Protein AF-0000000087423430 (afdb_homodimer)

Nearest PDB structures (foldseek):
  4nbu-assembly1_D  TM=9.002E-01  e=1.095E-19  Bacillus sp. SG-1
  2ehd-assembly1_B  TM=9.216E-01  e=9.855E-19  Thermus thermophilus HB8
  4weo-assembly1_D  TM=9.291E-01  e=2.633E-18  Burkholderia cenocepacia J2315
  2ehd-assembly1_A  TM=9.355E-01  e=8.368E-18  Thermus thermophilus HB8
  3gk3-assembly1_D  TM=9.050E-01  e=9.580E-16  Burkholderia pseudomallei 1710b

Structure (mmCIF, N/CA/C/O backbone):
data_AF-0000000087423430-model_v1
#
loop_
_entity.id
_entity.type
_entity.pdbx_description
1 polymer 'SDR family oxidoreductase'
#
loop_
_atom_site.group_PDB
_atom_site.id
_atom_site.type_symbol
_atom_site.label_atom_id
_atom_site.label_alt_id
_atom_site.label_comp_id
_atom_site.label_asym_id
_atom_site.label_entity_id
_atom_site.label_seq_id
_atom_site.pdbx_PDB_ins_code
_atom_site.Cartn_x
_atom_site.Cartn_y
_atom_site.Cartn_z
_atom_site.occupancy
_atom_site.B_iso_or_equiv
_atom_site.auth_seq_id
_atom_site.auth_comp_id
_atom_site.auth_asym_id
_atom_site.auth_atom_id
_atom_site.pdbx_PDB_model_num
ATOM 1 N N . MET A 1 1 ? -9.766 -32.594 -20.719 1 38.41 1 MET A N 1
ATOM 2 C CA . MET A 1 1 ? -9.125 -31.922 -21.844 1 38.41 1 MET A CA 1
ATOM 3 C C . MET A 1 1 ? -7.75 -31.406 -21.453 1 38.41 1 MET A C 1
ATOM 5 O O . MET A 1 1 ? -7.531 -31 -20.312 1 38.41 1 MET A O 1
ATOM 9 N N . ALA A 1 2 ? -6.77 -31.828 -22.031 1 45.69 2 ALA A N 1
ATOM 10 C CA . ALA A 1 2 ? -5.367 -31.516 -21.766 1 45.69 2 ALA A CA 1
ATOM 11 C C . ALA A 1 2 ? -5.172 -30.016 -21.516 1 45.69 2 ALA A C 1
ATOM 13 O O . ALA A 1 2 ? -5.762 -29.188 -22.219 1 45.69 2 ALA A O 1
ATOM 14 N N . SER A 1 3 ? -4.754 -29.609 -20.312 1 62.22 3 SER A N 1
ATOM 15 C CA . SER A 1 3 ? -4.512 -28.188 -20.062 1 62.22 3 SER A CA 1
ATOM 16 C C . SER A 1 3 ? -3.648 -27.562 -21.156 1 62.22 3 SER A C 1
ATOM 18 O O . SER A 1 3 ? -2.748 -28.219 -21.688 1 62.22 3 SER A O 1
ATOM 20 N N . THR A 1 4 ? -4.16 -26.406 -21.734 1 78.62 4 THR A N 1
ATOM 21 C CA . THR A 1 4 ? -3.416 -25.625 -22.734 1 78.62 4 THR A CA 1
ATOM 22 C C . THR A 1 4 ? -2.078 -25.172 -22.156 1 78.62 4 THR A C 1
ATOM 24 O O . THR A 1 4 ? -1.212 -24.703 -22.906 1 78.62 4 THR A O 1
ATOM 27 N N . TYR A 1 5 ? -1.829 -25.578 -20.797 1 91.69 5 TYR A N 1
ATOM 28 C CA . TYR A 1 5 ? -0.602 -25.172 -20.125 1 91.69 5 TYR A CA 1
ATOM 29 C C . TYR A 1 5 ? 0.184 -26.375 -19.641 1 91.69 5 TYR A C 1
ATOM 31 O O . TYR A 1 5 ? -0.391 -27.438 -19.375 1 91.69 5 TYR A O 1
ATOM 39 N N . ASP A 1 6 ? 1.442 -26.328 -19.625 1 96.56 6 ASP A N 1
ATOM 40 C CA . ASP A 1 6 ? 2.279 -27.422 -19.125 1 96.56 6 ASP A CA 1
ATOM 41 C C . ASP A 1 6 ? 3.182 -26.938 -18 1 96.56 6 ASP A C 1
ATOM 43 O O . ASP A 1 6 ? 4.152 -26.219 -18.234 1 96.56 6 ASP A O 1
ATOM 47 N N . PHE A 1 7 ? 2.918 -27.359 -16.797 1 98 7 PHE A N 1
ATOM 48 C CA . PHE A 1 7 ? 3.703 -27.031 -15.609 1 98 7 PHE A CA 1
ATOM 49 C C . PHE A 1 7 ? 4.207 -28.297 -14.922 1 98 7 PHE A C 1
ATOM 51 O O . PHE A 1 7 ? 4.344 -28.328 -13.703 1 98 7 PHE A O 1
ATOM 58 N N . THR A 1 8 ? 4.398 -29.312 -15.727 1 97.5 8 THR A N 1
ATOM 59 C CA . THR A 1 8 ? 4.859 -30.578 -15.203 1 97.5 8 THR A CA 1
ATOM 60 C C . THR A 1 8 ? 6.152 -30.406 -14.414 1 97.5 8 THR A C 1
ATOM 62 O O . THR A 1 8 ? 7.121 -29.844 -14.914 1 97.5 8 THR A O 1
ATOM 65 N N . GLY A 1 9 ? 6.078 -30.812 -13.164 1 95.88 9 GLY A N 1
ATOM 66 C CA . GLY A 1 9 ? 7.266 -30.812 -12.32 1 95.88 9 GLY A CA 1
ATOM 67 C C . GLY A 1 9 ? 7.523 -29.469 -11.648 1 95.88 9 GLY A C 1
ATOM 68 O O . GLY A 1 9 ? 8.438 -29.344 -10.836 1 95.88 9 GLY A O 1
ATOM 69 N N . LYS A 1 10 ? 6.789 -28.5 -11.984 1 98 10 LYS A N 1
ATOM 70 C CA . LYS A 1 10 ? 6.941 -27.188 -11.367 1 98 10 LYS A CA 1
ATOM 71 C C . LYS A 1 10 ? 6.215 -27.125 -10.023 1 98 10 LYS A C 1
ATOM 73 O O . LYS A 1 10 ? 5.145 -27.719 -9.867 1 98 10 LYS A O 1
ATOM 78 N N . THR A 1 11 ? 6.762 -26.453 -9.055 1 98.81 11 THR A N 1
ATOM 79 C CA . THR A 1 11 ? 6.145 -26.25 -7.75 1 98.81 11 THR A CA 1
ATOM 80 C C . THR A 1 11 ? 5.625 -24.812 -7.605 1 98.81 11 THR A C 1
ATOM 82 O O . THR A 1 11 ? 6.391 -23.859 -7.723 1 98.81 11 THR A O 1
ATOM 85 N N . VAL A 1 12 ? 4.34 -24.688 -7.336 1 98.88 12 VAL A N 1
ATOM 86 C CA . VAL A 1 12 ? 3.693 -23.391 -7.289 1 98.88 12 VAL A CA 1
ATOM 87 C C . VAL A 1 12 ? 3.109 -23.141 -5.898 1 98.88 12 VAL A C 1
ATOM 89 O O . VAL A 1 12 ? 2.34 -23.969 -5.391 1 98.88 12 VAL A O 1
ATOM 92 N N . PHE A 1 13 ? 3.514 -22.047 -5.254 1 98.94 13 PHE A N 1
ATOM 93 C CA . PHE A 1 13 ? 3.055 -21.594 -3.945 1 98.94 13 PHE A CA 1
ATOM 94 C C . PHE A 1 13 ? 1.877 -20.641 -4.086 1 98.94 13 PHE A C 1
ATOM 96 O O . PHE A 1 13 ? 2.016 -19.547 -4.652 1 98.94 13 PHE A O 1
ATOM 103 N N . ILE A 1 14 ? 0.666 -21 -3.578 1 98.81 14 ILE A N 1
ATOM 104 C CA . ILE A 1 14 ? -0.556 -20.234 -3.814 1 98.81 14 ILE A CA 1
ATOM 105 C C . ILE A 1 14 ? -1.154 -19.797 -2.482 1 98.81 14 ILE A C 1
ATOM 107 O O . ILE A 1 14 ? -1.534 -20.625 -1.657 1 98.81 14 ILE A O 1
ATOM 111 N N . THR A 1 15 ? -1.251 -18.516 -2.285 1 98.44 15 THR A N 1
ATOM 112 C CA . THR A 1 15 ? -1.897 -17.984 -1.086 1 98.44 15 THR A CA 1
ATOM 113 C C . THR A 1 15 ? -3.393 -17.797 -1.319 1 98.44 15 THR A C 1
ATOM 115 O O . THR A 1 15 ? -3.822 -17.547 -2.449 1 98.44 15 THR A O 1
ATOM 118 N N . GLY A 1 16 ? -4.172 -17.844 -0.219 1 96.75 16 GLY A N 1
ATOM 119 C CA . GLY A 1 16 ? -5.617 -17.766 -0.365 1 96.75 16 GLY A CA 1
ATOM 120 C C . GLY A 1 16 ? -6.195 -18.906 -1.195 1 96.75 16 GLY A C 1
ATOM 121 O O . GLY A 1 16 ? -7.039 -18.672 -2.062 1 96.75 16 GLY A O 1
ATOM 122 N N . ALA A 1 17 ? -5.781 -20.094 -0.952 1 96.62 17 ALA A N 1
ATOM 123 C CA . ALA A 1 17 ? -6.012 -21.203 -1.872 1 96.62 17 ALA A CA 1
ATOM 124 C C . ALA A 1 17 ? -7.258 -21.984 -1.479 1 96.62 17 ALA A C 1
ATOM 126 O O . ALA A 1 17 ? -7.641 -22.938 -2.164 1 96.62 17 ALA A O 1
ATOM 127 N N . SER A 1 18 ? -7.98 -21.578 -0.457 1 92.62 18 SER A N 1
ATOM 128 C CA . SER A 1 18 ? -9.016 -22.438 0.105 1 92.62 18 SER A CA 1
ATOM 129 C C . SER A 1 18 ? -10.344 -22.25 -0.632 1 92.62 18 SER A C 1
ATOM 131 O O . SER A 1 18 ? -11.234 -23.094 -0.531 1 92.62 18 SER A O 1
ATOM 133 N N . LYS A 1 19 ? -10.578 -21.141 -1.302 1 88.94 19 LYS A N 1
ATOM 134 C CA . LYS A 1 19 ? -11.859 -20.875 -1.948 1 88.94 19 LYS A CA 1
ATOM 135 C C . LYS A 1 19 ? -11.688 -19.938 -3.143 1 88.94 19 LYS A C 1
ATOM 137 O O . LYS A 1 19 ? -10.609 -19.391 -3.363 1 88.94 19 LYS A O 1
ATOM 142 N N . GLY A 1 20 ? -12.688 -19.938 -3.938 1 89.81 20 GLY A N 1
ATOM 143 C CA . GLY A 1 20 ? -12.758 -18.953 -5 1 89.81 20 GLY A CA 1
ATOM 144 C C . GLY A 1 20 ? -11.641 -19.094 -6.023 1 89.81 20 GLY A C 1
ATOM 145 O O . GLY A 1 20 ? -11.406 -20.188 -6.531 1 89.81 20 GLY A O 1
ATOM 146 N N . VAL A 1 21 ? -11.086 -17.969 -6.344 1 91.06 21 VAL A N 1
ATOM 147 C CA . VAL A 1 21 ? -10.039 -17.906 -7.355 1 91.06 21 VAL A CA 1
ATOM 148 C C . VAL A 1 21 ? -8.852 -18.766 -6.93 1 91.06 21 VAL A C 1
ATOM 150 O O . VAL A 1 21 ? -8.258 -19.453 -7.754 1 91.06 21 VAL A O 1
ATOM 153 N N . GLY A 1 22 ? -8.562 -18.766 -5.645 1 95.31 22 GLY A N 1
ATOM 154 C CA . GLY A 1 22 ? -7.445 -19.547 -5.141 1 95.31 22 GLY A CA 1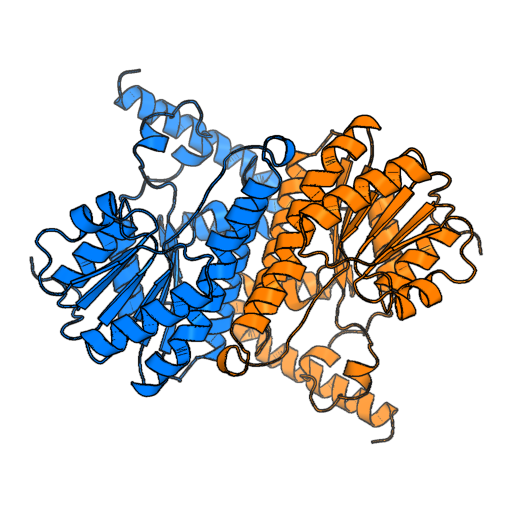
ATOM 155 C C . GLY A 1 22 ? -7.621 -21.031 -5.34 1 95.31 22 GLY A C 1
ATOM 156 O O . GLY A 1 22 ? -6.695 -21.719 -5.781 1 95.31 22 GLY A O 1
ATOM 157 N N . ARG A 1 23 ? -8.773 -21.469 -5.023 1 95.06 23 ARG A N 1
ATOM 158 C CA . ARG A 1 23 ? -9.055 -22.891 -5.203 1 95.06 23 ARG A CA 1
ATOM 159 C C . ARG A 1 23 ? -9.031 -23.266 -6.68 1 95.06 23 ARG A C 1
ATOM 161 O O . ARG A 1 23 ? -8.422 -24.281 -7.055 1 95.06 23 ARG A O 1
ATOM 168 N N . ALA A 1 24 ? -9.68 -22.469 -7.531 1 94.69 24 ALA A N 1
ATOM 169 C CA . ALA A 1 24 ? -9.688 -22.719 -8.969 1 94.69 24 ALA A CA 1
ATOM 170 C C . ALA A 1 24 ? -8.273 -22.703 -9.539 1 94.69 24 ALA A C 1
ATOM 172 O O . ALA A 1 24 ? -7.941 -23.516 -10.406 1 94.69 24 ALA A O 1
ATOM 173 N N . THR A 1 25 ? -7.465 -21.828 -9.047 1 96.88 25 THR A N 1
ATOM 174 C CA . THR A 1 25 ? -6.078 -21.719 -9.477 1 96.88 25 THR A CA 1
ATOM 175 C C . THR A 1 25 ? -5.285 -22.969 -9.086 1 96.88 25 THR A C 1
ATOM 177 O O . THR A 1 25 ? -4.535 -23.516 -9.898 1 96.88 25 THR A O 1
ATOM 180 N N . THR A 1 26 ? -5.488 -23.375 -7.887 1 98 26 THR A N 1
ATOM 181 C CA . THR A 1 26 ? -4.848 -24.594 -7.395 1 98 26 THR A CA 1
ATOM 182 C C . THR A 1 26 ? -5.188 -25.781 -8.281 1 98 26 THR A C 1
ATOM 184 O O . THR A 1 26 ? -4.297 -26.5 -8.734 1 98 26 THR A O 1
ATOM 187 N N . GLU A 1 27 ? -6.398 -25.953 -8.57 1 97.31 27 GLU A N 1
ATOM 188 C CA . GLU A 1 27 ? -6.871 -27.062 -9.398 1 97.31 27 GLU A CA 1
ATOM 189 C C . GLU A 1 27 ? -6.312 -26.969 -10.812 1 97.31 27 GLU A C 1
ATOM 191 O O . GLU A 1 27 ? -5.902 -27.984 -11.391 1 97.31 27 GLU A O 1
ATOM 196 N N . ALA A 1 28 ? -6.309 -25.797 -11.352 1 97.56 28 ALA A N 1
ATOM 197 C CA . ALA A 1 28 ? -5.832 -25.578 -12.711 1 97.56 28 ALA A CA 1
ATOM 198 C C . ALA A 1 28 ? -4.352 -25.922 -12.836 1 97.56 28 ALA A C 1
ATOM 200 O O . ALA A 1 28 ? -3.943 -26.625 -13.773 1 97.56 28 ALA A O 1
ATOM 201 N N . PHE A 1 29 ? -3.518 -25.484 -11.898 1 98.5 29 PHE A N 1
ATOM 202 C CA . PHE A 1 29 ? -2.094 -25.797 -11.914 1 98.5 29 PHE A CA 1
ATOM 203 C C . PHE A 1 29 ? -1.865 -27.297 -11.727 1 98.5 29 PHE A C 1
ATOM 205 O O . PHE A 1 29 ? -0.997 -27.875 -12.375 1 98.5 29 PHE A O 1
ATOM 212 N N . HIS A 1 30 ? -2.627 -27.891 -10.797 1 98.19 30 HIS A N 1
ATOM 213 C CA . HIS A 1 30 ? -2.514 -29.328 -10.57 1 98.19 30 HIS A CA 1
ATOM 214 C C . HIS A 1 30 ? -2.809 -30.109 -11.852 1 98.19 30 HIS A C 1
ATOM 216 O O . HIS A 1 30 ? -2.055 -31.016 -12.219 1 98.19 30 HIS A O 1
ATOM 222 N N . ARG A 1 31 ? -3.879 -29.703 -12.508 1 97 31 ARG A N 1
ATOM 223 C CA . ARG A 1 31 ? -4.262 -30.344 -13.758 1 97 31 ARG A CA 1
ATOM 224 C C . ARG A 1 31 ? -3.18 -30.172 -14.812 1 97 31 ARG A C 1
ATOM 226 O O . ARG A 1 31 ? -3 -31.031 -15.672 1 97 31 ARG A O 1
ATOM 233 N N . ALA A 1 32 ? -2.455 -29.109 -14.703 1 97.88 32 ALA A N 1
ATOM 234 C CA . ALA A 1 32 ? -1.399 -28.797 -15.664 1 97.88 32 ALA A CA 1
ATOM 235 C C . ALA A 1 32 ? -0.102 -29.516 -15.297 1 97.88 32 ALA A C 1
ATOM 237 O O . ALA A 1 32 ? 0.927 -29.328 -15.953 1 97.88 32 ALA A O 1
ATOM 238 N N . GLY A 1 33 ? -0.109 -30.297 -14.18 1 97.88 33 GLY A N 1
ATOM 239 C CA . GLY A 1 33 ? 1.021 -31.141 -13.852 1 97.88 33 GLY A CA 1
ATOM 240 C C . GLY A 1 33 ? 1.879 -30.594 -12.727 1 97.88 33 GLY A C 1
ATOM 241 O O . GLY A 1 33 ? 2.867 -31.219 -12.328 1 97.88 33 GLY A O 1
ATOM 242 N N . ALA A 1 34 ? 1.524 -29.531 -12.133 1 98.44 34 ALA A N 1
ATOM 243 C CA . ALA A 1 34 ? 2.344 -28.859 -11.125 1 98.44 34 ALA A CA 1
ATOM 244 C C . ALA A 1 34 ? 2.156 -29.5 -9.758 1 98.44 34 ALA A C 1
ATOM 246 O O . ALA A 1 34 ? 1.113 -30.094 -9.477 1 98.44 34 ALA A O 1
ATOM 247 N N . ASN A 1 35 ? 3.205 -29.391 -8.914 1 98.75 35 ASN A N 1
ATOM 248 C CA . ASN A 1 35 ? 3.035 -29.469 -7.465 1 98.75 35 ASN A CA 1
ATOM 249 C C . ASN A 1 35 ? 2.434 -28.172 -6.91 1 98.75 35 ASN A C 1
ATOM 251 O O . ASN A 1 35 ? 2.885 -27.078 -7.246 1 98.75 35 ASN A O 1
ATOM 255 N N . VAL A 1 36 ? 1.386 -28.359 -6.117 1 98.81 36 VAL A N 1
ATOM 256 C CA . VAL A 1 36 ? 0.7 -27.156 -5.645 1 98.81 36 VAL A CA 1
ATOM 257 C C . VAL A 1 36 ? 0.794 -27.078 -4.121 1 98.81 36 VAL A C 1
ATOM 259 O O . VAL A 1 36 ? 0.603 -28.078 -3.426 1 98.81 36 VAL A O 1
ATOM 262 N N . VAL A 1 37 ? 1.202 -25.953 -3.621 1 98.88 37 VAL A N 1
ATOM 263 C CA . VAL A 1 37 ? 1.235 -25.641 -2.195 1 98.88 37 VAL A CA 1
ATOM 264 C C . VAL A 1 37 ? 0.092 -24.688 -1.847 1 98.88 37 VAL A C 1
ATOM 266 O O . VAL A 1 37 ? 0.047 -23.562 -2.334 1 98.88 37 VAL A O 1
ATOM 269 N N . LEU A 1 38 ? -0.852 -25.172 -1.041 1 98.62 38 LEU A N 1
ATOM 270 C CA . LEU A 1 38 ? -2.035 -24.406 -0.655 1 98.62 38 LEU A CA 1
ATOM 271 C C . LEU A 1 38 ? -1.819 -23.703 0.684 1 98.62 38 LEU A C 1
ATOM 273 O O . LEU A 1 38 ? -1.571 -24.359 1.698 1 98.62 38 LEU A O 1
ATOM 277 N N . VAL A 1 39 ? -1.957 -22.391 0.65 1 98.38 39 VAL A N 1
ATOM 278 C CA . VAL A 1 39 ? -1.742 -21.594 1.851 1 98.38 39 VAL A CA 1
ATOM 279 C C . VAL A 1 39 ? -2.979 -20.734 2.133 1 98.38 39 VAL A C 1
ATOM 281 O O . VAL A 1 39 ? -3.471 -20.031 1.249 1 98.38 39 VAL A O 1
ATOM 284 N N . ALA A 1 40 ? -3.488 -20.812 3.271 1 96.88 40 ALA A N 1
ATOM 285 C CA . ALA A 1 40 ? -4.559 -19.984 3.812 1 96.88 40 ALA A CA 1
ATOM 286 C C . ALA A 1 40 ? -4.645 -20.109 5.332 1 96.88 40 ALA A C 1
ATOM 288 O O . ALA A 1 40 ? -3.914 -20.906 5.934 1 96.88 40 ALA A O 1
ATOM 289 N N . ARG A 1 41 ? -5.52 -19.422 5.902 1 93.38 41 ARG A N 1
ATOM 290 C CA . ARG A 1 41 ? -5.539 -19.328 7.359 1 93.38 41 ARG A CA 1
ATOM 291 C C . ARG A 1 41 ? -6.207 -20.547 7.984 1 93.38 41 ARG A C 1
ATOM 293 O O . ARG A 1 41 ? -5.738 -21.062 9 1 93.38 41 ARG A O 1
ATOM 300 N N . SER A 1 42 ? -7.262 -20.984 7.32 1 91.88 42 SER A N 1
ATOM 301 C CA . SER A 1 42 ? -8.102 -22 7.957 1 91.88 42 SER A CA 1
ATOM 302 C C . SER A 1 42 ? -7.742 -23.391 7.477 1 91.88 42 SER A C 1
ATOM 304 O O . SER A 1 42 ? -7.895 -23.703 6.297 1 91.88 42 SER A O 1
ATOM 306 N N . PRO A 1 43 ? -7.406 -24.234 8.414 1 94.31 43 PRO A N 1
ATOM 307 C CA . PRO A 1 43 ? -6.98 -25.578 8 1 94.31 43 PRO A CA 1
ATOM 308 C C . PRO A 1 43 ? -8.109 -26.391 7.363 1 94.31 43 PRO A C 1
ATOM 310 O O . PRO A 1 43 ? -7.902 -27.062 6.352 1 94.31 43 PRO A O 1
ATOM 313 N N . GLY A 1 44 ? -9.281 -26.359 7.914 1 93.56 44 GLY A N 1
ATOM 314 C CA . GLY A 1 44 ? -10.391 -27.141 7.406 1 93.56 44 GLY A CA 1
ATOM 315 C C . GLY A 1 44 ? -10.664 -26.922 5.93 1 93.56 44 GLY A C 1
ATOM 316 O O . GLY A 1 44 ? -10.492 -27.828 5.117 1 93.56 44 GLY A O 1
ATOM 317 N N . PRO A 1 45 ? -11.031 -25.719 5.609 1 92.81 45 PRO A N 1
ATOM 318 C CA . PRO A 1 45 ? -11.281 -25.391 4.203 1 92.81 45 PRO A CA 1
ATOM 319 C C . PRO A 1 45 ? -10.086 -25.703 3.301 1 92.81 45 PRO A C 1
ATOM 321 O O . PRO A 1 45 ? -10.266 -26.094 2.148 1 92.81 45 PRO A O 1
ATOM 324 N N . LEU A 1 46 ? -8.922 -25.578 3.75 1 95.81 46 LEU A N 1
ATOM 325 C CA . LEU A 1 46 ? -7.711 -25.844 2.979 1 95.81 46 LEU A CA 1
ATOM 326 C C . LEU A 1 46 ? -7.578 -27.328 2.67 1 95.81 46 LEU A C 1
ATOM 328 O O . LEU A 1 46 ? -7.246 -27.703 1.545 1 95.81 46 LEU A O 1
ATOM 332 N N . GLU A 1 47 ? -7.801 -28.125 3.648 1 96.12 47 GLU A N 1
ATOM 333 C CA . GLU A 1 47 ? -7.758 -29.562 3.459 1 96.12 47 GLU A CA 1
ATOM 334 C C . GLU A 1 47 ? -8.82 -30.031 2.465 1 96.12 47 GLU A C 1
ATOM 336 O O . GLU A 1 47 ? -8.562 -30.906 1.635 1 96.12 47 GLU A O 1
ATOM 341 N N . GLU A 1 48 ? -9.914 -29.438 2.59 1 95.62 48 GLU A N 1
ATOM 342 C CA . GLU A 1 48 ? -10.977 -29.75 1.639 1 95.62 48 GLU A CA 1
ATOM 343 C C . GLU A 1 48 ? -10.562 -29.391 0.213 1 95.62 48 GLU A C 1
ATOM 345 O O . GLU A 1 48 ? -10.828 -30.156 -0.723 1 95.62 48 GLU A O 1
ATOM 350 N N . ALA A 1 49 ? -9.953 -28.281 0.062 1 95.62 49 ALA A N 1
ATOM 351 C CA . ALA A 1 49 ? -9.508 -27.828 -1.252 1 95.62 49 ALA A CA 1
ATOM 352 C C . ALA A 1 49 ? -8.438 -28.75 -1.823 1 95.62 49 ALA A C 1
ATOM 354 O O . ALA A 1 49 ? -8.305 -28.875 -3.043 1 95.62 49 ALA A O 1
ATOM 355 N N . ALA A 1 50 ? -7.715 -29.391 -1.01 1 97.19 50 ALA A N 1
ATOM 356 C CA . ALA A 1 50 ? -6.605 -30.25 -1.435 1 97.19 50 ALA A CA 1
ATOM 357 C C . ALA A 1 50 ? -7.066 -31.688 -1.654 1 97.19 50 ALA A C 1
ATOM 359 O O . ALA A 1 50 ? -6.293 -32.531 -2.119 1 97.19 50 ALA A O 1
ATOM 360 N N . GLU A 1 51 ? -8.258 -31.938 -1.298 1 95.94 51 GLU A N 1
ATOM 361 C CA . GLU A 1 51 ? -8.75 -33.312 -1.404 1 95.94 51 GLU A CA 1
ATOM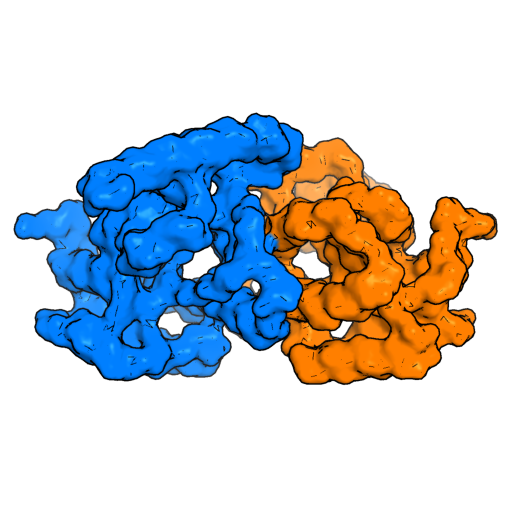 362 C C . GLU A 1 51 ? -8.641 -33.812 -2.836 1 95.94 51 GLU A C 1
ATOM 364 O O . GLU A 1 51 ? -9.07 -33.156 -3.777 1 95.94 51 GLU A O 1
ATOM 369 N N . GLY A 1 52 ? -8.016 -34.938 -3.002 1 94.38 52 GLY A N 1
ATOM 370 C CA . GLY A 1 52 ? -7.895 -35.562 -4.305 1 94.38 52 GLY A CA 1
ATOM 371 C C . GLY A 1 52 ? -6.703 -35.062 -5.102 1 94.38 52 GLY A C 1
ATOM 372 O O . GLY A 1 52 ? -6.449 -35.562 -6.211 1 94.38 52 GLY A O 1
ATOM 373 N N . LEU A 1 53 ? -6.016 -34.094 -4.566 1 97.12 53 LEU A N 1
ATOM 374 C CA . LEU A 1 53 ? -4.836 -33.562 -5.246 1 97.12 53 LEU A CA 1
ATOM 375 C C . LEU A 1 53 ? -3.574 -34.281 -4.754 1 97.12 53 LEU A C 1
ATOM 377 O O . LEU A 1 53 ? -3.062 -33.969 -3.678 1 97.12 53 LEU A O 1
ATOM 381 N N . GLU A 1 54 ? -2.998 -35.188 -5.445 1 94.44 54 GLU A N 1
ATOM 382 C CA . GLU A 1 54 ? -1.866 -36.031 -5.035 1 94.44 54 GLU A CA 1
ATOM 383 C C . GLU A 1 54 ? -0.594 -35.188 -4.902 1 94.44 54 GLU A C 1
ATOM 385 O O . GLU A 1 54 ? 0.205 -35.406 -3.99 1 94.44 54 GLU A O 1
ATOM 390 N N . ARG A 1 55 ? -0.285 -34.281 -5.707 1 97.62 55 ARG A N 1
ATOM 391 C CA . ARG A 1 55 ? 0.891 -33.406 -5.699 1 97.62 55 ARG A CA 1
ATOM 392 C C . ARG A 1 55 ? 0.591 -32.094 -5.004 1 97.62 55 ARG A C 1
ATOM 394 O O . ARG A 1 55 ? 0.754 -31.016 -5.598 1 97.62 55 ARG A O 1
ATOM 401 N N . SER A 1 56 ? 0.15 -32.25 -3.686 1 98.44 56 SER A N 1
ATOM 402 C CA . SER A 1 56 ? -0.253 -31.047 -2.959 1 98.44 56 SER A CA 1
ATOM 403 C C . SER A 1 56 ? 0.341 -31.031 -1.556 1 98.44 56 SER A C 1
ATOM 405 O O . SER A 1 56 ? 0.624 -32.062 -0.979 1 98.44 56 SER A O 1
ATOM 407 N N . LEU A 1 57 ? 0.66 -29.906 -1.037 1 98.5 57 LEU A N 1
ATOM 408 C CA . LEU A 1 57 ? 1.09 -29.625 0.328 1 98.5 57 LEU A CA 1
ATOM 409 C C . LEU A 1 57 ? 0.238 -28.531 0.946 1 98.5 57 LEU A C 1
ATOM 411 O O . LEU A 1 57 ? 0.076 -27.453 0.356 1 98.5 57 LEU A O 1
ATOM 415 N N . VAL A 1 58 ? -0.382 -28.828 2.111 1 98.44 58 VAL A N 1
ATOM 416 C CA . VAL A 1 58 ? -1.268 -27.875 2.791 1 98.44 58 VAL A CA 1
ATOM 417 C C . VAL A 1 58 ? -0.523 -27.219 3.945 1 98.44 58 VAL A C 1
ATOM 419 O O . VAL A 1 58 ? 0.028 -27.891 4.812 1 98.44 58 VAL A O 1
ATOM 422 N N . ILE A 1 59 ? -0.485 -25.859 3.975 1 98.5 59 ILE A N 1
ATOM 423 C CA . ILE A 1 59 ? 0.19 -25.109 5.027 1 98.5 59 ILE A CA 1
ATOM 424 C C . ILE A 1 59 ? -0.733 -24.016 5.555 1 98.5 59 ILE A C 1
ATOM 426 O O . ILE A 1 59 ? -0.806 -22.922 4.977 1 98.5 59 ILE A O 1
ATOM 430 N N . PRO A 1 60 ? -1.436 -24.281 6.66 1 97.94 60 PRO A N 1
ATOM 431 C CA . PRO A 1 60 ? -2.23 -23.219 7.281 1 97.94 60 PRO A CA 1
ATOM 432 C C . PRO A 1 60 ? -1.37 -22.109 7.875 1 97.94 60 PRO A C 1
ATOM 434 O O . PRO A 1 60 ? -0.481 -22.375 8.688 1 97.94 60 PRO A O 1
ATOM 437 N N . LEU A 1 61 ? -1.61 -20.844 7.402 1 96.38 61 LEU A N 1
ATOM 438 C CA . LEU A 1 61 ? -0.862 -19.734 7.977 1 96.38 61 LEU A CA 1
ATOM 439 C C . LEU A 1 61 ? -1.522 -18.406 7.637 1 96.38 61 LEU A C 1
ATOM 441 O O . LEU A 1 61 ? -2.283 -18.312 6.668 1 96.38 61 LEU A O 1
ATOM 445 N N . ASP A 1 62 ? -1.29 -17.469 8.523 1 97.25 62 ASP A N 1
ATOM 446 C CA . ASP A 1 62 ? -1.596 -16.078 8.25 1 97.25 62 ASP A CA 1
ATOM 447 C C . ASP A 1 62 ? -0.486 -15.414 7.43 1 97.25 62 ASP A C 1
ATOM 449 O O . ASP A 1 62 ? 0.657 -15.328 7.883 1 97.25 62 ASP A O 1
ATOM 453 N N . VAL A 1 63 ? -0.892 -14.945 6.262 1 97.25 63 VAL A N 1
ATOM 454 C CA . VAL A 1 63 ? 0.118 -14.445 5.336 1 97.25 63 VAL A CA 1
ATOM 455 C C . VAL A 1 63 ? 0.761 -13.18 5.906 1 97.25 63 VAL A C 1
ATOM 457 O O . VAL A 1 63 ? 1.803 -12.734 5.422 1 97.25 63 VAL A O 1
ATOM 460 N N . SER A 1 64 ? 0.15 -12.594 6.895 1 95.56 64 SER A N 1
ATOM 461 C CA . SER A 1 64 ? 0.727 -11.398 7.504 1 95.56 64 SER A CA 1
ATOM 462 C C . SER A 1 64 ? 1.841 -11.758 8.477 1 95.56 64 SER A C 1
ATOM 464 O O . SER A 1 64 ? 2.57 -10.883 8.945 1 95.56 64 SER A O 1
ATOM 466 N N . ASP A 1 65 ? 1.994 -13.039 8.766 1 96.88 65 ASP A N 1
ATOM 467 C CA . ASP A 1 65 ? 3.061 -13.516 9.641 1 96.88 65 ASP A CA 1
ATOM 468 C C . ASP A 1 65 ? 4.324 -13.828 8.836 1 96.88 65 ASP A C 1
ATOM 470 O O . ASP A 1 65 ? 4.43 -14.891 8.219 1 96.88 65 ASP A O 1
ATOM 474 N N . LEU A 1 66 ? 5.273 -12.969 8.945 1 95.12 66 LEU A N 1
ATOM 475 C CA . LEU A 1 66 ? 6.465 -13.055 8.109 1 95.12 66 LEU A CA 1
ATOM 476 C C . LEU A 1 66 ? 7.27 -14.305 8.438 1 95.12 66 LEU A C 1
ATOM 478 O O . LEU A 1 66 ? 7.762 -14.992 7.535 1 95.12 66 LEU A O 1
ATOM 482 N N . ASP A 1 67 ? 7.445 -14.562 9.672 1 96.62 67 ASP A N 1
ATOM 483 C CA . ASP A 1 67 ? 8.203 -15.742 10.086 1 96.62 67 ASP A CA 1
ATOM 484 C C . ASP A 1 67 ? 7.535 -17.031 9.594 1 96.62 67 ASP A C 1
ATOM 486 O O . ASP A 1 67 ? 8.203 -17.938 9.094 1 96.62 67 ASP A O 1
ATOM 490 N N . ALA A 1 68 ? 6.242 -17.094 9.734 1 97.94 68 ALA A N 1
ATOM 491 C CA . ALA A 1 68 ? 5.496 -18.25 9.266 1 97.94 68 ALA A CA 1
ATOM 492 C C . ALA A 1 68 ? 5.613 -18.406 7.75 1 97.94 68 ALA A C 1
ATOM 494 O O . ALA A 1 68 ? 5.699 -19.516 7.234 1 97.94 68 ALA A O 1
ATOM 495 N N . MET A 1 69 ? 5.648 -17.312 7.07 1 98.06 69 MET A N 1
ATOM 496 C CA . MET A 1 69 ? 5.766 -17.328 5.613 1 98.06 69 MET A CA 1
ATOM 497 C C . MET A 1 69 ? 7.117 -17.891 5.184 1 98.06 69 MET A C 1
ATOM 499 O O . MET A 1 69 ? 7.191 -18.719 4.273 1 98.06 69 MET A O 1
ATOM 503 N N . GLN A 1 70 ? 8.125 -17.438 5.852 1 97.94 70 GLN A N 1
ATOM 504 C CA . GLN A 1 70 ? 9.453 -17.938 5.551 1 97.94 70 GLN A CA 1
ATOM 505 C C . GLN A 1 70 ? 9.539 -19.438 5.797 1 97.94 70 GLN A C 1
ATOM 507 O O . GLN A 1 70 ? 10.086 -20.188 4.969 1 97.94 70 GLN A O 1
ATOM 512 N N . ALA A 1 71 ? 9.031 -19.875 6.883 1 98.44 71 ALA A N 1
ATOM 513 C CA . ALA A 1 71 ? 9.023 -21.297 7.215 1 98.44 71 ALA A CA 1
ATOM 514 C C . ALA A 1 71 ? 8.242 -22.094 6.18 1 98.44 71 ALA A C 1
ATOM 516 O O . ALA A 1 71 ? 8.609 -23.219 5.84 1 98.44 71 ALA A O 1
ATOM 517 N N . ALA A 1 72 ? 7.168 -21.5 5.695 1 98.69 72 ALA A N 1
ATOM 518 C CA . ALA A 1 72 ? 6.336 -22.172 4.695 1 98.69 72 ALA A CA 1
ATOM 519 C C . ALA A 1 72 ? 7.105 -22.375 3.396 1 98.69 72 ALA A C 1
ATOM 521 O O . ALA A 1 72 ? 6.98 -23.438 2.76 1 98.69 72 ALA A O 1
ATOM 522 N N . LEU A 1 73 ? 7.883 -21.438 2.967 1 98.69 73 LEU A N 1
ATOM 523 C CA . LEU A 1 73 ? 8.695 -21.562 1.764 1 98.69 73 LEU A CA 1
ATOM 524 C C . LEU A 1 73 ? 9.766 -22.641 1.943 1 98.69 73 LEU A C 1
ATOM 526 O O . LEU A 1 73 ? 10 -23.438 1.035 1 98.69 73 LEU A O 1
ATOM 530 N N . GLU A 1 74 ? 10.344 -22.641 3.105 1 98.44 74 GLU A N 1
ATOM 531 C CA . GLU A 1 74 ? 11.344 -23.656 3.398 1 98.44 74 GLU A CA 1
ATOM 532 C C . GLU A 1 74 ? 10.727 -25.047 3.369 1 98.44 74 GLU A C 1
ATOM 534 O O . GLU A 1 74 ? 11.305 -25.984 2.805 1 98.44 74 GLU A O 1
ATOM 539 N N . GLN A 1 75 ? 9.578 -25.156 3.955 1 98.69 75 GLN A N 1
ATOM 540 C CA . GLN A 1 75 ? 8.867 -26.438 3.945 1 98.69 75 GLN A CA 1
ATOM 541 C C . GLN A 1 75 ? 8.539 -26.875 2.52 1 98.69 75 GLN A C 1
ATOM 543 O O . GLN A 1 75 ? 8.609 -28.062 2.199 1 98.69 75 GLN A O 1
ATOM 548 N N . THR A 1 76 ? 8.148 -25.938 1.703 1 98.75 76 THR A N 1
ATOM 549 C CA . THR A 1 76 ? 7.836 -26.203 0.303 1 98.75 76 THR A CA 1
ATOM 550 C C . THR A 1 76 ? 9.039 -26.797 -0.421 1 98.75 76 THR A C 1
ATOM 552 O O . THR A 1 76 ? 8.922 -27.828 -1.087 1 98.75 76 THR A O 1
ATOM 555 N N . VAL A 1 77 ? 10.195 -26.203 -0.286 1 98.31 77 VAL A N 1
ATOM 556 C CA . VAL A 1 77 ? 11.414 -26.625 -0.964 1 98.31 77 VAL A CA 1
ATOM 557 C C . VAL A 1 77 ? 11.867 -27.969 -0.4 1 98.31 77 VAL A C 1
ATOM 559 O O . VAL A 1 77 ? 12.328 -28.844 -1.145 1 98.31 77 VAL A O 1
ATOM 562 N N . GLU A 1 78 ? 11.727 -28.109 0.875 1 98.25 78 GLU A N 1
ATOM 563 C CA . GLU A 1 78 ? 12.086 -29.375 1.498 1 98.25 78 GLU A CA 1
ATOM 564 C C . GLU A 1 78 ? 11.219 -30.516 0.965 1 98.25 78 GLU A C 1
ATOM 566 O O . GLU A 1 78 ? 11.711 -31.625 0.741 1 98.25 78 GLU A O 1
ATOM 571 N N . HIS A 1 79 ? 9.969 -30.266 0.722 1 98.44 79 HIS A N 1
ATOM 572 C CA . HIS A 1 79 ? 9.008 -31.297 0.338 1 98.44 79 HIS A CA 1
ATOM 573 C C . HIS A 1 79 ? 9.109 -31.609 -1.149 1 98.44 79 HIS A C 1
ATOM 575 O O . HIS A 1 79 ? 9.125 -32.781 -1.535 1 98.44 79 HIS A O 1
ATOM 581 N N . PHE A 1 80 ? 9.188 -30.609 -1.974 1 98.38 80 PHE A N 1
ATOM 582 C CA . PHE A 1 80 ? 9.055 -30.844 -3.408 1 98.38 80 PHE A CA 1
ATOM 583 C C . PHE A 1 80 ? 10.398 -30.656 -4.109 1 98.38 80 PHE A C 1
ATOM 585 O O . PHE A 1 80 ? 10.539 -30.984 -5.289 1 98.38 80 PHE A O 1
ATOM 592 N N . GLY A 1 81 ? 11.375 -30 -3.406 1 97.5 81 GLY A N 1
ATOM 593 C CA . GLY A 1 81 ? 12.719 -29.844 -3.949 1 97.5 81 GLY A CA 1
ATOM 594 C C . GLY A 1 81 ? 12.922 -28.531 -4.668 1 97.5 81 GLY A C 1
ATOM 595 O O . GLY A 1 81 ? 14.055 -28.156 -4.988 1 97.5 81 GLY A O 1
ATOM 596 N N . SER A 1 82 ? 11.82 -27.859 -4.91 1 97 82 SER A N 1
ATOM 597 C CA . SER A 1 82 ? 11.953 -26.609 -5.656 1 97 82 SER A CA 1
ATOM 598 C C . SER A 1 82 ? 10.781 -25.672 -5.379 1 97 82 SER A C 1
ATOM 600 O O . SER A 1 82 ? 9.789 -26.078 -4.777 1 97 82 SER A O 1
ATOM 602 N N . LEU A 1 83 ? 10.961 -24.422 -5.711 1 98.62 83 LEU A N 1
ATOM 603 C CA . LEU A 1 83 ? 9.93 -23.406 -5.879 1 98.62 83 LEU A CA 1
ATOM 604 C C . LEU A 1 83 ? 10.039 -22.734 -7.246 1 98.62 83 LEU A C 1
ATOM 606 O O . LEU A 1 83 ? 11.047 -22.094 -7.547 1 98.62 83 LEU A O 1
ATOM 610 N N . ASP A 1 84 ? 8.992 -22.875 -8.031 1 98.5 84 ASP A N 1
ATOM 611 C CA . ASP A 1 84 ? 9.062 -22.406 -9.406 1 98.5 84 ASP A CA 1
ATOM 612 C C . ASP A 1 84 ? 8.148 -21.203 -9.625 1 98.5 84 ASP A C 1
ATOM 614 O O . ASP A 1 84 ? 8.305 -20.453 -10.594 1 98.5 84 ASP A O 1
ATOM 618 N N . GLY A 1 85 ? 7.227 -21.016 -8.742 1 98.75 85 GLY A N 1
ATOM 619 C CA . GLY A 1 85 ? 6.312 -19.906 -8.914 1 98.75 85 GLY A CA 1
ATOM 620 C C . GLY A 1 85 ? 5.539 -19.562 -7.648 1 98.75 85 GLY A C 1
ATOM 621 O O . GLY A 1 85 ? 5.406 -20.406 -6.758 1 98.75 85 GLY A O 1
ATOM 622 N N . VAL A 1 86 ? 5.051 -18.375 -7.578 1 98.88 86 VAL A N 1
ATOM 623 C CA . VAL A 1 86 ? 4.227 -17.859 -6.488 1 98.88 86 VAL A CA 1
ATOM 624 C C . VAL A 1 86 ? 2.99 -17.172 -7.059 1 98.88 86 VAL A C 1
ATOM 626 O O . VAL A 1 86 ? 3.09 -16.391 -8.016 1 98.88 86 VAL A O 1
ATOM 629 N N . VAL A 1 87 ? 1.859 -17.531 -6.527 1 98.69 87 VAL A N 1
ATOM 630 C CA . VAL A 1 87 ? 0.623 -16.812 -6.828 1 98.69 87 VAL A CA 1
ATOM 631 C C . VAL A 1 87 ? 0.121 -16.094 -5.574 1 98.69 87 VAL A C 1
ATOM 633 O O . VAL A 1 87 ? -0.36 -16.75 -4.637 1 98.69 87 VAL A O 1
ATOM 636 N N . ASN A 1 88 ? 0.283 -14.828 -5.582 1 98.25 88 ASN A N 1
ATOM 637 C CA . ASN A 1 88 ? -0.287 -13.984 -4.531 1 98.25 88 ASN A CA 1
ATOM 638 C C . ASN A 1 88 ? -1.771 -13.719 -4.77 1 98.25 88 ASN A C 1
ATOM 640 O O . ASN A 1 88 ? -2.133 -12.758 -5.449 1 98.25 88 ASN A O 1
ATOM 644 N N . ASN A 1 89 ? -2.588 -14.508 -4.098 1 95.62 89 ASN A N 1
ATOM 645 C CA . ASN A 1 89 ? -4.027 -14.438 -4.324 1 95.62 89 ASN A CA 1
ATOM 646 C C . ASN A 1 89 ? -4.777 -14.031 -3.059 1 95.62 89 ASN A C 1
ATOM 648 O O . ASN A 1 89 ? -5.887 -13.5 -3.133 1 95.62 89 ASN A O 1
ATOM 652 N N . ALA A 1 90 ? -4.152 -14.305 -1.891 1 94.69 90 ALA A N 1
ATOM 653 C CA . ALA A 1 90 ? -4.812 -13.922 -0.643 1 94.69 90 ALA A CA 1
ATOM 654 C C . ALA A 1 90 ? -5.215 -12.453 -0.664 1 94.69 90 ALA A C 1
ATOM 656 O O . ALA A 1 90 ? -4.461 -11.602 -1.141 1 94.69 90 ALA A O 1
ATOM 657 N N . GLY A 1 91 ? -6.391 -12.18 -0.213 1 91.44 91 GLY A N 1
ATOM 658 C CA . GLY A 1 91 ? -6.898 -10.82 -0.162 1 91.44 91 GLY A CA 1
ATOM 659 C C . GLY A 1 91 ? -7.953 -10.617 0.909 1 91.44 91 GLY A C 1
ATOM 660 O O . GLY A 1 91 ? -8.617 -11.57 1.325 1 91.44 91 GLY A O 1
ATOM 661 N N . ALA A 1 92 ? -8.023 -9.43 1.392 1 89.06 92 ALA A N 1
ATOM 662 C CA . ALA A 1 92 ? -9.047 -8.984 2.328 1 89.06 92 ALA A CA 1
ATOM 663 C C . ALA A 1 92 ? -9.75 -7.727 1.824 1 89.06 92 ALA A C 1
ATOM 665 O O . ALA A 1 92 ? -9.102 -6.836 1.264 1 89.06 92 ALA A O 1
ATOM 666 N N . HIS A 1 93 ? -11.023 -7.738 1.925 1 86.06 93 HIS A N 1
ATOM 667 C CA . HIS A 1 93 ? -11.805 -6.555 1.584 1 86.06 93 HIS A CA 1
ATOM 668 C C . HIS A 1 93 ? -12.883 -6.289 2.627 1 86.06 93 HIS A C 1
ATOM 670 O O . HIS A 1 93 ? -13.82 -7.074 2.771 1 86.06 93 HIS A O 1
ATOM 676 N N . PHE A 1 94 ? -12.688 -5.277 3.352 1 85.69 94 PHE A N 1
ATOM 677 C CA . PHE A 1 94 ? -13.711 -4.742 4.238 1 85.69 94 PHE A CA 1
ATOM 678 C C . PHE A 1 94 ? -14.438 -3.57 3.586 1 85.69 94 PHE A C 1
ATOM 680 O O . PHE A 1 94 ? -13.914 -2.455 3.541 1 85.69 94 PHE A O 1
ATOM 687 N N . ARG A 1 95 ? -15.656 -3.766 3.189 1 82.44 95 ARG A N 1
ATOM 688 C CA . ARG A 1 95 ? -16.375 -2.799 2.373 1 82.44 95 ARG A CA 1
ATOM 689 C C . ARG A 1 95 ? -16.969 -1.687 3.232 1 82.44 95 ARG A C 1
ATOM 691 O O . ARG A 1 95 ? -17.359 -1.922 4.379 1 82.44 95 ARG A O 1
ATOM 698 N N . GLY A 1 96 ? -17 -0.475 2.518 1 84.12 96 GLY A N 1
ATOM 699 C CA . GLY A 1 96 ? -17.625 0.663 3.174 1 84.12 96 GLY A CA 1
ATOM 700 C C . GLY A 1 96 ? -16.688 1.853 3.32 1 84.12 96 GLY A C 1
ATOM 701 O O . GLY A 1 96 ? -15.484 1.734 3.098 1 84.12 96 GLY A O 1
ATOM 702 N N . ASP A 1 97 ? -17.375 2.961 3.727 1 89.38 97 ASP A N 1
ATOM 703 C CA . ASP A 1 97 ? -16.594 4.172 3.971 1 89.38 97 ASP A CA 1
ATOM 704 C C . ASP A 1 97 ? -15.539 3.943 5.051 1 89.38 97 ASP A C 1
ATOM 706 O O . ASP A 1 97 ? -15.742 3.141 5.965 1 89.38 97 ASP A O 1
ATOM 710 N N . LEU A 1 98 ? -14.422 4.66 4.902 1 92.81 98 LEU A N 1
ATOM 711 C CA . LEU A 1 98 ? -13.312 4.5 5.836 1 92.81 98 LEU A CA 1
ATOM 712 C C . LEU A 1 98 ? -13.781 4.645 7.277 1 92.81 98 LEU A C 1
ATOM 714 O O . LEU A 1 98 ? -13.359 3.889 8.156 1 92.81 98 LEU A O 1
ATOM 718 N N . GLU A 1 99 ? -14.68 5.59 7.48 1 91.62 99 GLU A N 1
ATOM 719 C CA . GLU A 1 99 ? -15.109 5.918 8.836 1 91.62 99 GLU A CA 1
ATOM 720 C C . GLU A 1 99 ? -15.93 4.781 9.445 1 91.62 99 GLU A C 1
ATOM 722 O O . GLU A 1 99 ? -16.109 4.727 10.664 1 91.62 99 GLU A O 1
ATOM 727 N N . THR A 1 100 ? -16.438 3.922 8.664 1 92.06 100 THR A N 1
ATOM 728 C CA . THR A 1 100 ? -17.25 2.816 9.156 1 92.06 100 THR A CA 1
ATOM 729 C C . THR A 1 100 ? -16.375 1.586 9.422 1 92.06 100 THR A C 1
ATOM 731 O O . THR A 1 100 ? -16.875 0.578 9.938 1 92.06 100 THR A O 1
ATOM 734 N N . ARG A 1 101 ? -15.141 1.67 9.125 1 93.38 101 ARG A N 1
ATOM 735 C CA . ARG A 1 101 ? -14.203 0.578 9.359 1 93.38 101 ARG A CA 1
ATOM 736 C C . ARG A 1 101 ? -13.406 0.811 10.641 1 93.38 101 ARG A C 1
ATOM 738 O O . ARG A 1 101 ? -13.188 1.955 11.039 1 93.38 101 ARG A O 1
ATOM 745 N N . THR A 1 102 ? -13.031 -0.315 11.273 1 96 102 THR A N 1
ATOM 746 C CA . THR A 1 102 ? -12.133 -0.173 12.422 1 96 102 THR A CA 1
ATOM 747 C C . THR A 1 102 ? -10.695 0.027 11.961 1 96 102 THR A C 1
ATOM 749 O O . THR A 1 102 ? -10.328 -0.389 10.859 1 96 102 THR A O 1
ATOM 752 N N . PRO A 1 103 ? -9.852 0.665 12.773 1 96.75 103 PRO A N 1
ATOM 753 C CA . PRO A 1 103 ? -8.422 0.765 12.445 1 96.75 103 PRO A CA 1
ATOM 754 C C . PRO A 1 103 ? -7.793 -0.593 12.148 1 96.75 103 PRO A C 1
ATOM 756 O O . PRO A 1 103 ? -6.941 -0.699 11.258 1 96.75 103 PRO A O 1
ATOM 759 N N . GLU A 1 104 ? -8.227 -1.566 12.828 1 96.94 104 GLU A N 1
ATOM 760 C CA . GLU A 1 104 ? -7.695 -2.91 12.641 1 96.94 104 GLU A CA 1
ATOM 761 C C . GLU A 1 104 ? -8.07 -3.461 11.266 1 96.94 104 GLU A C 1
ATOM 763 O O . GLU A 1 104 ? -7.27 -4.145 10.625 1 96.94 104 GLU A O 1
ATOM 768 N N . GLU A 1 105 ? -9.312 -3.213 10.883 1 96.19 105 GLU A N 1
ATOM 769 C CA . GLU A 1 105 ? -9.742 -3.648 9.562 1 96.19 105 GLU A CA 1
ATOM 770 C C . GLU A 1 105 ? -8.938 -2.961 8.461 1 96.19 105 GLU A C 1
ATOM 772 O O . GLU A 1 105 ? -8.547 -3.596 7.48 1 96.19 105 GLU A O 1
ATOM 777 N N . VAL A 1 106 ? -8.695 -1.689 8.625 1 97.38 106 VAL A N 1
ATOM 778 C CA . VAL A 1 106 ? -7.898 -0.919 7.676 1 97.38 106 VAL A CA 1
ATOM 779 C C . VAL A 1 106 ? -6.488 -1.499 7.602 1 97.38 106 VAL A C 1
ATOM 781 O O . VAL A 1 106 ? -5.977 -1.766 6.508 1 97.38 106 VAL A O 1
ATOM 784 N N . ALA A 1 107 ? -5.887 -1.756 8.75 1 98.06 107 ALA A N 1
ATOM 785 C CA . ALA A 1 107 ? -4.543 -2.322 8.828 1 98.06 107 ALA A CA 1
ATOM 786 C C . ALA A 1 107 ? -4.484 -3.697 8.172 1 98.06 107 ALA A C 1
ATOM 788 O O . ALA A 1 107 ? -3.547 -3.996 7.426 1 98.06 107 ALA A O 1
ATOM 789 N N . THR A 1 108 ? -5.469 -4.469 8.445 1 96.81 108 THR A N 1
ATOM 790 C CA . THR A 1 108 ? -5.512 -5.832 7.93 1 96.81 108 THR A CA 1
ATOM 791 C C . THR A 1 108 ? -5.535 -5.832 6.402 1 96.81 108 THR A C 1
ATOM 793 O O . THR A 1 108 ? -4.871 -6.652 5.766 1 96.81 108 THR A O 1
ATOM 796 N N . MET A 1 109 ? -6.273 -4.953 5.805 1 95.88 109 MET A N 1
ATOM 797 C CA . MET A 1 109 ? -6.336 -4.891 4.348 1 95.88 109 MET A CA 1
ATOM 798 C C . MET A 1 109 ? -4.965 -4.574 3.758 1 95.88 109 MET A C 1
ATOM 800 O O . MET A 1 109 ? -4.559 -5.168 2.758 1 95.88 109 MET A O 1
ATOM 804 N N . VAL A 1 110 ? -4.219 -3.684 4.391 1 97.88 110 VAL A N 1
ATOM 805 C CA . VAL A 1 110 ? -2.887 -3.34 3.898 1 97.88 110 VAL A CA 1
ATOM 806 C C . VAL A 1 110 ? -1.94 -4.52 4.098 1 97.88 110 VAL A C 1
ATOM 808 O O . VAL A 1 110 ? -1.14 -4.84 3.217 1 97.88 110 VAL A O 1
ATOM 811 N N . ASP A 1 111 ? -2.072 -5.172 5.266 1 98.06 111 ASP A N 1
ATOM 812 C CA . ASP A 1 111 ? -1.205 -6.293 5.609 1 98.06 111 ASP A CA 1
ATOM 813 C C . ASP A 1 111 ? -1.361 -7.438 4.609 1 98.06 111 ASP A C 1
ATOM 815 O O . ASP A 1 111 ? -0.369 -7.98 4.117 1 98.06 111 ASP A O 1
ATOM 819 N N . VAL A 1 112 ? -2.568 -7.719 4.262 1 96.75 112 VAL A N 1
ATOM 820 C CA . VAL A 1 112 ? -2.861 -8.914 3.477 1 96.75 112 VAL A CA 1
ATOM 821 C C . VAL A 1 112 ? -2.717 -8.602 1.989 1 96.75 112 VAL A C 1
ATOM 823 O O . VAL A 1 112 ? -2.162 -9.398 1.231 1 96.75 112 VAL A O 1
ATOM 826 N N . ASN A 1 113 ? -3.148 -7.426 1.591 1 95.56 113 ASN A N 1
ATOM 827 C CA . ASN A 1 113 ? -3.277 -7.129 0.168 1 95.56 113 ASN A CA 1
ATOM 828 C C . ASN A 1 113 ? -1.976 -6.586 -0.412 1 95.56 113 ASN A C 1
ATOM 830 O O . ASN A 1 113 ? -1.771 -6.613 -1.627 1 95.56 113 ASN A O 1
ATOM 834 N N . LEU A 1 114 ? -1.146 -6.047 0.409 1 97.62 114 LEU A N 1
ATOM 835 C CA . LEU A 1 114 ? 0.04 -5.398 -0.145 1 97.62 114 LEU A CA 1
ATOM 836 C C . LEU A 1 114 ? 1.301 -5.871 0.569 1 97.62 114 LEU A C 1
ATOM 838 O O . LEU A 1 114 ? 2.211 -6.414 -0.062 1 97.62 114 LEU A O 1
ATOM 842 N N . ARG A 1 115 ? 1.334 -5.734 1.875 1 98.38 115 ARG A N 1
ATOM 843 C CA . ARG A 1 115 ? 2.529 -6.094 2.631 1 98.38 115 ARG A CA 1
ATOM 844 C C . ARG A 1 115 ? 2.92 -7.547 2.377 1 98.38 115 ARG A C 1
ATOM 846 O O . ARG A 1 115 ? 4.074 -7.84 2.055 1 98.38 115 ARG A O 1
ATOM 853 N N . ALA A 1 116 ? 1.995 -8.406 2.508 1 98.38 116 ALA A N 1
ATOM 854 C CA . ALA A 1 116 ? 2.252 -9.844 2.396 1 98.38 116 ALA A CA 1
ATOM 855 C C . ALA A 1 116 ? 2.758 -10.203 1.002 1 98.38 116 ALA A C 1
ATOM 857 O O . ALA A 1 116 ? 3.799 -10.852 0.86 1 98.38 116 ALA A O 1
ATOM 858 N N . PRO A 1 117 ? 2.096 -9.797 -0.072 1 98.12 117 PRO A N 1
ATOM 859 C CA . PRO A 1 117 ? 2.588 -10.18 -1.396 1 98.12 117 PRO A CA 1
ATOM 860 C C . PRO A 1 117 ? 3.965 -9.602 -1.708 1 98.12 117 PRO A C 1
ATOM 862 O O . PRO A 1 117 ? 4.77 -10.242 -2.387 1 98.12 117 PRO A O 1
ATOM 865 N N . LEU A 1 118 ? 4.281 -8.391 -1.284 1 98.44 118 LEU A N 1
ATOM 866 C CA . LEU A 1 118 ? 5.602 -7.809 -1.521 1 98.44 118 LEU A CA 1
ATOM 867 C C . LEU A 1 118 ? 6.68 -8.602 -0.789 1 98.44 118 LEU A C 1
ATOM 869 O O . LEU A 1 118 ? 7.719 -8.93 -1.369 1 98.44 118 LEU A O 1
ATOM 873 N N . VAL A 1 119 ? 6.445 -8.914 0.45 1 98.62 119 VAL A N 1
ATOM 874 C CA . VAL A 1 119 ? 7.418 -9.625 1.273 1 98.62 119 VAL A CA 1
ATOM 875 C C . VAL A 1 119 ? 7.602 -11.047 0.754 1 98.62 119 VAL A C 1
ATOM 877 O O . VAL A 1 119 ? 8.727 -11.547 0.674 1 98.62 119 VAL A O 1
ATOM 880 N N . LEU A 1 120 ? 6.48 -11.656 0.435 1 98.62 120 LEU A N 1
ATOM 881 C CA . LEU A 1 120 ? 6.559 -13.008 -0.093 1 98.62 120 LEU A CA 1
ATOM 882 C C . LEU A 1 120 ? 7.352 -13.039 -1.396 1 98.62 120 LEU A C 1
ATOM 884 O O . LEU A 1 120 ? 8.133 -13.969 -1.63 1 98.62 120 LEU A O 1
ATOM 888 N N . THR A 1 121 ? 7.094 -12.078 -2.266 1 98.44 121 THR A N 1
ATOM 889 C CA . THR A 1 121 ? 7.867 -11.969 -3.498 1 98.44 121 THR A CA 1
ATOM 890 C C . THR A 1 121 ? 9.359 -11.867 -3.193 1 98.44 121 THR A C 1
ATOM 892 O O . THR A 1 121 ? 10.172 -12.586 -3.787 1 98.44 121 THR A O 1
ATOM 895 N N . ARG A 1 122 ? 9.68 -11.023 -2.256 1 98.19 122 ARG A N 1
ATOM 896 C CA . ARG A 1 122 ? 11.078 -10.883 -1.861 1 98.19 122 ARG A CA 1
ATOM 897 C C . ARG A 1 122 ? 11.633 -12.211 -1.352 1 98.19 122 ARG A C 1
ATOM 899 O O . ARG A 1 122 ? 12.766 -12.578 -1.672 1 98.19 122 ARG A O 1
ATOM 906 N N . MET A 1 123 ? 10.953 -12.891 -0.501 1 98.5 123 MET A N 1
ATOM 907 C CA . MET A 1 123 ? 11.398 -14.133 0.116 1 98.5 123 MET A CA 1
ATOM 908 C C . MET A 1 123 ? 11.562 -15.234 -0.93 1 98.5 123 MET A C 1
ATOM 910 O O . MET A 1 123 ? 12.422 -16.109 -0.792 1 98.5 123 MET A O 1
ATOM 914 N N . ALA A 1 124 ? 10.75 -15.203 -2 1 98.44 124 ALA A N 1
ATOM 915 C CA . ALA A 1 124 ? 10.727 -16.25 -3.012 1 98.44 124 ALA A CA 1
ATOM 916 C C . ALA A 1 124 ? 11.859 -16.078 -4.02 1 98.44 124 ALA A C 1
ATOM 918 O O . ALA A 1 124 ? 12.289 -17.047 -4.656 1 98.44 124 ALA A O 1
ATOM 919 N N . LEU A 1 125 ? 12.344 -14.867 -4.219 1 97.81 125 LEU A N 1
ATOM 920 C CA . LEU A 1 125 ? 13.242 -14.508 -5.309 1 97.81 125 LEU A CA 1
ATOM 921 C C . LEU A 1 125 ? 14.508 -15.359 -5.27 1 97.81 125 LEU A C 1
ATOM 923 O O . LEU A 1 125 ? 14.953 -15.867 -6.305 1 97.81 125 LEU A O 1
ATOM 927 N N . PRO A 1 126 ? 15.078 -15.602 -4.09 1 96.88 126 PRO A N 1
ATOM 928 C CA . PRO A 1 126 ? 16.297 -16.422 -4.086 1 96.88 126 PRO A CA 1
ATOM 929 C C . PRO A 1 126 ? 16.031 -17.844 -4.594 1 96.88 126 PRO A C 1
ATOM 931 O O . PRO A 1 126 ? 16.891 -18.438 -5.258 1 96.88 126 PRO A O 1
ATOM 934 N N . TYR A 1 127 ? 14.938 -18.375 -4.316 1 97.5 127 TYR A N 1
ATOM 935 C CA . TYR A 1 127 ? 14.602 -19.719 -4.781 1 97.5 127 TYR A CA 1
ATOM 936 C C . TYR A 1 127 ? 14.383 -19.734 -6.289 1 97.5 127 TYR A C 1
ATOM 938 O O . TYR A 1 127 ? 14.852 -20.641 -6.984 1 97.5 127 TYR A O 1
ATOM 946 N N . LEU A 1 128 ? 13.68 -18.703 -6.777 1 97.94 128 LEU A N 1
ATOM 947 C CA . LEU A 1 128 ? 13.398 -18.594 -8.203 1 97.94 128 LEU A CA 1
ATOM 948 C C . LEU A 1 128 ? 14.68 -18.375 -9 1 97.94 128 LEU A C 1
ATOM 950 O O . LEU A 1 128 ? 14.867 -18.969 -10.055 1 97.94 128 LEU A O 1
ATOM 954 N N . ARG A 1 129 ? 15.484 -17.562 -8.461 1 94.75 129 ARG A N 1
ATOM 955 C CA . ARG A 1 129 ? 16.75 -17.25 -9.117 1 94.75 129 ARG A CA 1
ATOM 956 C C . ARG A 1 129 ? 17.641 -18.484 -9.18 1 94.75 129 ARG A C 1
ATOM 958 O O . ARG A 1 129 ? 18.359 -18.703 -10.164 1 94.75 129 ARG A O 1
ATOM 965 N N . GLY A 1 130 ? 17.672 -19.219 -8.148 1 92.56 130 GLY A N 1
ATOM 966 C CA . GLY A 1 130 ? 18.453 -20.438 -8.102 1 92.56 130 GLY A CA 1
ATOM 967 C C . GLY A 1 130 ? 18.125 -21.406 -9.219 1 92.56 130 GLY A C 1
ATOM 968 O O . GLY A 1 130 ? 18.984 -22.156 -9.68 1 92.56 130 GLY A O 1
ATOM 969 N N . GLN A 1 131 ? 16.906 -21.328 -9.68 1 92.38 131 GLN A N 1
ATOM 970 C CA . GLN A 1 131 ? 16.438 -22.203 -10.75 1 92.38 131 GLN A CA 1
ATOM 971 C C . GLN A 1 131 ? 16.688 -21.578 -12.125 1 92.38 131 GLN A C 1
ATOM 973 O O . GLN A 1 131 ? 16.562 -22.25 -13.148 1 92.38 131 GLN A O 1
ATOM 978 N N . GLY A 1 132 ? 16.969 -20.281 -12.164 1 91.69 132 GLY A N 1
ATOM 979 C CA . GLY A 1 132 ? 17.203 -19.547 -13.398 1 91.69 132 GLY A CA 1
ATOM 980 C C . GLY A 1 132 ? 15.922 -19.141 -14.102 1 91.69 132 GLY A C 1
ATOM 981 O O . GLY A 1 132 ? 15.961 -18.609 -15.211 1 91.69 132 GLY A O 1
ATOM 982 N N . SER A 1 133 ? 14.828 -19.531 -13.5 1 95.06 133 SER A N 1
ATOM 983 C CA . SER A 1 133 ? 13.516 -19.188 -14.031 1 95.06 133 SER A CA 1
ATOM 984 C C . SER A 1 133 ? 12.461 -19.188 -12.93 1 95.06 133 SER A C 1
ATOM 986 O O . SER A 1 133 ? 12.672 -19.766 -11.859 1 95.06 133 SER A O 1
ATOM 988 N N . GLY A 1 134 ? 11.414 -18.547 -13.172 1 98.06 134 GLY A N 1
ATOM 989 C CA . GLY A 1 134 ? 10.305 -18.531 -12.234 1 98.06 134 GLY A CA 1
ATOM 990 C C . GLY A 1 134 ? 9.281 -17.453 -12.531 1 98.06 134 GLY A C 1
ATOM 991 O O . GLY A 1 134 ? 9.438 -16.688 -13.477 1 98.06 134 GLY A O 1
ATOM 992 N N . PHE A 1 135 ? 8.164 -17.516 -11.789 1 98.69 135 PHE A N 1
ATOM 993 C CA . PHE A 1 135 ? 7.137 -16.516 -12 1 98.69 135 PHE A CA 1
ATOM 994 C C . PHE A 1 135 ? 6.48 -16.125 -10.68 1 98.69 135 PHE A C 1
ATOM 996 O O . PHE A 1 135 ? 6.461 -16.906 -9.734 1 98.69 135 PHE A O 1
ATOM 1003 N N . VAL A 1 136 ? 6.078 -14.922 -10.641 1 98.75 136 VAL A N 1
ATOM 1004 C CA . VAL A 1 136 ? 5.184 -14.406 -9.609 1 98.75 136 VAL A CA 1
ATOM 1005 C C . VAL A 1 136 ? 3.939 -13.805 -10.258 1 98.75 136 VAL A C 1
ATOM 1007 O O . VAL A 1 136 ? 4.039 -13.008 -11.195 1 98.75 136 VAL A O 1
ATOM 1010 N N . VAL A 1 137 ? 2.789 -14.242 -9.859 1 98.44 137 VAL A N 1
ATOM 1011 C CA . VAL A 1 137 ? 1.545 -13.648 -10.336 1 98.44 137 VAL A CA 1
ATOM 1012 C C . VAL A 1 137 ? 0.787 -13.023 -9.172 1 98.44 137 VAL A C 1
ATOM 1014 O O . VAL A 1 137 ? 0.506 -13.695 -8.172 1 98.44 137 VAL A O 1
ATOM 1017 N N . ASN A 1 138 ? 0.545 -11.75 -9.273 1 97.06 138 ASN A N 1
ATOM 1018 C CA . ASN A 1 138 ? -0.256 -11.008 -8.312 1 97.06 138 ASN A CA 1
ATOM 1019 C C . ASN A 1 138 ? -1.706 -10.875 -8.773 1 97.06 138 ASN A C 1
ATOM 1021 O O . ASN A 1 138 ? -1.97 -10.414 -9.883 1 97.06 138 ASN A O 1
ATOM 1025 N N . VAL A 1 139 ? -2.604 -11.32 -7.922 1 91.62 139 VAL A N 1
ATOM 1026 C CA . VAL A 1 139 ? -4.016 -11.148 -8.25 1 91.62 139 VAL A CA 1
ATOM 1027 C C . VAL A 1 139 ? -4.508 -9.805 -7.723 1 91.62 139 VAL A C 1
ATOM 1029 O O . VAL A 1 139 ? -4.656 -9.617 -6.512 1 91.62 139 VAL A O 1
ATOM 1032 N N . ALA A 1 140 ? -4.68 -8.953 -8.625 1 79.38 140 ALA A N 1
ATOM 1033 C CA . ALA A 1 140 ? -5.16 -7.609 -8.32 1 79.38 140 ALA A CA 1
ATOM 1034 C C . ALA A 1 140 ? -6.672 -7.512 -8.5 1 79.38 140 ALA A C 1
ATOM 1036 O O . ALA A 1 140 ? -7.391 -8.492 -8.305 1 79.38 140 ALA A O 1
ATOM 1037 N N . SER A 1 141 ? -7.371 -6.527 -8.398 1 62.94 141 SER A N 1
ATOM 1038 C CA . SER A 1 141 ? -8.789 -6.316 -8.648 1 62.94 141 SER A CA 1
ATOM 1039 C C . SER A 1 141 ? -9.016 -5.117 -9.562 1 62.94 141 SER A C 1
ATOM 1041 O O . SER A 1 141 ? -8.117 -4.301 -9.758 1 62.94 141 SER A O 1
ATOM 1043 N N . LEU A 1 142 ? -10.148 -5.227 -10.289 1 50.66 142 LEU A N 1
ATOM 1044 C CA . LEU A 1 142 ? -10.5 -4.07 -11.102 1 50.66 142 LEU A CA 1
ATOM 1045 C C . LEU A 1 142 ? -10.555 -2.803 -10.258 1 50.66 142 LEU A C 1
ATOM 1047 O O . LEU A 1 142 ? -10.383 -1.698 -10.781 1 50.66 142 LEU A O 1
ATOM 1051 N N . ALA A 1 143 ? -10.922 -2.965 -8.945 1 47 143 ALA A N 1
ATOM 1052 C CA . ALA A 1 143 ? -10.945 -1.782 -8.094 1 47 143 ALA A CA 1
ATOM 1053 C C . ALA A 1 143 ? -9.578 -1.11 -8.055 1 47 143 ALA A C 1
ATOM 1055 O O . ALA A 1 143 ? -9.461 0.062 -7.688 1 47 143 ALA A O 1
ATOM 1056 N N . GLY A 1 144 ? -8.539 -1.86 -8.398 1 43.88 144 GLY A N 1
ATOM 1057 C CA . GLY A 1 144 ? -7.195 -1.303 -8.445 1 43.88 144 GLY A CA 1
ATOM 1058 C C . GLY A 1 144 ? -7.016 -0.271 -9.539 1 43.88 144 GLY A C 1
ATOM 1059 O O . GLY A 1 144 ? -5.988 0.413 -9.594 1 43.88 144 GLY A O 1
ATOM 1060 N N . LYS A 1 145 ? -8.211 -0.198 -10.312 1 44.75 145 LYS A N 1
ATOM 1061 C CA . LYS A 1 145 ? -8.055 0.707 -11.445 1 44.75 145 LYS A CA 1
ATOM 1062 C C . LYS A 1 145 ? -8.883 1.974 -11.258 1 44.75 145 LYS A C 1
ATOM 1064 O O . LYS A 1 145 ? -8.586 3.012 -11.852 1 44.75 145 LYS A O 1
ATOM 1069 N N . VAL A 1 146 ? -10.031 1.944 -10.305 1 44.5 146 VAL A N 1
ATOM 1070 C CA . VAL A 1 146 ? -10.812 3.129 -9.961 1 44.5 146 VAL A CA 1
ATOM 1071 C C . VAL A 1 146 ? -11.094 3.148 -8.461 1 44.5 146 VAL A C 1
ATOM 1073 O O . VAL A 1 146 ? -11.469 2.127 -7.883 1 44.5 146 VAL A O 1
ATOM 1076 N N . PRO A 1 147 ? -10.555 4.363 -7.91 1 49.28 147 PRO A N 1
ATOM 1077 C CA . PRO A 1 147 ? -11.039 4.449 -6.531 1 49.28 147 PRO A CA 1
ATOM 1078 C C . PRO A 1 147 ? -12.562 4.336 -6.43 1 49.28 147 PRO A C 1
ATOM 1080 O O . PRO A 1 147 ? -13.281 5.023 -7.152 1 49.28 147 PRO A O 1
ATOM 1083 N N . LEU A 1 148 ? -13.07 3.275 -5.906 1 56.75 148 LEU A N 1
ATOM 1084 C CA . LEU A 1 148 ? -14.5 3.037 -5.707 1 56.75 148 LEU A CA 1
ATOM 1085 C C . LEU A 1 148 ? -14.977 3.678 -4.41 1 56.75 148 LEU A C 1
ATOM 1087 O O . LEU A 1 148 ? -14.25 3.701 -3.416 1 56.75 148 LEU A O 1
ATOM 1091 N N . ASP A 1 149 ? -16.094 4.324 -4.59 1 60 149 ASP A N 1
ATOM 1092 C CA . ASP A 1 149 ? -16.719 4.828 -3.369 1 60 149 ASP A CA 1
ATOM 1093 C C . ASP A 1 149 ? -16.828 3.727 -2.316 1 60 149 ASP A C 1
ATOM 1095 O O . ASP A 1 149 ? -17.25 2.609 -2.619 1 60 149 ASP A O 1
ATOM 1099 N N . GLY A 1 150 ? -16.297 4.02 -1.186 1 71.06 150 GLY A N 1
ATOM 1100 C CA . GLY A 1 150 ? -16.375 3.074 -0.082 1 71.06 150 GLY A CA 1
ATOM 1101 C C . GLY A 1 150 ? -15.328 1.983 -0.152 1 71.06 150 GLY A C 1
ATOM 1102 O O . GLY A 1 150 ? -15.5 0.909 0.428 1 71.06 150 GLY A O 1
ATOM 1103 N N . ALA A 1 151 ? -14.297 2.262 -0.944 1 81.44 151 ALA A N 1
ATOM 1104 C CA . ALA A 1 151 ? -13.25 1.249 -1.062 1 81.44 151 ALA A CA 1
ATOM 1105 C C . ALA A 1 151 ? -11.867 1.89 -1.075 1 81.44 151 ALA A C 1
ATOM 1107 O O . ALA A 1 151 ? -10.969 1.428 -1.783 1 81.44 151 ALA A O 1
ATOM 1108 N N . ALA A 1 152 ? -11.719 2.898 -0.286 1 88.75 152 ALA A N 1
ATOM 1109 C CA . ALA A 1 152 ? -10.484 3.684 -0.328 1 88.75 152 ALA A CA 1
ATOM 1110 C C . ALA A 1 152 ? -9.281 2.828 0.038 1 88.75 152 ALA A C 1
ATOM 1112 O O . ALA A 1 152 ? -8.273 2.832 -0.67 1 88.75 152 ALA A O 1
ATOM 1113 N N . THR A 1 153 ? -9.406 2.094 1.143 1 92.75 153 THR A N 1
ATOM 1114 C CA . THR A 1 153 ? -8.289 1.267 1.591 1 92.75 153 THR A CA 1
ATOM 1115 C C . THR A 1 153 ? -8 0.158 0.583 1 92.75 153 THR A C 1
ATOM 1117 O O . THR A 1 153 ? -6.844 -0.065 0.214 1 92.75 153 THR A O 1
ATOM 1120 N N . TYR A 1 154 ? -9.008 -0.485 0.145 1 87.88 154 TYR A N 1
ATOM 1121 C CA . TYR A 1 154 ? -8.852 -1.559 -0.831 1 87.88 154 TYR A CA 1
ATOM 1122 C C . TYR A 1 154 ? -8.203 -1.045 -2.107 1 87.88 154 TYR A C 1
ATOM 1124 O O . TYR A 1 154 ? -7.234 -1.634 -2.598 1 87.88 154 TYR A O 1
ATOM 1132 N N . SER A 1 155 ? -8.695 0.048 -2.635 1 84.06 155 SER A N 1
ATOM 1133 C CA . SER A 1 155 ? -8.141 0.659 -3.84 1 84.06 155 SER A CA 1
ATOM 1134 C C . SER A 1 155 ? -6.664 0.989 -3.664 1 84.06 155 SER A C 1
ATOM 1136 O O . SER A 1 155 ? -5.855 0.748 -4.566 1 84.06 155 SER A O 1
ATOM 1138 N N . ALA A 1 156 ? -6.312 1.528 -2.559 1 91.31 156 ALA A N 1
ATOM 1139 C CA . ALA A 1 156 ? -4.922 1.87 -2.266 1 91.31 156 ALA A CA 1
ATOM 1140 C C . ALA A 1 156 ? -4.02 0.646 -2.383 1 91.31 156 ALA A C 1
ATOM 1142 O O . ALA A 1 156 ? -2.961 0.706 -3.012 1 91.31 156 ALA A O 1
ATOM 1143 N N . THR A 1 157 ? -4.43 -0.459 -1.819 1 93.12 157 THR A N 1
ATOM 1144 C CA . THR A 1 157 ? -3.609 -1.665 -1.804 1 93.12 157 THR A CA 1
ATOM 1145 C C . THR A 1 157 ? -3.465 -2.24 -3.209 1 93.12 157 THR A C 1
ATOM 1147 O O . THR A 1 157 ? -2.385 -2.689 -3.596 1 93.12 157 THR A O 1
ATOM 1150 N N . LYS A 1 158 ? -4.508 -2.225 -3.928 1 87 158 LYS A N 1
ATOM 1151 C CA . LYS A 1 158 ? -4.469 -2.828 -5.258 1 87 158 LYS A CA 1
ATOM 1152 C C . LYS A 1 158 ? -3.676 -1.963 -6.23 1 87 158 LYS A C 1
ATOM 1154 O O . LYS A 1 158 ? -2.967 -2.482 -7.098 1 87 158 LYS A O 1
ATOM 1159 N N . PHE A 1 159 ? -3.809 -0.677 -6.098 1 85.12 159 PHE A N 1
ATOM 1160 C CA . PHE A 1 159 ? -2.969 0.208 -6.895 1 85.12 159 PHE A CA 1
ATOM 1161 C C . PHE A 1 159 ? -1.497 0.022 -6.543 1 85.12 159 PHE A C 1
ATOM 1163 O O . PHE A 1 159 ? -0.64 0 -7.43 1 85.12 159 PHE A O 1
ATOM 1170 N N . GLY A 1 160 ? -1.254 -0.033 -5.297 1 90.69 160 GLY A N 1
ATOM 1171 C CA . GLY A 1 160 ? 0.106 -0.305 -4.859 1 90.69 160 GLY A CA 1
ATOM 1172 C C . GLY A 1 160 ? 0.659 -1.608 -5.406 1 90.69 160 GLY A C 1
ATOM 1173 O O . GLY A 1 160 ? 1.798 -1.659 -5.871 1 90.69 160 GLY A O 1
ATOM 1174 N N . LEU A 1 161 ? -0.172 -2.592 -5.383 1 93.38 161 LEU A N 1
ATOM 1175 C CA . LEU A 1 161 ? 0.25 -3.904 -5.859 1 93.38 161 LEU A CA 1
ATOM 1176 C C . LEU A 1 161 ? 0.527 -3.871 -7.359 1 93.38 161 LEU A C 1
ATOM 1178 O O . LEU A 1 161 ? 1.49 -4.48 -7.828 1 93.38 161 LEU A O 1
ATOM 1182 N N . ARG A 1 162 ? -0.295 -3.232 -8.062 1 86.56 162 ARG A N 1
ATOM 1183 C CA . ARG A 1 162 ? -0.089 -3.086 -9.5 1 86.56 162 ARG A CA 1
ATOM 1184 C C . ARG A 1 162 ? 1.216 -2.352 -9.797 1 86.56 162 ARG A C 1
ATOM 1186 O O . ARG A 1 162 ? 1.995 -2.779 -10.648 1 86.56 162 ARG A O 1
ATOM 1193 N N . ALA A 1 163 ? 1.45 -1.259 -9.117 1 85.69 163 ALA A N 1
ATOM 1194 C CA . ALA A 1 163 ? 2.688 -0.504 -9.297 1 85.69 163 ALA A CA 1
ATOM 1195 C C . ALA A 1 163 ? 3.906 -1.368 -8.984 1 85.69 163 ALA A C 1
ATOM 1197 O O . ALA A 1 163 ? 4.906 -1.326 -9.711 1 85.69 163 ALA A O 1
ATOM 1198 N N . PHE A 1 164 ? 3.791 -2.113 -7.941 1 92.38 164 PHE A N 1
ATOM 1199 C CA . PHE A 1 164 ? 4.855 -3.039 -7.57 1 92.38 164 PHE A CA 1
ATOM 1200 C C . PHE A 1 164 ? 5.129 -4.027 -8.703 1 92.38 164 PHE A C 1
ATOM 1202 O O . PHE A 1 164 ? 6.285 -4.285 -9.039 1 92.38 164 PHE A O 1
ATOM 1209 N N . THR A 1 165 ? 4.082 -4.527 -9.258 1 93.31 165 THR A N 1
ATOM 1210 C CA . THR A 1 165 ? 4.184 -5.523 -10.312 1 93.31 165 THR A CA 1
ATOM 1211 C C . THR A 1 165 ? 4.957 -4.969 -11.508 1 93.31 165 THR A C 1
ATOM 1213 O O . THR A 1 165 ? 5.898 -5.602 -11.992 1 93.31 165 THR A O 1
ATOM 1216 N N . TYR A 1 166 ? 4.609 -3.887 -11.898 1 86.38 166 TYR A N 1
ATOM 1217 C CA . TYR A 1 166 ? 5.262 -3.281 -13.055 1 86.38 166 TYR A CA 1
ATOM 1218 C C . TYR A 1 166 ? 6.723 -2.971 -12.75 1 86.38 166 TYR A C 1
ATOM 1220 O O . TYR A 1 166 ? 7.598 -3.205 -13.586 1 86.38 166 TYR A O 1
ATOM 1228 N N . ALA A 1 167 ? 6.973 -2.432 -11.594 1 87.25 167 ALA A N 1
ATOM 1229 C CA . ALA A 1 167 ? 8.344 -2.129 -11.203 1 87.25 167 ALA A CA 1
ATOM 1230 C C . ALA A 1 167 ? 9.195 -3.395 -11.156 1 87.25 167 ALA A C 1
ATOM 1232 O O . ALA A 1 167 ? 10.336 -3.402 -11.633 1 87.25 167 ALA A O 1
ATOM 1233 N N . MET A 1 168 ? 8.656 -4.41 -10.672 1 93.5 168 MET A N 1
ATOM 1234 C CA . MET A 1 168 ? 9.391 -5.664 -10.555 1 93.5 168 MET A CA 1
ATOM 1235 C C . MET A 1 168 ? 9.617 -6.293 -11.922 1 93.5 168 MET A C 1
ATOM 1237 O O . MET A 1 168 ? 10.672 -6.887 -12.172 1 93.5 168 MET A O 1
ATOM 1241 N N . ALA A 1 169 ? 8.555 -6.246 -12.758 1 92.25 169 ALA A N 1
ATOM 1242 C CA . ALA A 1 169 ? 8.719 -6.754 -14.117 1 92.25 169 ALA A CA 1
ATOM 1243 C C . ALA A 1 169 ? 9.906 -6.09 -14.812 1 92.25 169 ALA A C 1
ATOM 1245 O O . ALA A 1 169 ? 10.672 -6.754 -15.508 1 92.25 169 ALA A O 1
ATOM 1246 N N . GLN A 1 170 ? 10.039 -4.855 -14.539 1 86 170 GLN A N 1
ATOM 1247 C CA . GLN A 1 170 ? 11.156 -4.117 -15.125 1 86 170 GLN A CA 1
ATOM 1248 C C . GLN A 1 170 ? 12.469 -4.508 -14.469 1 86 170 GLN A C 1
ATOM 1250 O O . GLN A 1 170 ? 13.469 -4.75 -15.148 1 86 170 GLN A O 1
ATOM 1255 N N . GLU A 1 171 ? 12.523 -4.559 -13.211 1 88.25 171 GLU A N 1
ATOM 1256 C CA . GLU A 1 171 ? 13.727 -4.875 -12.453 1 88.25 171 GLU A CA 1
ATOM 1257 C C . GLU A 1 171 ? 14.266 -6.254 -12.82 1 88.25 171 GLU A C 1
ATOM 1259 O O . GLU A 1 171 ? 15.477 -6.465 -12.852 1 88.25 171 GLU A O 1
ATOM 1264 N N . LEU A 1 172 ? 13.383 -7.102 -13.18 1 93.62 172 LEU A N 1
ATOM 1265 C CA . LEU A 1 172 ? 13.789 -8.492 -13.391 1 93.62 172 LEU A CA 1
ATOM 1266 C C . LEU A 1 172 ? 13.836 -8.82 -14.883 1 93.62 172 LEU A C 1
ATOM 1268 O O . LEU A 1 172 ? 13.984 -9.984 -15.258 1 93.62 172 LEU A O 1
ATOM 1272 N N . ASP A 1 173 ? 13.672 -7.816 -15.625 1 90.12 173 ASP A N 1
ATOM 1273 C CA . ASP A 1 173 ? 13.727 -8.031 -17.078 1 90.12 173 ASP A CA 1
ATOM 1274 C C . ASP A 1 173 ? 15.023 -8.727 -17.469 1 90.12 173 ASP A C 1
ATOM 1276 O O . ASP A 1 173 ? 16.109 -8.32 -17.062 1 90.12 173 ASP A O 1
ATOM 1280 N N . GLY A 1 174 ? 14.906 -9.859 -18.156 1 92.25 174 GLY A N 1
ATOM 1281 C CA . GLY A 1 174 ? 16.062 -10.594 -18.641 1 92.25 174 GLY A CA 1
ATOM 1282 C C . GLY A 1 174 ? 16.594 -11.602 -17.641 1 92.25 174 GLY A C 1
ATOM 1283 O O . GLY A 1 174 ? 17.547 -12.32 -17.922 1 92.25 174 GLY A O 1
ATOM 1284 N N . SER A 1 175 ? 16.016 -11.711 -16.5 1 94.06 175 SER A N 1
ATOM 1285 C CA . SER A 1 175 ? 16.516 -12.594 -15.445 1 94.06 175 SER A CA 1
ATOM 1286 C C . SER A 1 175 ? 15.93 -13.992 -15.586 1 94.06 175 SER A C 1
ATOM 1288 O O . SER A 1 175 ? 16.391 -14.93 -14.93 1 94.06 175 SER A O 1
ATOM 1290 N N . GLY A 1 176 ? 14.898 -14.141 -16.422 1 96.81 176 GLY A N 1
ATOM 1291 C CA . GLY A 1 176 ? 14.18 -15.398 -16.5 1 96.81 176 GLY A CA 1
ATOM 1292 C C . GLY A 1 176 ? 13.039 -15.5 -15.508 1 96.81 176 GLY A C 1
ATOM 1293 O O . GLY A 1 176 ? 12.273 -16.469 -15.531 1 96.81 176 GLY A O 1
ATOM 1294 N N . ILE A 1 177 ? 12.984 -14.547 -14.656 1 97.81 177 ILE A N 1
ATOM 1295 C CA . ILE A 1 177 ? 11.891 -14.477 -13.695 1 97.81 177 ILE A CA 1
ATOM 1296 C C . ILE A 1 177 ? 10.875 -13.422 -14.148 1 97.81 177 ILE A C 1
ATOM 1298 O O . ILE A 1 177 ? 11.242 -12.297 -14.477 1 97.81 177 ILE A O 1
ATOM 1302 N N . THR A 1 178 ? 9.586 -13.828 -14.25 1 97.88 178 THR A N 1
ATOM 1303 C CA . THR A 1 178 ? 8.547 -12.898 -14.68 1 97.88 178 THR A CA 1
ATOM 1304 C C . THR A 1 178 ? 7.629 -12.539 -13.523 1 97.88 178 THR A C 1
ATOM 1306 O O . THR A 1 178 ? 7.418 -13.344 -12.609 1 97.88 178 THR A O 1
ATOM 1309 N N . VAL A 1 179 ? 7.164 -11.289 -13.492 1 97 179 VAL A N 1
ATOM 1310 C CA . VAL A 1 179 ? 6.195 -10.789 -12.516 1 97 179 VAL A CA 1
ATOM 1311 C C . VAL A 1 179 ? 4.992 -10.195 -13.242 1 97 179 VAL A C 1
ATOM 1313 O O . VAL A 1 179 ? 5.145 -9.312 -14.094 1 97 179 VAL A O 1
ATOM 1316 N N . SER A 1 180 ? 3.76 -10.734 -12.875 1 96.06 180 SER A N 1
ATOM 1317 C CA . SER A 1 180 ? 2.547 -10.359 -13.594 1 96.06 180 SER A CA 1
ATOM 1318 C C . SER A 1 180 ? 1.422 -9.992 -12.633 1 96.06 180 SER A C 1
ATOM 1320 O O . SER A 1 180 ? 1.446 -10.383 -11.461 1 96.06 180 SER A O 1
ATOM 1322 N N . ALA A 1 181 ? 0.513 -9.195 -13.211 1 93.5 181 ALA A N 1
ATOM 1323 C CA . ALA A 1 181 ? -0.725 -8.883 -12.492 1 93.5 181 ALA A CA 1
ATOM 1324 C C . ALA A 1 181 ? -1.942 -9.375 -13.273 1 93.5 181 ALA A C 1
ATOM 1326 O O . ALA A 1 181 ? -1.998 -9.25 -14.5 1 93.5 181 ALA A O 1
ATOM 1327 N N . VAL A 1 182 ? -2.844 -10.008 -12.539 1 91.5 182 VAL A N 1
ATOM 1328 C CA . VAL A 1 182 ? -4.152 -10.344 -13.086 1 91.5 182 VAL A CA 1
ATOM 1329 C C . VAL A 1 182 ? -5.227 -9.484 -12.422 1 91.5 182 VAL A C 1
ATOM 1331 O O . VAL A 1 182 ? -5.344 -9.461 -11.195 1 91.5 182 VAL A O 1
ATOM 1334 N N . SER A 1 183 ? -5.953 -8.758 -13.172 1 78.44 183 SER A N 1
ATOM 1335 C CA . SER A 1 183 ? -6.973 -7.844 -12.672 1 78.44 183 SER A CA 1
ATOM 1336 C C . SER A 1 183 ? -8.367 -8.273 -13.117 1 78.44 183 SER A C 1
ATOM 1338 O O . SER A 1 183 ? -8.812 -7.922 -14.211 1 78.44 183 SER A O 1
ATOM 1340 N N . PRO A 1 184 ? -8.992 -8.945 -12.18 1 70.56 184 PRO A N 1
ATOM 1341 C CA . PRO A 1 184 ? -10.344 -9.375 -12.547 1 70.56 184 PRO A CA 1
ATOM 1342 C C . PRO A 1 184 ? -11.383 -8.281 -12.359 1 70.56 184 PRO A C 1
ATOM 1344 O O . PRO A 1 184 ? -11.219 -7.398 -11.516 1 70.56 184 PRO A O 1
ATOM 1347 N N . GLY A 1 185 ? -12.242 -8.203 -13.234 1 60.75 185 GLY A N 1
ATOM 1348 C CA . GLY A 1 185 ? -13.461 -7.469 -12.945 1 60.75 185 GLY A CA 1
ATOM 1349 C C . GLY A 1 185 ? -14.289 -8.094 -11.844 1 60.75 185 GLY A C 1
ATOM 1350 O O . GLY A 1 185 ? -13.789 -8.938 -11.086 1 60.75 185 GLY A O 1
ATOM 1351 N N . PRO A 1 186 ? -15.5 -7.492 -11.609 1 56.03 186 PRO A N 1
ATOM 1352 C CA . PRO A 1 186 ? -16.359 -8.094 -10.594 1 56.03 186 PRO A CA 1
ATOM 1353 C C . PRO A 1 186 ? -16.531 -9.602 -10.773 1 56.03 186 PRO A C 1
ATOM 1355 O O . PRO A 1 186 ? -16.781 -10.062 -11.883 1 56.03 186 PRO A O 1
ATOM 1358 N N . ILE A 1 187 ? -15.961 -10.234 -9.805 1 53.91 187 ILE A N 1
ATOM 1359 C CA . ILE A 1 187 ? -16.031 -11.695 -9.836 1 53.91 187 ILE A CA 1
ATOM 1360 C C . ILE A 1 187 ? -17.391 -12.156 -9.328 1 53.91 187 ILE A C 1
ATOM 1362 O O . ILE A 1 187 ? -17.906 -11.633 -8.336 1 53.91 187 ILE A O 1
ATOM 1366 N N . ASP A 1 188 ? -18.031 -12.805 -10.125 1 49.38 188 ASP A N 1
ATOM 1367 C CA . ASP A 1 188 ? -19.297 -13.414 -9.719 1 49.38 188 ASP A CA 1
ATOM 1368 C C . ASP A 1 188 ? -19.094 -14.305 -8.492 1 49.38 188 ASP A C 1
ATOM 1370 O O . ASP A 1 188 ? -18.625 -15.438 -8.609 1 49.38 188 ASP A O 1
ATOM 1374 N N . THR A 1 189 ? -18.969 -13.555 -7.352 1 48.94 189 THR A N 1
ATOM 1375 C CA . THR A 1 189 ? -19 -14.375 -6.145 1 48.94 189 THR A CA 1
ATOM 1376 C C . THR A 1 189 ? -20.406 -14.477 -5.59 1 48.94 189 THR A C 1
ATOM 1378 O O . THR A 1 189 ? -21.297 -13.703 -5.965 1 48.94 189 THR A O 1
ATOM 1381 N N . SER A 1 190 ? -20.625 -15.523 -4.934 1 45.78 190 SER A N 1
ATOM 1382 C CA . SER A 1 190 ? -21.891 -15.688 -4.238 1 45.78 190 SER A CA 1
ATOM 1383 C C . SER A 1 190 ? -22.281 -14.43 -3.473 1 45.78 190 SER A C 1
ATOM 1385 O O . SER A 1 190 ? -23.453 -14.094 -3.357 1 45.78 190 SER A O 1
ATOM 1387 N N . PHE A 1 191 ? -21.234 -13.789 -3.182 1 44.91 191 PHE A N 1
ATOM 1388 C CA . PHE A 1 191 ? -21.516 -12.602 -2.391 1 44.91 191 PHE A CA 1
ATOM 1389 C C . PHE A 1 191 ? -22.172 -11.523 -3.244 1 44.91 191 PHE A C 1
ATOM 1391 O O . PHE A 1 191 ? -23.188 -10.938 -2.84 1 44.91 191 PHE A O 1
ATOM 1398 N N . ILE A 1 192 ? -21.656 -11.234 -4.379 1 49.59 192 ILE A N 1
ATOM 1399 C CA . ILE A 1 192 ? -22.25 -10.227 -5.246 1 49.59 192 ILE A CA 1
ATOM 1400 C C . ILE A 1 192 ? -23.641 -10.672 -5.68 1 49.59 192 ILE A C 1
ATOM 1402 O O . ILE A 1 192 ? -24.578 -9.875 -5.684 1 49.59 192 ILE A O 1
ATOM 1406 N N . MET A 1 193 ? -23.719 -11.961 -5.887 1 47.88 193 MET A N 1
ATOM 1407 C CA . MET A 1 193 ? -25 -12.469 -6.395 1 47.88 193 MET A CA 1
ATOM 1408 C C . MET A 1 193 ? -26.062 -12.453 -5.301 1 47.88 193 MET A C 1
ATOM 1410 O O . MET A 1 193 ? -27.25 -12.281 -5.586 1 47.88 193 MET A O 1
ATOM 1414 N N . GLU A 1 194 ? -25.484 -12.562 -4.109 1 46.06 194 GLU A N 1
ATOM 1415 C CA . GLU A 1 194 ? -26.438 -12.594 -3.006 1 46.06 194 GLU A CA 1
ATOM 1416 C C . GLU A 1 194 ? -26.766 -11.188 -2.514 1 46.06 194 GLU A C 1
ATOM 1418 O O . GLU A 1 194 ? -27.781 -10.977 -1.849 1 46.06 194 GLU A O 1
ATOM 1423 N N . ASN A 1 195 ? -25.938 -10.25 -2.859 1 47.53 195 ASN A N 1
ATOM 1424 C CA . ASN A 1 195 ? -26.156 -8.906 -2.338 1 47.53 195 ASN A CA 1
ATOM 1425 C C . ASN A 1 195 ? -26.25 -7.875 -3.463 1 47.53 195 ASN A C 1
ATOM 1427 O O . ASN A 1 195 ? -25.672 -6.789 -3.361 1 47.53 195 ASN A O 1
ATOM 1431 N N . LEU A 1 196 ? -26.984 -8.258 -4.387 1 51.06 196 LEU A N 1
ATOM 1432 C CA . LEU A 1 196 ? -27.109 -7.469 -5.609 1 51.06 196 LEU A CA 1
ATOM 1433 C C . LEU A 1 196 ? -27.484 -6.023 -5.285 1 51.06 196 LEU A C 1
ATOM 1435 O O . LEU A 1 196 ? -27 -5.094 -5.926 1 51.06 196 LEU A O 1
ATOM 1439 N N . ASP A 1 197 ? -28.266 -5.953 -4.289 1 49.62 197 ASP A N 1
ATOM 1440 C CA . ASP A 1 197 ? -28.812 -4.633 -3.984 1 49.62 197 ASP A CA 1
ATOM 1441 C C . ASP A 1 197 ? -27.766 -3.76 -3.285 1 49.62 197 ASP A C 1
ATOM 1443 O O . ASP A 1 197 ? -27.844 -2.531 -3.34 1 49.62 197 ASP A O 1
ATOM 1447 N N . GLU A 1 198 ? -26.859 -4.41 -2.711 1 48.59 198 GLU A N 1
ATOM 1448 C CA . GLU A 1 198 ? -25.891 -3.666 -1.917 1 48.59 198 GLU A CA 1
ATOM 1449 C C . GLU A 1 198 ? -24.641 -3.348 -2.734 1 48.59 198 GLU A C 1
ATOM 1451 O O . GLU A 1 198 ? -23.812 -2.527 -2.324 1 48.59 198 GLU A O 1
ATOM 1456 N N . VAL A 1 199 ? -24.734 -4.047 -3.836 1 52.12 199 VAL A N 1
ATOM 1457 C CA . VAL A 1 199 ? -23.562 -3.881 -4.672 1 52.12 199 VAL A CA 1
ATOM 1458 C C . VAL A 1 199 ? -23.781 -2.754 -5.676 1 52.12 199 VAL A C 1
ATOM 1460 O O . VAL A 1 199 ? -24.875 -2.645 -6.258 1 52.12 199 VAL A O 1
ATOM 1463 N N . GLU A 1 200 ? -22.875 -1.866 -5.68 1 51.44 200 GLU A N 1
ATOM 1464 C CA . GLU A 1 200 ? -23 -0.708 -6.559 1 51.44 200 GLU A CA 1
ATOM 1465 C C . GLU A 1 200 ? -23.234 -1.136 -8.008 1 51.44 200 GLU A C 1
ATOM 1467 O O . GLU A 1 200 ? -22.641 -2.117 -8.469 1 51.44 200 GLU A O 1
ATOM 1472 N N . ASP A 1 201 ? -24.141 -0.418 -8.617 1 48.66 201 ASP A N 1
ATOM 1473 C CA . ASP A 1 201 ? -24.578 -0.671 -9.984 1 48.66 201 ASP A CA 1
ATOM 1474 C C . ASP A 1 201 ? -23.391 -0.802 -10.93 1 48.66 201 ASP A C 1
ATOM 1476 O O . ASP A 1 201 ? -23.438 -1.574 -11.891 1 48.66 201 ASP A O 1
ATOM 1480 N N . ILE A 1 202 ? -22.375 -0.09 -10.586 1 47 202 ILE A N 1
ATOM 1481 C CA . ILE A 1 202 ? -21.25 -0.013 -11.5 1 47 202 ILE A CA 1
ATOM 1482 C C . ILE A 1 202 ? -20.562 -1.378 -11.602 1 47 202 ILE A C 1
ATOM 1484 O O . ILE A 1 202 ? -20.016 -1.729 -12.641 1 47 202 ILE A O 1
ATOM 1488 N N . VAL A 1 203 ? -20.828 -2.1 -10.602 1 53.88 203 VAL A N 1
ATOM 1489 C CA . VAL A 1 203 ? -20.234 -3.428 -10.547 1 53.88 203 VAL A CA 1
ATOM 1490 C C . VAL A 1 203 ? -20.828 -4.309 -11.641 1 53.88 203 VAL A C 1
ATOM 1492 O O . VAL A 1 203 ? -20.141 -5.176 -12.188 1 53.88 203 VAL A O 1
ATOM 1495 N N . PHE A 1 204 ? -22.062 -3.982 -11.938 1 50 204 PHE A N 1
ATOM 1496 C CA . PHE A 1 204 ? -22.797 -4.848 -12.852 1 50 204 PHE A CA 1
ATOM 1497 C C . PHE A 1 204 ? -22.625 -4.387 -14.289 1 50 204 PHE A C 1
ATOM 1499 O O . PHE A 1 204 ? -23.234 -4.941 -15.203 1 50 204 PHE A O 1
ATOM 1506 N N . SER A 1 205 ? -21.875 -3.393 -14.422 1 47.06 205 SER A N 1
ATOM 1507 C CA . SER A 1 205 ? -21.688 -2.877 -15.773 1 47.06 205 SER A CA 1
ATOM 1508 C C . SER A 1 205 ? -20.672 -3.711 -16.547 1 47.06 205 SER A C 1
ATOM 1510 O O . SER A 1 205 ? -20.547 -3.586 -17.766 1 47.06 205 SER A O 1
ATOM 1512 N N . GLN A 1 206 ? -20 -4.508 -15.773 1 50.62 206 GLN A N 1
ATOM 1513 C CA . GLN A 1 206 ? -18.969 -5.305 -16.422 1 50.62 206 GLN A CA 1
ATOM 1514 C C . GLN A 1 206 ? -19.266 -6.797 -16.312 1 50.62 206 GLN A C 1
ATOM 1516 O O . GLN A 1 206 ? -19.969 -7.223 -15.391 1 50.62 206 GLN A O 1
ATOM 1521 N N . LYS A 1 207 ? -19.047 -7.492 -17.5 1 53.78 207 LYS A N 1
ATOM 1522 C CA . LYS A 1 207 ? -19.188 -8.945 -17.469 1 53.78 207 LYS A CA 1
ATOM 1523 C C . LYS A 1 207 ? -18.469 -9.547 -16.266 1 53.78 207 LYS A C 1
ATOM 1525 O O . LYS A 1 207 ? -17.344 -9.164 -15.953 1 53.78 207 LYS A O 1
ATOM 1530 N N . MET A 1 208 ? -19.281 -10.312 -15.531 1 62.59 208 MET A N 1
ATOM 1531 C CA . MET A 1 208 ? -18.75 -11 -14.359 1 62.59 208 MET A CA 1
ATOM 1532 C C . MET A 1 208 ? -17.828 -12.141 -14.773 1 62.59 208 MET A C 1
ATOM 1534 O O . MET A 1 208 ? -18.078 -12.812 -15.773 1 62.59 208 MET A O 1
ATOM 1538 N N . CYS A 1 209 ? -16.641 -12.18 -14.234 1 72.5 209 CYS A N 1
ATOM 1539 C CA . CYS A 1 209 ? -15.695 -13.266 -14.484 1 72.5 209 CYS A CA 1
ATOM 1540 C C . CYS A 1 209 ? -15.82 -14.344 -13.414 1 72.5 209 CYS A C 1
ATOM 1542 O O . CYS A 1 209 ? -16.125 -14.047 -12.25 1 72.5 209 CYS A O 1
ATOM 1544 N N . SER A 1 210 ? -15.781 -15.672 -13.914 1 80.81 210 SER A N 1
ATOM 1545 C CA . SER A 1 210 ? -15.781 -16.781 -12.961 1 80.81 210 SER A CA 1
ATOM 1546 C C . SER A 1 210 ? -14.406 -16.984 -12.344 1 80.81 210 SER A C 1
ATOM 1548 O O . SER A 1 210 ? -13.414 -16.422 -12.828 1 80.81 210 SER A O 1
ATOM 1550 N N . ALA A 1 211 ? -14.359 -17.75 -11.305 1 88.62 211 ALA A N 1
ATOM 1551 C CA . ALA A 1 211 ? -13.086 -18.109 -10.68 1 88.62 211 ALA A CA 1
ATOM 1552 C C . ALA A 1 211 ? -12.188 -18.844 -11.672 1 88.62 211 ALA A C 1
ATOM 1554 O O . ALA A 1 211 ? -10.977 -18.656 -11.68 1 88.62 211 ALA A O 1
ATOM 1555 N N . GLU A 1 212 ? -12.766 -19.641 -12.531 1 90 212 GLU A N 1
ATOM 1556 C CA . GLU A 1 212 ? -12.031 -20.422 -13.523 1 90 212 GLU A CA 1
ATOM 1557 C C . GLU A 1 212 ? -11.43 -19.516 -14.594 1 90 212 GLU A C 1
ATOM 1559 O O . GLU A 1 212 ? -10.336 -19.781 -15.094 1 90 212 GLU A O 1
ATOM 1564 N N . ASP A 1 213 ? -12.164 -18.469 -14.883 1 87.25 213 ASP A N 1
ATOM 1565 C CA . ASP A 1 213 ? -11.641 -17.5 -15.844 1 87.25 213 ASP A CA 1
ATOM 1566 C C . ASP A 1 213 ? -10.383 -16.828 -15.312 1 87.25 213 ASP A C 1
ATOM 1568 O O . ASP A 1 213 ? -9.391 -16.672 -16.031 1 87.25 213 ASP A O 1
ATOM 1572 N N . VAL A 1 214 ? -10.445 -16.484 -14.094 1 90.69 214 VAL A N 1
ATOM 1573 C CA . VAL A 1 214 ? -9.312 -15.812 -13.469 1 90.69 214 VAL A CA 1
ATOM 1574 C C . VAL A 1 214 ? -8.141 -16.781 -13.352 1 90.69 214 VAL A C 1
ATOM 1576 O O . VAL A 1 214 ? -6.992 -16.422 -13.633 1 90.69 214 VAL A O 1
ATOM 1579 N N . ALA A 1 215 ? -8.414 -18 -13.031 1 94.38 215 ALA A N 1
ATOM 1580 C CA . ALA A 1 215 ? -7.379 -19.016 -12.938 1 94.38 215 ALA A CA 1
ATOM 1581 C C . ALA A 1 215 ? -6.668 -19.203 -14.273 1 94.38 215 ALA A C 1
ATOM 1583 O O . ALA A 1 215 ? -5.441 -19.312 -14.32 1 94.38 215 ALA A O 1
ATOM 1584 N N . ASP A 1 216 ? -7.449 -19.203 -15.289 1 93.62 216 ASP A N 1
ATOM 1585 C CA . ASP A 1 216 ? -6.875 -19.344 -16.625 1 93.62 216 ASP A CA 1
ATOM 1586 C C . ASP A 1 216 ? -5.918 -18.203 -16.938 1 93.62 216 ASP A C 1
ATOM 1588 O O . ASP A 1 216 ? -4.84 -18.422 -17.5 1 93.62 216 ASP A O 1
ATOM 1592 N N . MET A 1 217 ? -6.305 -17.031 -16.578 1 93.38 217 MET A N 1
ATOM 1593 C CA . MET A 1 217 ? -5.441 -15.867 -16.797 1 93.38 217 MET A CA 1
ATOM 1594 C C . MET A 1 217 ? -4.16 -15.977 -15.977 1 93.38 217 MET A C 1
ATOM 1596 O O . MET A 1 217 ? -3.086 -15.594 -16.438 1 93.38 217 MET A O 1
ATOM 1600 N N . ILE A 1 218 ? -4.273 -16.484 -14.781 1 96.56 218 ILE A N 1
ATOM 1601 C CA . ILE A 1 218 ? -3.115 -16.656 -13.914 1 96.56 218 ILE A CA 1
ATOM 1602 C C . ILE A 1 218 ? -2.133 -17.625 -14.562 1 96.56 218 ILE A C 1
ATOM 1604 O O . ILE A 1 218 ? -0.934 -17.344 -14.641 1 96.56 218 ILE A O 1
ATOM 1608 N N . LEU A 1 219 ? -2.621 -18.766 -15.094 1 97.94 219 LEU A N 1
ATOM 1609 C CA . LEU A 1 219 ? -1.751 -19.734 -15.742 1 97.94 219 LEU A CA 1
ATOM 1610 C C . LEU A 1 219 ? -1.135 -19.156 -17.016 1 97.94 219 LEU A C 1
ATOM 1612 O O . LEU A 1 219 ? 0.036 -19.406 -17.312 1 97.94 219 LEU A O 1
ATOM 1616 N N . ALA A 1 220 ? -1.93 -18.406 -17.734 1 96.38 220 ALA A N 1
ATOM 1617 C CA . ALA A 1 220 ? -1.42 -17.766 -18.938 1 96.38 220 ALA A CA 1
ATOM 1618 C C . ALA A 1 220 ? -0.255 -16.828 -18.625 1 96.38 220 ALA A C 1
ATOM 1620 O O . ALA A 1 220 ? 0.778 -16.875 -19.297 1 96.38 220 ALA A O 1
ATOM 1621 N N . CYS A 1 221 ? -0.413 -16.047 -17.609 1 96.56 221 CYS A N 1
ATOM 1622 C CA . CYS A 1 221 ? 0.659 -15.156 -17.188 1 96.56 221 CYS A CA 1
ATOM 1623 C C . CYS A 1 221 ? 1.879 -15.945 -16.719 1 96.56 221 CYS A C 1
ATOM 1625 O O . CYS A 1 221 ? 3.012 -15.602 -17.062 1 96.56 221 CYS A O 1
ATOM 1627 N N . ALA A 1 222 ? 1.638 -16.969 -15.977 1 98 222 ALA A N 1
ATOM 1628 C CA . ALA A 1 222 ? 2.725 -17.812 -15.477 1 98 222 ALA A CA 1
ATOM 1629 C C . ALA A 1 222 ? 3.518 -18.422 -16.625 1 98 222 ALA A C 1
ATOM 1631 O O . ALA A 1 222 ? 4.73 -18.625 -16.516 1 98 222 ALA A O 1
ATOM 1632 N N . GLN A 1 223 ? 2.871 -18.703 -17.688 1 96.94 223 GLN A N 1
ATOM 1633 C CA . GLN A 1 223 ? 3.496 -19.391 -18.812 1 96.94 223 GLN A CA 1
ATOM 1634 C C . GLN A 1 223 ? 4.23 -18.406 -19.719 1 96.94 223 GLN A C 1
ATOM 1636 O O . GLN A 1 223 ? 5.371 -18.656 -20.109 1 96.94 223 GLN A O 1
ATOM 1641 N N . ASP A 1 224 ? 3.574 -17.25 -20.016 1 95.44 224 ASP A N 1
ATOM 1642 C CA . ASP A 1 224 ? 4.156 -16.438 -21.062 1 95.44 224 ASP A CA 1
ATOM 1643 C C . ASP A 1 224 ? 4.797 -15.172 -20.5 1 95.44 224 ASP A C 1
ATOM 1645 O O . ASP A 1 224 ? 5.496 -14.445 -21.203 1 95.44 224 ASP A O 1
ATOM 1649 N N . GLY A 1 225 ? 4.469 -14.836 -19.297 1 95.5 225 GLY A N 1
ATOM 1650 C CA . GLY A 1 225 ? 5.148 -13.742 -18.625 1 95.5 225 GLY A CA 1
ATOM 1651 C C . GLY A 1 225 ? 4.562 -12.383 -18.953 1 95.5 225 GLY A C 1
ATOM 1652 O O . GLY A 1 225 ? 5.152 -11.352 -18.641 1 95.5 225 GLY A O 1
ATOM 1653 N N . LYS A 1 226 ? 3.389 -12.414 -19.609 1 94.31 226 LYS A N 1
ATOM 1654 C CA . LYS A 1 226 ? 2.768 -11.117 -19.844 1 94.31 226 LYS A CA 1
ATOM 1655 C C . LYS A 1 226 ? 2.547 -10.359 -18.531 1 94.31 226 LYS A C 1
ATOM 1657 O O . LYS A 1 226 ? 2.051 -10.93 -17.562 1 94.31 226 LYS A O 1
ATOM 1662 N N . VAL A 1 227 ? 2.877 -9.117 -18.531 1 91.94 227 VAL A N 1
ATOM 1663 C CA . VAL A 1 227 ? 2.963 -8.352 -17.297 1 91.94 227 VAL A CA 1
ATOM 1664 C C . VAL A 1 227 ? 1.566 -8.172 -16.703 1 91.94 227 VAL A C 1
ATOM 1666 O O . VAL A 1 227 ? 1.402 -8.141 -15.484 1 91.94 227 VAL A O 1
ATOM 1669 N N . GLU A 1 228 ? 0.572 -7.984 -17.547 1 89.62 228 GLU A N 1
ATOM 1670 C CA . GLU A 1 228 ? -0.769 -7.793 -17 1 89.62 228 GLU A CA 1
ATOM 1671 C C . GLU A 1 228 ? -1.829 -8.398 -17.922 1 89.62 228 GLU A C 1
ATOM 1673 O O . GLU A 1 228 ? -1.741 -8.273 -19.141 1 89.62 228 GLU A O 1
ATOM 1678 N N . ARG A 1 229 ? -2.754 -9.039 -17.328 1 88.44 229 ARG A N 1
ATOM 1679 C CA . ARG A 1 229 ? -3.98 -9.492 -17.969 1 88.44 229 ARG A CA 1
ATOM 1680 C C . ARG A 1 229 ? -5.211 -9.008 -17.219 1 88.44 229 ARG A C 1
ATOM 1682 O O . ARG A 1 229 ? -5.234 -9.023 -15.984 1 88.44 229 ARG A O 1
ATOM 1689 N N . GLU A 1 230 ? -6.129 -8.461 -17.969 1 79.56 230 GLU A N 1
ATOM 1690 C CA . GLU A 1 230 ? -7.344 -7.93 -17.359 1 79.56 230 GLU A CA 1
ATOM 1691 C C . GLU A 1 230 ? -8.594 -8.594 -17.938 1 79.56 230 GLU A C 1
ATOM 1693 O O . GLU A 1 230 ? -8.57 -9.078 -19.062 1 79.56 230 GLU A O 1
ATOM 1698 N N . PHE A 1 231 ? -9.539 -8.672 -17.141 1 69.56 231 PHE A N 1
ATOM 1699 C CA . PHE A 1 231 ? -10.859 -9.086 -17.594 1 69.56 231 PHE A CA 1
ATOM 1700 C C . PHE A 1 231 ? -11.922 -8.094 -17.125 1 69.56 231 PHE A C 1
ATOM 1702 O O . PHE A 1 231 ? -11.969 -7.723 -15.953 1 69.56 231 PHE A O 1
ATOM 1709 N N . PRO A 1 232 ? -12.961 -7.633 -18.031 1 60.16 232 PRO A N 1
ATOM 1710 C CA . PRO A 1 232 ? -12.891 -7.777 -19.484 1 60.16 232 PRO A CA 1
ATOM 1711 C C . PRO A 1 232 ? -11.773 -6.945 -20.109 1 60.16 232 PRO A C 1
ATOM 1713 O O . PRO A 1 232 ? -11.305 -5.98 -19.5 1 60.16 232 PRO A O 1
ATOM 1716 N N . PRO A 1 233 ? -11.039 -7.469 -21.109 1 52.12 233 PRO A N 1
ATOM 1717 C CA . PRO A 1 233 ? -9.898 -6.766 -21.688 1 52.12 233 PRO A CA 1
ATOM 1718 C C . PRO A 1 233 ? -10.109 -5.258 -21.781 1 52.12 233 PRO A C 1
ATOM 1720 O O . PRO A 1 233 ? -9.164 -4.484 -21.609 1 52.12 233 PRO A O 1
ATOM 1723 N N . LEU A 1 234 ? -11.055 -4.672 -22.375 1 45.56 234 LEU A N 1
ATOM 1724 C CA . LEU A 1 234 ? -11.188 -3.264 -22.719 1 45.56 234 LEU A CA 1
ATOM 1725 C C . LEU A 1 234 ? -11.398 -2.408 -21.484 1 45.56 234 LEU A C 1
ATOM 1727 O O . LEU A 1 234 ? -10.953 -1.261 -21.422 1 45.56 234 LEU A O 1
ATOM 1731 N N . GLY A 1 235 ? -12.141 -2.834 -20.625 1 44.81 235 GLY A N 1
ATOM 1732 C CA . GLY A 1 235 ? -12.695 -1.961 -19.609 1 44.81 235 GLY A CA 1
ATOM 1733 C C . GLY A 1 235 ? -11.672 -1.496 -18.594 1 44.81 235 GLY A C 1
ATOM 1734 O O . GLY A 1 235 ? -11.867 -0.481 -17.922 1 44.81 235 GLY A O 1
ATOM 1735 N N . GLY A 1 236 ? -10.648 -2.154 -18.438 1 46.38 236 GLY A N 1
ATOM 1736 C CA . GLY A 1 236 ? -9.664 -1.891 -17.391 1 46.38 236 GLY A CA 1
ATOM 1737 C C . GLY A 1 236 ? -8.82 -0.664 -17.672 1 46.38 236 GLY A C 1
ATOM 1738 O O . GLY A 1 236 ? -8.453 0.064 -16.75 1 46.38 236 GLY A O 1
ATOM 1739 N N . LYS A 1 237 ? -8.508 -0.54 -19.031 1 43.56 237 LYS A N 1
ATOM 1740 C CA . LYS A 1 237 ? -7.664 0.578 -19.453 1 43.56 237 LYS A CA 1
ATOM 1741 C C . LYS A 1 237 ? -8.359 1.913 -19.203 1 43.56 237 LYS A C 1
ATOM 1743 O O . LYS A 1 237 ? -7.73 2.883 -18.781 1 43.56 237 LYS A O 1
ATOM 1748 N N . LEU A 1 238 ? -9.516 1.9 -19.562 1 41.94 238 LEU A N 1
ATOM 1749 C CA . LEU A 1 238 ? -10.234 3.154 -19.391 1 41.94 238 LEU A CA 1
ATOM 1750 C C . LEU A 1 238 ? -10.336 3.533 -17.922 1 41.94 238 LEU A C 1
ATOM 1752 O O . LEU A 1 238 ? -10.242 4.711 -17.562 1 41.94 238 LEU A O 1
ATOM 1756 N N . ALA A 1 239 ? -10.461 2.531 -17.203 1 43.41 239 ALA A N 1
ATOM 1757 C CA . ALA A 1 239 ? -10.594 2.781 -15.773 1 43.41 239 ALA A CA 1
ATOM 1758 C C . ALA A 1 239 ? -9.289 3.316 -15.188 1 43.41 239 ALA A C 1
ATOM 1760 O O . ALA A 1 239 ? -9.297 4.203 -14.336 1 43.41 239 ALA A O 1
ATOM 1761 N N . THR A 1 240 ? -8.25 2.895 -15.836 1 44.28 240 THR A N 1
ATOM 1762 C CA . THR A 1 240 ? -6.941 3.355 -15.383 1 44.28 240 THR A CA 1
ATOM 1763 C C . THR A 1 240 ? -6.746 4.832 -15.719 1 44.28 240 THR A C 1
ATOM 1765 O O . THR A 1 240 ? -6.215 5.59 -14.906 1 44.28 240 THR A O 1
ATOM 1768 N N . LEU A 1 241 ? -7.203 5.09 -16.891 1 42.41 241 LEU A N 1
ATOM 1769 C CA . LEU A 1 241 ? -7.039 6.465 -17.359 1 42.41 241 LEU A CA 1
ATOM 1770 C C . LEU A 1 241 ? -7.875 7.422 -16.516 1 42.41 241 LEU A C 1
ATOM 1772 O O . LEU A 1 241 ? -7.457 8.555 -16.25 1 42.41 241 LEU A O 1
ATOM 1776 N N . GLY A 1 242 ? -9.023 7.031 -16.109 1 42.03 242 GLY A N 1
ATOM 1777 C CA . GLY A 1 242 ? -9.867 7.898 -15.297 1 42.03 242 GLY A CA 1
ATOM 1778 C C . GLY A 1 242 ? -9.258 8.25 -13.953 1 42.03 242 GLY A C 1
ATOM 1779 O O . GLY A 1 242 ? -9.508 9.328 -13.414 1 42.03 242 GLY A O 1
ATOM 1780 N N . TYR A 1 243 ? -8.461 7.375 -13.492 1 42.34 243 TYR A N 1
ATOM 1781 C CA . TYR A 1 243 ? -7.867 7.473 -12.164 1 42.34 243 TYR A CA 1
ATOM 1782 C C . TYR A 1 243 ? -6.781 8.547 -12.125 1 42.34 243 TYR A C 1
ATOM 1784 O O . TYR A 1 243 ? -6.602 9.219 -11.109 1 42.34 243 TYR A O 1
ATOM 1792 N N . LEU A 1 244 ? -6.074 8.516 -13.258 1 42.78 244 LEU A N 1
ATOM 1793 C CA . LEU A 1 244 ? -4.895 9.375 -13.281 1 42.78 244 LEU A CA 1
ATOM 1794 C C . LEU A 1 244 ? -5.273 10.82 -13.586 1 42.78 244 LEU A C 1
ATOM 1796 O O . LEU A 1 244 ? -4.535 11.742 -13.242 1 42.78 244 LEU A O 1
ATOM 1800 N N . VAL A 1 245 ? -6.57 10.836 -14.188 1 41.19 245 VAL A N 1
ATOM 1801 C CA . VAL A 1 245 ? -7.004 12.188 -14.539 1 41.19 245 VAL A CA 1
ATOM 1802 C C . VAL A 1 245 ? -8.375 12.469 -13.914 1 41.19 245 VAL A C 1
ATOM 1804 O O . VAL A 1 245 ? -9.391 11.938 -14.375 1 41.19 245 VAL A O 1
ATOM 1807 N N . PRO A 1 246 ? -8.297 13.016 -12.641 1 45.31 246 PRO A N 1
ATOM 1808 C CA . PRO A 1 246 ? -9.555 13.312 -11.945 1 45.31 246 PRO A CA 1
ATOM 1809 C C . PRO A 1 246 ? -10.641 13.812 -12.891 1 45.31 246 PRO A C 1
ATOM 1811 O O . PRO A 1 246 ? -11.82 13.477 -12.727 1 45.31 246 PRO A O 1
ATOM 1814 N N . GLU A 1 247 ? -10.242 14.547 -13.766 1 44.94 247 GLU A N 1
ATOM 1815 C CA . GLU A 1 247 ? -11.234 15.156 -14.648 1 44.94 247 GLU A CA 1
ATOM 1816 C C . GLU A 1 247 ? -11.961 14.094 -15.469 1 44.94 247 GLU A C 1
ATOM 1818 O O . GLU A 1 247 ? -13.156 14.219 -15.742 1 44.94 247 GLU A O 1
ATOM 1823 N N . VAL A 1 248 ? -11.195 13.188 -15.758 1 45.44 248 VAL A N 1
ATOM 1824 C CA . VAL A 1 248 ? -11.781 12.156 -16.609 1 45.44 248 VAL A CA 1
ATOM 1825 C C . VAL A 1 248 ? -12.766 11.32 -15.797 1 45.44 248 VAL A C 1
ATOM 1827 O O . VAL A 1 248 ? -13.844 10.969 -16.281 1 45.44 248 VAL A O 1
ATOM 1830 N N . ARG A 1 249 ? -12.477 11.133 -14.609 1 47.97 249 ARG A N 1
ATOM 1831 C CA . ARG A 1 249 ? -13.359 10.359 -13.742 1 47.97 249 ARG A CA 1
ATOM 1832 C C . ARG A 1 249 ? -14.688 11.07 -13.547 1 47.97 249 ARG A C 1
ATOM 1834 O O . ARG A 1 249 ? -15.75 10.445 -13.617 1 47.97 249 ARG A O 1
ATOM 1841 N N . GLN A 1 250 ? -14.547 12.211 -13.195 1 49.53 250 GLN A N 1
ATOM 1842 C CA . GLN A 1 250 ? -15.758 12.984 -12.953 1 49.53 250 GLN A CA 1
ATOM 1843 C C . GLN A 1 250 ? -16.688 12.938 -14.172 1 49.53 250 GLN A C 1
ATOM 1845 O O . GLN A 1 250 ? -17.906 12.953 -14.023 1 49.53 250 GLN A O 1
ATOM 1850 N N . ARG A 1 251 ? -16.016 12.789 -15.289 1 48.97 251 ARG A N 1
ATOM 1851 C CA . ARG A 1 251 ? -16.812 12.812 -16.516 1 48.97 251 ARG A CA 1
ATOM 1852 C C . ARG A 1 251 ? -17.375 11.438 -16.812 1 48.97 251 ARG A C 1
ATOM 1854 O O . ARG A 1 251 ? -18.484 11.32 -17.375 1 48.97 251 ARG A O 1
ATOM 1861 N N . LEU A 1 252 ? -16.547 10.492 -16.359 1 50.75 252 LEU A N 1
ATOM 1862 C CA . LEU A 1 252 ? -16.922 9.156 -16.812 1 50.75 252 LEU A CA 1
ATOM 1863 C C . LEU A 1 252 ? -17.859 8.492 -15.805 1 50.75 252 LEU A C 1
ATOM 1865 O O . LEU A 1 252 ? -18.656 7.625 -16.172 1 50.75 252 LEU A O 1
ATOM 1869 N N . LYS A 1 253 ? -17.906 8.93 -14.586 1 55.34 253 LYS A N 1
ATOM 1870 C CA . LYS A 1 253 ? -18.656 8.273 -13.516 1 55.34 253 LYS A CA 1
ATOM 1871 C C . LYS A 1 253 ? -20.141 8.234 -13.836 1 55.34 253 LYS A C 1
ATOM 1873 O O . LYS A 1 253 ? -20.781 7.184 -13.711 1 55.34 253 LYS A O 1
ATOM 1878 N N . PRO A 1 254 ? -20.609 9.336 -14.203 1 53.38 254 PRO A N 1
ATOM 1879 C CA . PRO A 1 254 ? -22.047 9.273 -14.477 1 53.38 254 PRO A CA 1
ATOM 1880 C C . PRO A 1 254 ? -22.391 8.266 -15.57 1 53.38 254 PRO A C 1
ATOM 1882 O O . PRO A 1 254 ? -23.422 7.578 -15.477 1 53.38 254 PRO A O 1
ATOM 1885 N N . LEU A 1 255 ? -21.531 8.125 -16.484 1 49.78 255 LEU A N 1
ATOM 1886 C CA . LEU A 1 255 ? -21.797 7.219 -17.594 1 49.78 255 LEU A CA 1
ATOM 1887 C C . LEU A 1 255 ? -21.656 5.762 -17.156 1 49.78 255 LEU A C 1
ATOM 1889 O O . LEU A 1 255 ? -22.469 4.918 -17.531 1 49.78 255 LEU A O 1
ATOM 1893 N N . LEU A 1 256 ? -20.719 5.598 -16.391 1 53.09 256 LEU A N 1
ATOM 1894 C CA . LEU A 1 256 ? -20.453 4.227 -15.961 1 53.09 256 LEU A CA 1
ATOM 1895 C C . LEU A 1 256 ? -21.484 3.762 -14.945 1 53.09 256 LEU A C 1
ATOM 1897 O O . LEU A 1 256 ? -21.891 2.598 -14.953 1 53.09 256 LEU A O 1
ATOM 1901 N N . SER A 1 257 ? -21.953 4.652 -14.133 1 56.03 257 SER A N 1
ATOM 1902 C CA . SER A 1 257 ? -23 4.348 -13.172 1 56.03 257 SER A CA 1
ATOM 1903 C C . SER A 1 257 ? -24.312 3.996 -13.875 1 56.03 257 SER A C 1
ATOM 1905 O O . SER A 1 257 ? -25.031 3.1 -13.438 1 56.03 257 SER A O 1
ATOM 1907 N N . GLU A 1 258 ? -24.562 4.746 -14.859 1 54.47 258 GLU A N 1
ATOM 1908 C CA . GLU A 1 258 ? -25.781 4.484 -15.625 1 54.47 258 GLU A CA 1
ATOM 1909 C C . GLU A 1 258 ? -25.719 3.113 -16.297 1 54.47 258 GLU A C 1
ATOM 1911 O O . GLU A 1 258 ? -26.703 2.373 -16.281 1 54.47 258 GLU A O 1
ATOM 1916 N N . LYS A 1 259 ? -24.594 2.824 -16.781 1 50.12 259 LYS A N 1
ATOM 1917 C CA . LYS A 1 259 ? -24.438 1.52 -17.422 1 50.12 259 LYS A CA 1
ATOM 1918 C C . LYS A 1 259 ? -24.578 0.393 -16.391 1 50.12 259 LYS A C 1
ATOM 1920 O O . LYS A 1 259 ? -25.188 -0.637 -16.672 1 50.12 259 LYS A O 1
ATOM 1925 N N . GLY A 1 260 ? -24.047 0.565 -15.258 1 56.03 260 GLY A N 1
ATOM 1926 C CA . GLY A 1 260 ? -24.156 -0.412 -14.188 1 56.03 260 GLY A CA 1
ATOM 1927 C C . GLY A 1 260 ? -25.578 -0.633 -13.727 1 56.03 260 GLY A C 1
ATOM 1928 O O . GLY A 1 260 ? -25.984 -1.766 -13.445 1 56.03 260 GLY A O 1
ATOM 1929 N N . ARG A 1 261 ? -26.25 0.477 -13.625 1 57.59 261 ARG A N 1
ATOM 1930 C CA . ARG A 1 261 ? -27.656 0.397 -13.227 1 57.59 261 ARG A CA 1
ATOM 1931 C C . ARG A 1 261 ? -28.453 -0.443 -14.219 1 57.59 261 ARG A C 1
ATOM 1933 O O . ARG A 1 261 ? -29.266 -1.285 -13.82 1 57.59 261 ARG A O 1
ATOM 1940 N N . LYS A 1 262 ? -28.188 -0.3 -15.414 1 55.81 262 LYS A N 1
ATOM 1941 C CA . LYS A 1 262 ? -28.906 -1.027 -16.453 1 55.81 262 LYS A CA 1
ATOM 1942 C C . LYS A 1 262 ? -28.594 -2.52 -16.406 1 55.81 262 LYS A C 1
ATOM 1944 O O . LYS A 1 262 ? -29.484 -3.355 -16.578 1 55.81 262 LYS A O 1
ATOM 1949 N N . THR A 1 263 ? -27.312 -2.764 -16.172 1 53.25 263 THR A N 1
ATOM 1950 C CA . THR A 1 263 ? -26.906 -4.16 -16.078 1 53.25 263 THR A CA 1
ATOM 1951 C C . THR A 1 263 ? -27.516 -4.824 -14.859 1 53.25 263 THR A C 1
ATOM 1953 O O . THR A 1 263 ? -27.953 -5.977 -14.922 1 53.25 263 THR A O 1
ATOM 1956 N N . LYS A 1 264 ? -27.594 -4.156 -13.805 1 60.56 264 LYS A N 1
ATOM 1957 C CA . LYS A 1 264 ? -28.219 -4.629 -12.578 1 60.56 264 LYS A CA 1
ATOM 1958 C C . LYS A 1 264 ? -29.688 -4.969 -12.797 1 60.56 264 LYS A C 1
ATOM 1960 O O . LYS A 1 264 ? -30.172 -5.992 -12.312 1 60.56 264 LYS A O 1
ATOM 1965 N N . GLU A 1 265 ? -30.297 -4.082 -13.445 1 59.84 265 GLU A N 1
ATOM 1966 C CA . GLU A 1 265 ? -31.703 -4.293 -13.742 1 59.84 265 GLU A CA 1
ATOM 1967 C C . GLU A 1 265 ? -31.906 -5.523 -14.625 1 59.84 265 GLU A C 1
ATOM 1969 O O . GLU A 1 265 ? -32.844 -6.297 -14.414 1 59.84 265 GLU A O 1
ATOM 1974 N N . ARG A 1 266 ? -31 -5.656 -15.516 1 55.06 266 ARG A N 1
ATOM 1975 C CA . ARG A 1 266 ? -31.078 -6.816 -16.391 1 55.06 266 ARG A CA 1
ATOM 1976 C C . ARG A 1 266 ? -30.875 -8.109 -15.617 1 55.06 266 ARG A C 1
ATOM 1978 O O . ARG A 1 266 ? -31.594 -9.094 -15.828 1 55.06 266 ARG A O 1
ATOM 1985 N N . LEU A 1 267 ? -29.906 -7.98 -14.758 1 56.16 267 LEU A N 1
ATOM 1986 C CA . LEU A 1 267 ? -29.609 -9.164 -13.961 1 56.16 267 LEU A CA 1
ATOM 1987 C C . LEU A 1 267 ? -30.75 -9.5 -13.023 1 56.16 267 LEU A C 1
ATOM 1989 O O . LEU A 1 267 ? -31.062 -10.672 -12.797 1 56.16 267 LEU A O 1
ATOM 1993 N N . ARG A 1 268 ? -31.406 -8.477 -12.547 1 57.03 268 ARG A N 1
ATOM 1994 C CA . ARG A 1 268 ? -32.594 -8.664 -11.727 1 57.03 268 ARG A CA 1
ATOM 1995 C C . ARG A 1 268 ? -33.719 -9.312 -12.539 1 57.03 268 ARG A C 1
ATOM 1997 O O . ARG A 1 268 ? -34.406 -10.188 -12.039 1 57.03 268 ARG A O 1
ATOM 2004 N N . GLU A 1 269 ? -33.812 -8.781 -13.656 1 57.41 269 GLU A N 1
ATOM 2005 C CA . GLU A 1 269 ? -34.844 -9.32 -14.516 1 57.41 269 GLU A CA 1
ATOM 2006 C C . GLU A 1 269 ? -34.594 -10.781 -14.859 1 57.41 269 GLU A C 1
ATOM 2008 O O . GLU A 1 269 ? -35.5 -11.602 -14.891 1 57.41 269 GLU A O 1
ATOM 2013 N N . GLU A 1 270 ? -33.344 -10.953 -15.125 1 53.28 270 GLU A N 1
ATOM 2014 C CA . GLU A 1 270 ? -32.969 -12.328 -15.469 1 53.28 270 GLU A CA 1
ATOM 2015 C C . GLU A 1 270 ? -33.188 -13.266 -14.289 1 53.28 270 GLU A C 1
ATOM 2017 O O . GLU A 1 270 ? -33.469 -14.453 -14.477 1 53.28 270 GLU A O 1
ATOM 2022 N N . ARG A 1 271 ? -33.062 -12.641 -13.18 1 55.25 271 ARG A N 1
ATOM 2023 C CA . ARG A 1 271 ? -33.25 -13.445 -11.977 1 55.25 271 ARG A CA 1
ATOM 2024 C C . ARG A 1 271 ? -34.719 -13.469 -11.57 1 55.25 271 ARG A C 1
ATOM 2026 O O . ARG A 1 271 ? -35.125 -14.188 -10.648 1 55.25 271 ARG A O 1
ATOM 2033 N N . GLY A 1 272 ? -35.469 -12.789 -12.289 1 54.69 272 GLY A N 1
ATOM 2034 C CA . GLY A 1 272 ? -36.906 -12.859 -12.016 1 54.69 272 GLY A CA 1
ATOM 2035 C C . GLY A 1 272 ? -37.344 -11.914 -10.922 1 54.69 272 GLY A C 1
ATOM 2036 O O . GLY A 1 272 ? -38.375 -12.148 -10.266 1 54.69 272 GLY A O 1
ATOM 2037 N N . GLU A 1 273 ? -36.5 -10.914 -10.492 1 45.38 273 GLU A N 1
ATOM 2038 C CA . GLU A 1 273 ? -36.969 -10 -9.453 1 45.38 273 GLU A CA 1
ATOM 2039 C C . GLU A 1 273 ? -37.531 -8.711 -10.055 1 45.38 273 GLU A C 1
ATOM 2041 O O . GLU A 1 273 ? -37.094 -8.289 -11.133 1 45.38 273 GLU A O 1
ATOM 2046 N N . MET B 1 1 ? 7.848 37.75 8.5 1 38.28 1 MET B N 1
ATOM 2047 C CA . MET B 1 1 ? 6.832 38.031 7.504 1 38.28 1 MET B CA 1
ATOM 2048 C C . MET B 1 1 ? 5.57 37.219 7.742 1 38.28 1 MET B C 1
ATOM 2050 O O . MET B 1 1 ? 5.645 36.094 8.219 1 38.28 1 MET B O 1
ATOM 2054 N N . ALA B 1 2 ? 4.531 37.812 7.973 1 45.56 2 ALA B N 1
ATOM 2055 C CA . ALA B 1 2 ? 3.242 37.188 8.312 1 45.56 2 ALA B CA 1
ATOM 2056 C C . ALA B 1 2 ? 2.943 36 7.418 1 45.56 2 ALA B C 1
ATOM 2058 O O . ALA B 1 2 ? 3.189 36.031 6.211 1 45.56 2 ALA B O 1
ATOM 2059 N N . SER B 1 3 ? 2.842 34.781 7.977 1 61.75 3 SER B N 1
ATOM 2060 C CA . SER B 1 3 ? 2.51 33.625 7.164 1 61.75 3 SER B CA 1
ATOM 2061 C C . SER B 1 3 ? 1.286 33.875 6.293 1 61.75 3 SER B C 1
ATOM 2063 O O . SER B 1 3 ? 0.368 34.594 6.699 1 61.75 3 SER B O 1
ATOM 2065 N N . THR B 1 4 ? 1.449 33.594 4.93 1 78.31 4 THR B N 1
ATOM 2066 C CA . THR B 1 4 ? 0.354 33.719 3.973 1 78.31 4 THR B CA 1
ATOM 2067 C C . THR B 1 4 ? -0.807 32.812 4.375 1 78.31 4 THR B C 1
ATOM 2069 O O . THR B 1 4 ? -1.91 32.938 3.838 1 78.31 4 THR B O 1
ATOM 2072 N N . TYR B 1 5 ? -0.593 32.031 5.57 1 91.56 5 TYR B N 1
ATOM 2073 C CA . TYR B 1 5 ? -1.611 31.109 6.035 1 91.56 5 TYR B CA 1
ATOM 2074 C C . TYR B 1 5 ? -2.035 31.422 7.465 1 91.56 5 TYR B C 1
ATOM 2076 O O . TYR B 1 5 ? -1.263 32 8.234 1 91.56 5 TYR B O 1
ATOM 2084 N N . ASP B 1 6 ? -3.238 31.234 7.809 1 96.5 6 ASP B N 1
ATOM 2085 C CA . ASP B 1 6 ? -3.725 31.453 9.164 1 96.5 6 ASP B CA 1
ATOM 2086 C C . ASP B 1 6 ? -4.301 30.172 9.766 1 96.5 6 ASP B C 1
ATOM 2088 O O . ASP B 1 6 ? -5.395 29.75 9.383 1 96.5 6 ASP B O 1
ATOM 2092 N N . PHE B 1 7 ? -3.633 29.609 10.727 1 98 7 PHE B N 1
ATOM 2093 C CA . PHE B 1 7 ? -4.062 28.406 11.43 1 98 7 PHE B CA 1
ATOM 2094 C C . PHE B 1 7 ? -4.156 28.656 12.93 1 98 7 PHE B C 1
ATOM 2096 O O . PHE B 1 7 ? -3.914 27.75 13.734 1 98 7 PHE B O 1
ATOM 2103 N N . THR B 1 8 ? -4.438 29.891 13.25 1 97.5 8 THR B N 1
ATOM 2104 C CA . THR B 1 8 ? -4.535 30.281 14.648 1 97.5 8 THR B CA 1
ATOM 2105 C C . THR B 1 8 ? -5.543 29.406 15.383 1 97.5 8 THR B C 1
ATOM 2107 O O . THR B 1 8 ? -6.688 29.266 14.945 1 97.5 8 THR B O 1
ATOM 2110 N N . GLY B 1 9 ? -5.039 28.766 16.406 1 95.94 9 GLY B N 1
ATOM 2111 C CA . GLY B 1 9 ? -5.902 27.969 17.281 1 95.94 9 GLY B CA 1
ATOM 2112 C C . GLY B 1 9 ? -6.129 26.562 16.766 1 95.94 9 GLY B C 1
ATOM 2113 O O . GLY B 1 9 ? -6.77 25.75 17.453 1 95.94 9 GLY B O 1
ATOM 2114 N N . LYS B 1 10 ? -5.684 26.266 15.625 1 98 10 LYS B N 1
ATOM 2115 C CA . LYS B 1 10 ? -5.824 24.906 15.078 1 98 10 LYS B CA 1
ATOM 2116 C C . LYS B 1 10 ? -4.742 23.984 15.625 1 98 10 LYS B C 1
ATOM 2118 O O . LYS B 1 10 ? -3.604 24.406 15.836 1 98 10 LYS B O 1
ATOM 2123 N N . THR B 1 11 ? -5.062 22.75 15.867 1 98.81 11 THR B N 1
ATOM 2124 C CA . THR B 1 11 ? -4.113 21.734 16.328 1 98.81 11 THR B CA 1
ATOM 2125 C C . THR B 1 11 ? -3.781 20.766 15.195 1 98.81 11 THR B C 1
ATOM 2127 O O . THR B 1 11 ? -4.676 20.109 14.648 1 98.81 11 THR B O 1
ATOM 2130 N N . VAL B 1 12 ? -2.508 20.656 14.875 1 98.88 12 VAL B N 1
ATOM 2131 C CA . VAL B 1 12 ? -2.066 19.844 13.742 1 98.88 12 VAL B CA 1
ATOM 2132 C C . VAL B 1 12 ? -1.13 18.75 14.234 1 98.88 12 VAL B C 1
ATOM 2134 O O . VAL B 1 12 ? -0.138 19.016 14.914 1 98.88 12 VAL B O 1
ATOM 2137 N N . PHE B 1 13 ? -1.468 17.5 13.922 1 98.94 13 PHE B N 1
ATOM 2138 C CA . PHE B 1 13 ? -0.703 16.297 14.242 1 98.94 13 PHE B CA 1
ATOM 2139 C C . PHE B 1 13 ? 0.232 15.93 13.094 1 98.94 13 PHE B C 1
ATOM 2141 O O . PHE B 1 13 ? -0.222 15.617 11.992 1 98.94 13 PHE B O 1
ATOM 2148 N N . ILE B 1 14 ? 1.577 15.953 13.305 1 98.81 14 ILE B N 1
ATOM 2149 C CA . ILE B 1 14 ? 2.553 15.797 12.234 1 98.81 14 ILE B CA 1
ATOM 2150 C C . ILE B 1 14 ? 3.453 14.602 12.531 1 98.81 14 ILE B C 1
ATOM 2152 O O . ILE B 1 14 ? 4.172 14.586 13.531 1 98.81 14 ILE B O 1
ATOM 2156 N N . THR B 1 15 ? 3.432 13.617 11.672 1 98.44 15 THR B N 1
ATOM 2157 C CA . THR B 1 15 ? 4.328 12.477 11.82 1 98.44 15 THR B CA 1
ATOM 2158 C C . THR B 1 15 ? 5.641 12.727 11.078 1 98.44 15 THR B C 1
ATOM 2160 O O . THR B 1 15 ? 5.676 13.461 10.094 1 98.44 15 THR B O 1
ATOM 2163 N N . GLY B 1 16 ? 6.707 12.062 11.547 1 96.75 16 GLY B N 1
ATOM 2164 C CA . GLY B 1 16 ? 8.016 12.312 10.969 1 96.75 16 GLY B CA 1
ATOM 2165 C C . GLY B 1 16 ? 8.469 13.75 11.125 1 96.75 16 GLY B C 1
ATOM 2166 O O . GLY B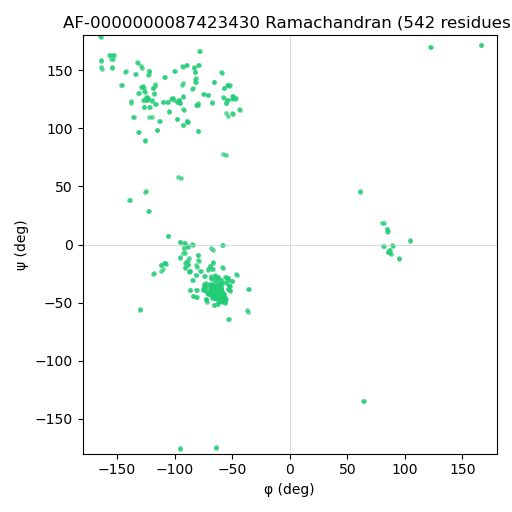 1 16 ? 8.969 14.359 10.172 1 96.75 16 GLY B O 1
ATOM 2167 N N . ALA B 1 17 ? 8.32 14.297 12.281 1 96.69 17 ALA B N 1
ATOM 2168 C CA . ALA B 1 17 ? 8.414 15.742 12.477 1 96.69 17 ALA B CA 1
ATOM 2169 C C . ALA B 1 17 ? 9.82 16.141 12.914 1 96.69 17 ALA B C 1
ATOM 2171 O O . ALA B 1 17 ? 10.109 17.328 13.086 1 96.69 17 ALA B O 1
ATOM 2172 N N . SER B 1 18 ? 10.758 15.227 13.016 1 92.62 18 SER B N 1
ATOM 2173 C CA . SER B 1 18 ? 12.023 15.523 13.672 1 92.62 18 SER B CA 1
ATOM 2174 C C . SER B 1 18 ? 13.023 16.125 12.695 1 92.62 18 SER B C 1
ATOM 2176 O O . SER B 1 18 ? 14.023 16.734 13.109 1 92.62 18 SER B O 1
ATOM 2178 N N . LYS B 1 19 ? 12.891 15.922 11.391 1 88.94 19 LYS B N 1
ATOM 2179 C CA . LYS B 1 19 ? 13.867 16.406 10.422 1 88.94 19 LYS B CA 1
ATOM 2180 C C . LYS B 1 19 ? 13.219 16.641 9.062 1 88.94 19 LYS B C 1
ATOM 2182 O O . LYS B 1 19 ? 12.055 16.297 8.852 1 88.94 19 LYS B O 1
ATOM 2187 N N . GLY B 1 20 ? 13.922 17.375 8.273 1 89.81 20 GLY B N 1
ATOM 2188 C CA . GLY B 1 20 ? 13.531 17.516 6.883 1 89.81 20 GLY B CA 1
ATOM 2189 C C . GLY B 1 20 ? 12.195 18.219 6.711 1 89.81 20 GLY B C 1
ATOM 2190 O O . GLY B 1 20 ? 11.969 19.281 7.289 1 89.81 20 GLY B O 1
ATOM 2191 N N . VAL B 1 21 ? 11.414 17.625 5.855 1 91.19 21 VAL B N 1
ATOM 2192 C CA . VAL B 1 21 ? 10.109 18.188 5.512 1 91.19 21 VAL B CA 1
ATOM 2193 C C . VAL B 1 21 ? 9.234 18.281 6.762 1 91.19 21 VAL B C 1
ATOM 2195 O O . VAL B 1 21 ? 8.531 19.266 6.965 1 91.19 21 VAL B O 1
ATOM 2198 N N . GLY B 1 22 ? 9.352 17.281 7.625 1 95.38 22 GLY B N 1
ATOM 2199 C CA . GLY B 1 22 ? 8.555 17.266 8.844 1 95.38 22 GLY B CA 1
ATOM 2200 C C . GLY B 1 22 ? 8.867 18.422 9.773 1 95.38 22 GLY B C 1
ATOM 2201 O O . GLY B 1 22 ? 7.957 19.078 10.289 1 95.38 22 GLY B O 1
ATOM 2202 N N . ARG B 1 23 ? 10.109 18.641 9.93 1 95.06 23 ARG B N 1
ATOM 2203 C CA . ARG B 1 23 ? 10.523 19.75 10.789 1 95.06 23 ARG B CA 1
ATOM 2204 C C . ARG B 1 23 ? 10.109 21.078 10.188 1 95.06 23 ARG B C 1
ATOM 2206 O O . ARG B 1 23 ? 9.562 21.938 10.891 1 95.06 23 ARG B O 1
ATOM 2213 N N . ALA B 1 24 ? 10.352 21.266 8.883 1 94.69 24 ALA B N 1
ATOM 2214 C CA . ALA B 1 24 ? 9.961 22.5 8.195 1 94.69 24 ALA B CA 1
ATOM 2215 C C . ALA B 1 24 ? 8.461 22.719 8.281 1 94.69 24 ALA B C 1
ATOM 2217 O O . ALA B 1 24 ? 8 23.859 8.445 1 94.69 24 ALA B O 1
ATOM 2218 N N . THR B 1 25 ? 7.727 21.656 8.172 1 96.88 25 THR B N 1
ATOM 2219 C CA . THR B 1 25 ? 6.27 21.719 8.25 1 96.88 25 THR B CA 1
ATOM 2220 C C . THR B 1 25 ? 5.816 22.141 9.641 1 96.88 25 THR B C 1
ATOM 2222 O O . THR B 1 25 ? 4.941 23 9.781 1 96.88 25 THR B O 1
ATOM 2225 N N . THR B 1 26 ? 6.422 21.562 10.609 1 98 26 THR B N 1
ATOM 2226 C CA . THR B 1 26 ? 6.133 21.906 12 1 98 26 THR B CA 1
ATOM 2227 C C . THR B 1 26 ? 6.355 23.391 12.242 1 98 26 THR B C 1
ATOM 2229 O O . THR B 1 26 ? 5.48 24.078 12.773 1 98 26 THR B O 1
ATOM 2232 N N . GLU B 1 27 ? 7.438 23.891 11.828 1 97.31 27 GLU B N 1
ATOM 2233 C CA . GLU B 1 27 ? 7.789 25.297 12.008 1 97.31 27 GLU B CA 1
ATOM 2234 C C . GLU B 1 27 ? 6.828 26.203 11.258 1 97.31 27 GLU B C 1
ATOM 2236 O O . GLU B 1 27 ? 6.41 27.25 11.781 1 97.31 27 GLU B O 1
ATOM 2241 N N . ALA B 1 28 ? 6.492 25.828 10.062 1 97.56 28 ALA B N 1
ATOM 2242 C CA . ALA B 1 28 ? 5.602 26.641 9.234 1 97.56 28 ALA B CA 1
ATOM 2243 C C . ALA B 1 28 ? 4.215 26.75 9.859 1 97.56 28 ALA B C 1
ATOM 2245 O O . ALA B 1 28 ? 3.645 27.844 9.93 1 97.56 28 ALA B O 1
ATOM 2246 N N . PHE B 1 29 ? 3.656 25.641 10.352 1 98.5 29 PHE B N 1
ATOM 2247 C CA . PHE B 1 29 ? 2.352 25.656 11 1 98.5 29 PHE B CA 1
ATOM 2248 C C . PHE B 1 29 ? 2.402 26.469 12.289 1 98.5 29 PHE B C 1
ATOM 2250 O O . PHE B 1 29 ? 1.472 27.219 12.594 1 98.5 29 PHE B O 1
ATOM 2257 N N . HIS B 1 30 ? 3.484 26.297 13.055 1 98.19 30 HIS B N 1
ATOM 2258 C CA . HIS B 1 30 ? 3.645 27.047 14.289 1 98.19 30 HIS B CA 1
ATOM 2259 C C . HIS B 1 30 ? 3.65 28.547 14.008 1 98.19 30 HIS B C 1
ATOM 2261 O O . HIS B 1 30 ? 2.955 29.312 14.68 1 98.19 30 HIS B O 1
ATOM 2267 N N . ARG B 1 31 ? 4.402 28.922 12.992 1 97.06 31 ARG B N 1
ATOM 2268 C CA . ARG B 1 31 ? 4.48 30.328 12.602 1 97.06 31 ARG B CA 1
ATOM 2269 C C . ARG B 1 31 ? 3.117 30.844 12.164 1 97.06 31 ARG B C 1
ATOM 2271 O O . ARG B 1 31 ? 2.811 32.031 12.344 1 97.06 31 ARG B O 1
ATOM 2278 N N . ALA B 1 32 ? 2.318 29.953 11.664 1 97.94 32 ALA B N 1
ATOM 2279 C CA . ALA B 1 32 ? 0.99 30.328 11.18 1 97.94 32 ALA B CA 1
ATOM 2280 C C . ALA B 1 32 ? -0.023 30.344 12.32 1 97.94 32 ALA B C 1
ATOM 2282 O O . ALA B 1 32 ? -1.217 30.562 12.102 1 97.94 32 ALA B O 1
ATOM 2283 N N . GLY B 1 33 ? 0.424 30.031 13.562 1 97.88 33 GLY B N 1
ATOM 2284 C CA . GLY B 1 33 ? -0.427 30.203 14.734 1 97.88 33 GLY B CA 1
ATOM 2285 C C . GLY B 1 33 ? -0.973 28.891 15.266 1 97.88 33 GLY B C 1
ATOM 2286 O O . GLY B 1 33 ? -1.694 28.859 16.266 1 97.88 33 GLY B O 1
ATOM 2287 N N . ALA B 1 34 ? -0.61 27.781 14.719 1 98.44 34 ALA B N 1
ATOM 2288 C CA . ALA B 1 34 ? -1.174 26.484 15.078 1 98.44 34 ALA B CA 1
ATOM 2289 C C . ALA B 1 34 ? -0.496 25.922 16.312 1 98.44 34 ALA B C 1
ATOM 2291 O O . ALA B 1 34 ? 0.655 26.25 16.609 1 98.44 34 ALA B O 1
ATOM 2292 N N . ASN B 1 35 ? -1.245 25.094 17.062 1 98.75 35 ASN B N 1
ATOM 2293 C CA . ASN B 1 35 ? -0.641 24.078 17.938 1 98.75 35 ASN B CA 1
ATOM 2294 C C . ASN B 1 35 ? -0.086 22.906 17.141 1 98.75 35 ASN B C 1
ATOM 2296 O O . ASN B 1 35 ? -0.764 22.375 16.266 1 98.75 35 ASN B O 1
ATOM 2300 N N . VAL B 1 36 ? 1.164 22.578 17.438 1 98.81 36 VAL B N 1
ATOM 2301 C CA . VAL B 1 36 ? 1.786 21.531 16.625 1 98.81 36 VAL B CA 1
ATOM 2302 C C . VAL B 1 36 ? 2.143 20.344 17.516 1 98.81 36 VAL B C 1
ATOM 2304 O O . VAL B 1 36 ? 2.67 20.516 18.609 1 98.81 36 VAL B O 1
ATOM 2307 N N . VAL B 1 37 ? 1.753 19.172 17.109 1 98.88 37 VAL B N 1
ATOM 2308 C CA . VAL B 1 37 ? 2.105 17.906 17.75 1 98.88 37 VAL B CA 1
ATOM 2309 C C . VAL B 1 37 ? 3.156 17.188 16.906 1 98.88 37 VAL B C 1
ATOM 2311 O O . VAL B 1 37 ? 2.893 16.797 15.766 1 98.88 37 VAL B O 1
ATOM 2314 N N . LEU B 1 38 ? 4.355 17.031 17.453 1 98.62 38 LEU B N 1
ATOM 2315 C CA . LEU B 1 38 ? 5.48 16.406 16.766 1 98.62 38 LEU B CA 1
ATOM 2316 C C . LEU B 1 38 ? 5.582 14.93 17.125 1 98.62 38 LEU B C 1
ATOM 2318 O O . LEU B 1 38 ? 5.75 14.578 18.297 1 98.62 38 LEU B O 1
ATOM 2322 N N . VAL B 1 39 ? 5.516 14.109 16.094 1 98.38 39 VAL B N 1
ATOM 2323 C CA . VAL B 1 39 ? 5.562 12.664 16.281 1 98.38 39 VAL B CA 1
ATOM 2324 C C . VAL B 1 39 ? 6.695 12.07 15.453 1 98.38 39 VAL B C 1
ATOM 2326 O O . VAL B 1 39 ? 6.797 12.328 14.258 1 98.38 39 VAL B O 1
ATOM 2329 N N . ALA B 1 40 ? 7.527 11.336 16.031 1 96.81 40 ALA B N 1
ATOM 2330 C CA . ALA B 1 40 ? 8.586 10.539 15.422 1 96.81 40 ALA B CA 1
ATOM 2331 C C . ALA B 1 40 ? 9.141 9.516 16.406 1 96.81 40 ALA B C 1
ATOM 2333 O O . ALA B 1 40 ? 8.75 9.492 17.578 1 96.81 40 ALA B O 1
ATOM 2334 N N . ARG B 1 41 ? 10.055 8.758 15.977 1 93.31 41 ARG B N 1
ATOM 2335 C CA . ARG B 1 41 ? 10.5 7.617 16.766 1 93.31 41 ARG B CA 1
ATOM 2336 C C . ARG B 1 41 ? 11.484 8.055 17.844 1 93.31 41 ARG B C 1
ATOM 2338 O O . ARG B 1 41 ? 11.422 7.578 18.984 1 93.31 41 ARG B O 1
ATOM 2345 N N . SER B 1 42 ? 12.336 8.992 17.469 1 91.94 42 SER B N 1
ATOM 2346 C CA . SER B 1 42 ? 13.461 9.297 18.344 1 91.94 42 SER B CA 1
ATOM 2347 C C . SER B 1 42 ? 13.18 10.523 19.203 1 91.94 42 SER B C 1
ATOM 2349 O O . SER B 1 42 ? 13.016 11.625 18.672 1 91.94 42 SER B O 1
ATOM 2351 N N . PRO B 1 43 ? 13.266 10.336 20.484 1 94.31 43 PRO B N 1
ATOM 2352 C CA . PRO B 1 43 ? 12.93 11.469 21.359 1 94.31 43 PRO B CA 1
ATOM 2353 C C . PRO B 1 43 ? 13.914 12.625 21.234 1 94.31 43 PRO B C 1
ATOM 2355 O O . PRO B 1 43 ? 13.508 13.789 21.188 1 94.31 43 PRO B O 1
ATOM 2358 N N . GLY B 1 44 ? 15.188 12.367 21.188 1 93.62 44 GLY B N 1
ATOM 2359 C CA . GLY B 1 44 ? 16.203 13.414 21.125 1 93.62 44 GLY B CA 1
ATOM 2360 C C . GLY B 1 44 ? 15.969 14.391 20 1 93.62 44 GLY B C 1
ATOM 2361 O O . GLY B 1 44 ? 15.695 15.57 20.234 1 93.62 44 GLY B O 1
ATOM 2362 N N . PRO B 1 45 ? 16.047 13.891 18.797 1 92.81 45 PRO B N 1
ATOM 2363 C CA . PRO B 1 45 ? 15.82 14.75 17.641 1 92.81 45 PRO B CA 1
ATOM 2364 C C . PRO B 1 45 ? 14.469 15.445 17.672 1 92.81 45 PRO B C 1
ATOM 2366 O O . PRO B 1 45 ? 14.336 16.594 17.219 1 92.81 45 PRO B O 1
ATOM 2369 N N . LEU B 1 46 ? 13.477 14.867 18.203 1 95.81 46 LEU B N 1
ATOM 2370 C CA . LEU B 1 46 ? 12.141 15.445 18.312 1 95.81 46 LEU B CA 1
ATOM 2371 C C . LEU B 1 46 ? 12.133 16.641 19.266 1 95.81 46 LEU B C 1
ATOM 2373 O O . LEU B 1 46 ? 11.523 17.672 18.969 1 95.81 46 LEU B O 1
ATOM 2377 N N . GLU B 1 47 ? 12.742 16.469 20.375 1 96.12 47 GLU B N 1
ATOM 2378 C CA . GLU B 1 47 ? 12.844 17.562 21.344 1 96.12 47 GLU B CA 1
ATOM 2379 C C . GLU B 1 47 ? 13.609 18.75 20.766 1 96.12 47 GLU B C 1
ATOM 2381 O O . GLU B 1 47 ? 13.234 19.906 20.984 1 96.1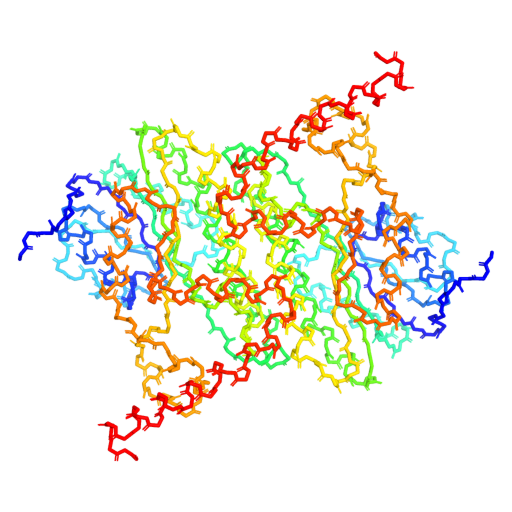2 47 GLU B O 1
ATOM 2386 N N . GLU B 1 48 ? 14.609 18.422 20.062 1 95.69 48 GLU B N 1
ATOM 2387 C CA . GLU B 1 48 ? 15.367 19.484 19.406 1 95.69 48 GLU B CA 1
ATOM 2388 C C . GLU B 1 48 ? 14.5 20.234 18.406 1 95.69 48 GLU B C 1
ATOM 2390 O O . GLU B 1 48 ? 14.57 21.469 18.328 1 95.69 48 GLU B O 1
ATOM 2395 N N . ALA B 1 49 ? 13.719 19.531 17.672 1 95.62 49 ALA B N 1
ATOM 2396 C CA . ALA B 1 49 ? 12.844 20.125 16.672 1 95.62 49 ALA B CA 1
ATOM 2397 C C . ALA B 1 49 ? 11.781 21.016 17.328 1 95.62 49 ALA B C 1
ATOM 2399 O O . ALA B 1 49 ? 11.312 21.984 16.734 1 95.62 49 ALA B O 1
ATOM 2400 N N . ALA B 1 50 ? 11.438 20.75 18.531 1 97.19 50 ALA B N 1
ATOM 2401 C CA . ALA B 1 50 ? 10.383 21.469 19.234 1 97.19 50 ALA B CA 1
ATOM 2402 C C . ALA B 1 50 ? 10.953 22.641 20.031 1 97.19 50 ALA B C 1
ATOM 2404 O O . ALA B 1 50 ? 10.203 23.438 20.609 1 97.19 50 ALA B O 1
ATOM 2405 N N . GLU B 1 51 ? 12.219 22.703 20.062 1 95.94 51 GLU B N 1
ATOM 2406 C CA . GLU B 1 51 ? 12.844 23.75 20.859 1 95.94 51 GLU B CA 1
ATOM 2407 C C . GLU B 1 51 ? 12.375 25.141 20.422 1 95.94 51 GLU B C 1
ATOM 2409 O O . GLU B 1 51 ? 12.406 25.453 19.234 1 95.94 51 GLU B O 1
ATOM 2414 N N . GLY B 1 52 ? 11.898 25.906 21.328 1 94.5 52 GLY B N 1
ATOM 2415 C CA . GLY B 1 52 ? 11.484 27.266 21.047 1 94.5 52 GLY B CA 1
ATOM 2416 C C . GLY B 1 52 ? 10.047 27.359 20.562 1 94.5 52 GLY B C 1
ATOM 2417 O O . GLY B 1 52 ? 9.539 28.469 20.328 1 94.5 52 GLY B O 1
ATOM 2418 N N . LEU B 1 53 ? 9.414 26.219 20.375 1 97.19 53 LEU B N 1
ATOM 2419 C CA . LEU B 1 53 ? 8.023 26.219 19.938 1 97.19 53 LEU B CA 1
ATOM 2420 C C . LEU B 1 53 ? 7.082 26.156 21.141 1 97.19 53 LEU B C 1
ATOM 2422 O O . LEU B 1 53 ? 6.883 25.078 21.703 1 97.19 53 LEU B O 1
ATOM 2426 N N . GLU B 1 54 ? 6.453 27.203 21.562 1 94.62 54 GLU B N 1
ATOM 2427 C CA . GLU B 1 54 ? 5.629 27.281 22.766 1 94.62 54 GLU B CA 1
ATOM 2428 C C . GLU B 1 54 ? 4.352 26.469 22.625 1 94.62 54 GLU B C 1
ATOM 2430 O O . GLU B 1 54 ? 3.898 25.844 23.578 1 94.62 54 GLU B O 1
ATOM 2435 N N . ARG B 1 55 ? 3.699 26.406 21.547 1 97.62 55 ARG B N 1
ATOM 2436 C CA . ARG B 1 55 ? 2.471 25.656 21.281 1 97.62 55 ARG B CA 1
ATOM 2437 C C . ARG B 1 55 ? 2.775 24.312 20.625 1 97.62 55 ARG B C 1
ATOM 2439 O O . ARG B 1 55 ? 2.289 24.031 19.531 1 97.62 55 ARG B O 1
ATOM 2446 N N . SER B 1 56 ? 3.607 23.516 21.391 1 98.44 56 SER B N 1
ATOM 2447 C CA . SER B 1 56 ? 4.039 22.234 20.828 1 98.44 56 SER B CA 1
ATOM 2448 C C . SER B 1 56 ? 3.895 21.109 21.844 1 98.44 56 SER B C 1
ATOM 2450 O O . SER B 1 56 ? 3.953 21.328 23.047 1 98.44 56 SER B O 1
ATOM 2452 N N . LEU B 1 57 ? 3.596 19.953 21.422 1 98.5 57 LEU B N 1
ATOM 2453 C CA . LEU B 1 57 ? 3.561 18.688 22.172 1 98.5 57 LEU B CA 1
ATOM 2454 C C . LEU B 1 57 ? 4.395 17.625 21.469 1 98.5 57 LEU B C 1
ATOM 2456 O O . LEU B 1 57 ? 4.223 17.391 20.266 1 98.5 57 LEU B O 1
ATOM 2460 N N . VAL B 1 58 ? 5.371 17.047 22.203 1 98.44 58 VAL B N 1
ATOM 2461 C CA . VAL B 1 58 ? 6.281 16.047 21.656 1 98.44 58 VAL B CA 1
ATOM 2462 C C . VAL B 1 58 ? 5.836 14.648 22.078 1 98.44 58 VAL B C 1
ATOM 2464 O O . VAL B 1 58 ? 5.672 14.375 23.266 1 98.44 58 VAL B O 1
ATOM 2467 N N . ILE B 1 59 ? 5.621 13.734 21.094 1 98.5 59 ILE B N 1
ATOM 2468 C CA . ILE B 1 59 ? 5.195 12.367 21.375 1 98.5 59 ILE B CA 1
ATOM 2469 C C . ILE B 1 59 ? 6.074 11.391 20.609 1 98.5 59 ILE B C 1
ATOM 2471 O O . ILE B 1 59 ? 5.82 11.109 19.438 1 98.5 59 ILE B O 1
ATOM 2475 N N . PRO B 1 60 ? 7.098 10.852 21.266 1 98 60 PRO B N 1
ATOM 2476 C CA . PRO B 1 60 ? 7.887 9.797 20.625 1 98 60 PRO B CA 1
ATOM 2477 C C . PRO B 1 60 ? 7.094 8.508 20.422 1 98 60 PRO B C 1
ATOM 2479 O O . PRO B 1 60 ? 6.531 7.969 21.375 1 98 60 PRO B O 1
ATOM 2482 N N . LEU B 1 61 ? 7.004 8.07 19.125 1 96.38 61 LEU B N 1
ATOM 2483 C CA . LEU B 1 61 ? 6.309 6.812 18.859 1 96.38 61 LEU B CA 1
ATOM 2484 C C . LEU B 1 61 ? 6.645 6.273 17.484 1 96.38 61 LEU B C 1
ATOM 2486 O O . LEU B 1 61 ? 7.051 7.031 16.594 1 96.38 61 LEU B O 1
ATOM 2490 N N . ASP B 1 62 ? 6.582 4.961 17.406 1 97.25 62 ASP B N 1
ATOM 2491 C CA . ASP B 1 62 ? 6.594 4.277 16.109 1 97.25 62 ASP B CA 1
ATOM 2492 C C . ASP B 1 62 ? 5.207 4.301 15.469 1 97.25 62 ASP B C 1
ATOM 2494 O O . ASP B 1 62 ? 4.254 3.75 16.016 1 97.25 62 ASP B O 1
ATOM 2498 N N . VAL B 1 63 ? 5.176 4.914 14.297 1 97.31 63 VAL B N 1
ATOM 2499 C CA . VAL B 1 63 ? 3.877 5.133 13.672 1 97.31 63 VAL B CA 1
ATOM 2500 C C . VAL B 1 63 ? 3.258 3.793 13.273 1 97.31 63 VAL B C 1
ATOM 2502 O O . VAL B 1 63 ? 2.066 3.719 12.969 1 97.31 63 VAL B O 1
ATOM 2505 N N . SER B 1 64 ? 4.043 2.756 13.242 1 95.62 64 SER B N 1
ATOM 2506 C CA . SER B 1 64 ? 3.51 1.441 12.898 1 95.62 64 SER B CA 1
ATOM 2507 C C . SER B 1 64 ? 2.801 0.802 14.086 1 95.62 64 SER B C 1
ATOM 2509 O O . SER B 1 64 ? 2.127 -0.219 13.938 1 95.62 64 SER B O 1
ATOM 2511 N N . ASP B 1 65 ? 2.936 1.417 15.25 1 96.94 65 ASP B N 1
ATOM 2512 C CA . ASP B 1 65 ? 2.26 0.938 16.453 1 96.94 65 ASP B CA 1
ATOM 2513 C C . ASP B 1 65 ? 0.871 1.558 16.578 1 96.94 65 ASP B C 1
ATOM 2515 O O . ASP B 1 65 ? 0.734 2.701 17.016 1 96.94 65 ASP B O 1
ATOM 2519 N N . LEU B 1 66 ? -0.12 0.765 16.297 1 95.19 66 LEU B N 1
ATOM 2520 C CA . LEU B 1 66 ? -1.484 1.275 16.219 1 95.19 66 LEU B CA 1
ATOM 2521 C C . LEU B 1 66 ? -1.97 1.745 17.594 1 95.19 66 LEU B C 1
ATOM 2523 O O . LEU B 1 66 ? -2.609 2.795 17.703 1 95.19 66 LEU B O 1
ATOM 2527 N N . ASP B 1 67 ? -1.727 0.989 18.578 1 96.69 67 ASP B N 1
ATOM 2528 C CA . ASP B 1 67 ? -2.154 1.356 19.922 1 96.69 67 ASP B CA 1
ATOM 2529 C C . ASP B 1 67 ? -1.49 2.656 20.375 1 96.69 67 ASP B C 1
ATOM 2531 O O . ASP B 1 67 ? -2.146 3.527 20.953 1 96.69 67 ASP B O 1
ATOM 2535 N N . ALA B 1 68 ? -0.221 2.773 20.109 1 98 68 ALA B N 1
ATOM 2536 C CA . ALA B 1 68 ? 0.503 3.992 20.469 1 98 68 ALA B CA 1
ATOM 2537 C C . ALA B 1 68 ? -0.04 5.191 19.703 1 98 68 ALA B C 1
ATOM 2539 O O . ALA B 1 68 ? -0.121 6.297 20.234 1 98 68 ALA B O 1
ATOM 2540 N N . MET B 1 69 ? -0.425 4.973 18.5 1 98.12 69 MET B N 1
ATOM 2541 C CA . MET B 1 69 ? -0.976 6.039 17.656 1 98.12 69 MET B CA 1
ATOM 2542 C C . MET B 1 69 ? -2.303 6.539 18.219 1 98.12 69 MET B C 1
ATOM 2544 O O . MET B 1 69 ? -2.529 7.746 18.312 1 98.12 69 MET B O 1
ATOM 2548 N N . GLN B 1 70 ? -3.113 5.605 18.594 1 97.94 70 GLN B N 1
ATOM 2549 C CA . GLN B 1 70 ? -4.391 5.977 19.203 1 97.94 70 GLN B CA 1
ATOM 2550 C C . GLN B 1 70 ? -4.188 6.773 20.484 1 97.94 70 GLN B C 1
ATOM 2552 O O . GLN B 1 70 ? -4.844 7.793 20.703 1 97.94 70 GLN B O 1
ATOM 2557 N N . ALA B 1 71 ? -3.324 6.32 21.297 1 98.44 71 ALA B N 1
ATOM 2558 C CA . ALA B 1 71 ? -3.016 7.016 22.547 1 98.44 71 ALA B CA 1
ATOM 2559 C C . ALA B 1 71 ? -2.477 8.414 22.281 1 98.44 71 ALA B C 1
ATOM 2561 O O . ALA B 1 71 ? -2.773 9.352 23.016 1 98.44 71 ALA B O 1
ATOM 2562 N N . ALA B 1 72 ? -1.697 8.539 21.234 1 98.69 72 ALA B N 1
ATOM 2563 C CA . ALA B 1 72 ? -1.12 9.828 20.859 1 98.69 72 ALA B CA 1
ATOM 2564 C C . ALA B 1 72 ? -2.207 10.82 20.469 1 98.69 72 ALA B C 1
ATOM 2566 O O . ALA B 1 72 ? -2.135 12 20.828 1 98.69 72 ALA B O 1
ATOM 2567 N N . LEU B 1 73 ? -3.201 10.406 19.75 1 98.69 73 LEU B N 1
ATOM 2568 C CA . LEU B 1 73 ? -4.316 11.266 19.359 1 98.69 73 LEU B CA 1
ATOM 2569 C C . LEU B 1 73 ? -5.117 11.695 20.594 1 98.69 73 LEU B C 1
ATOM 2571 O O . LEU B 1 73 ? -5.504 12.859 20.703 1 98.69 73 LEU B O 1
ATOM 2575 N N . GLU B 1 74 ? -5.312 10.75 21.453 1 98.44 74 GLU B N 1
ATOM 2576 C CA . GLU B 1 74 ? -6.023 11.07 22.688 1 98.44 74 GLU B CA 1
ATOM 2577 C C . GLU B 1 74 ? -5.258 12.102 23.516 1 98.44 74 GLU B C 1
ATOM 2579 O O . GLU B 1 74 ? -5.848 13.047 24.047 1 98.44 74 GLU B O 1
ATOM 2584 N N . GLN B 1 75 ? -3.99 11.906 23.609 1 98.69 75 GLN B N 1
ATOM 2585 C CA . GLN B 1 75 ? -3.139 12.844 24.328 1 98.69 75 GLN B CA 1
ATOM 2586 C C . GLN B 1 75 ? -3.201 14.234 23.703 1 98.69 75 GLN B C 1
ATOM 2588 O O . GLN B 1 75 ? -3.195 15.242 24.406 1 98.69 75 GLN B O 1
ATOM 2593 N N . THR B 1 76 ? -3.205 14.273 22.391 1 98.75 76 THR B N 1
ATOM 2594 C CA . THR B 1 76 ? -3.291 15.531 21.656 1 98.75 76 THR B CA 1
ATOM 2595 C C . THR B 1 76 ? -4.562 16.297 22.016 1 98.75 76 THR B C 1
ATOM 2597 O O . THR B 1 76 ? -4.508 17.484 22.344 1 98.75 76 THR B O 1
ATOM 2600 N N . VAL B 1 77 ? -5.688 15.633 22 1 98.31 77 VAL B N 1
ATOM 2601 C CA . VAL B 1 77 ? -6.977 16.25 22.281 1 98.31 77 VAL B CA 1
ATOM 2602 C C . VAL B 1 77 ? -7.051 16.656 23.75 1 98.31 77 VAL B C 1
ATOM 2604 O O . VAL B 1 77 ? -7.59 17.719 24.094 1 98.31 77 VAL B O 1
ATOM 2607 N N . GLU B 1 78 ? -6.527 15.82 24.578 1 98.31 78 GLU B N 1
ATOM 2608 C CA . GLU B 1 78 ? -6.496 16.141 26 1 98.31 78 GLU B CA 1
ATOM 2609 C C . GLU B 1 78 ? -5.68 17.406 26.25 1 98.31 78 GLU B C 1
ATOM 2611 O O . GLU B 1 78 ? -6.055 18.234 27.094 1 98.31 78 GLU B O 1
ATOM 2616 N N . HIS B 1 79 ? -4.605 17.594 25.562 1 98.44 79 HIS B N 1
ATOM 2617 C CA . HIS B 1 79 ? -3.668 18.688 25.797 1 98.44 79 HIS B CA 1
ATOM 2618 C C . HIS B 1 79 ? -4.168 19.984 25.156 1 98.44 79 HIS B C 1
ATOM 2620 O O . HIS B 1 79 ? -4.125 21.047 25.797 1 98.44 79 HIS B O 1
ATOM 2626 N N . PHE B 1 80 ? -4.625 19.922 23.938 1 98.38 80 PHE B N 1
ATOM 2627 C CA . PHE B 1 80 ? -4.902 21.156 23.203 1 98.38 80 PHE B CA 1
ATOM 2628 C C . PHE B 1 80 ? -6.406 21.359 23.062 1 98.38 80 PHE B C 1
ATOM 2630 O O . PHE B 1 80 ? -6.844 22.438 22.625 1 98.38 80 PHE B O 1
ATOM 2637 N N . GLY B 1 81 ? -7.207 20.281 23.297 1 97.5 81 GLY B N 1
ATOM 2638 C CA . GLY B 1 81 ? -8.656 20.406 23.266 1 97.5 81 GLY B CA 1
ATOM 2639 C C . GLY B 1 81 ? -9.25 20.047 21.906 1 97.5 81 GLY B C 1
ATOM 2640 O O . GLY B 1 81 ? -10.469 19.891 21.781 1 97.5 81 GLY B O 1
ATOM 2641 N N . SER B 1 82 ? -8.383 19.922 20.938 1 97.06 82 SER B N 1
ATOM 2642 C CA . SER B 1 82 ? -8.906 19.641 19.609 1 97.06 82 SER B CA 1
ATOM 2643 C C . SER B 1 82 ? -7.852 18.984 18.734 1 97.06 82 SER B C 1
ATOM 2645 O O . SER B 1 82 ? -6.672 18.938 19.094 1 97.06 82 SER B O 1
ATOM 2647 N N . LEU B 1 83 ? -8.289 18.375 17.656 1 98.62 83 LEU B N 1
ATOM 2648 C CA . LEU B 1 83 ? -7.512 17.969 16.484 1 98.62 83 LEU B CA 1
ATOM 2649 C C . LEU B 1 83 ? -8.117 18.516 15.211 1 98.62 83 LEU B C 1
ATOM 2651 O O . LEU B 1 83 ? -9.25 18.188 14.859 1 98.62 83 LEU B O 1
ATOM 2655 N N . ASP B 1 84 ? -7.348 19.344 14.523 1 98.56 84 ASP B N 1
ATOM 2656 C CA . ASP B 1 84 ? -7.902 20.031 13.367 1 98.56 84 ASP B CA 1
ATOM 2657 C C . ASP B 1 84 ? -7.27 19.531 12.07 1 98.56 84 ASP B C 1
ATOM 2659 O O . ASP B 1 84 ? -7.816 19.734 10.984 1 98.56 84 ASP B O 1
ATOM 2663 N N . GLY B 1 85 ? -6.164 18.891 12.188 1 98.75 85 GLY B N 1
ATOM 2664 C CA . GLY B 1 85 ? -5.508 18.406 10.984 1 98.75 85 GLY B CA 1
ATOM 2665 C C . GLY B 1 85 ? -4.445 17.359 11.266 1 98.75 85 GLY B C 1
ATOM 2666 O O . GLY B 1 85 ? -3.939 17.266 12.383 1 98.75 85 GLY B O 1
ATOM 2667 N N . VAL B 1 86 ? -4.133 16.578 10.281 1 98.88 86 VAL B N 1
ATOM 2668 C CA . VAL B 1 86 ? -3.102 15.547 10.305 1 98.88 86 VAL B CA 1
ATOM 2669 C C . VAL B 1 86 ? -2.203 15.688 9.078 1 98.88 86 VAL B C 1
ATOM 2671 O O . VAL B 1 86 ? -2.689 15.867 7.961 1 98.88 86 VAL B O 1
ATOM 2674 N N . VAL B 1 87 ? -0.923 15.688 9.32 1 98.69 87 VAL B N 1
ATOM 2675 C CA . VAL B 1 87 ? 0.055 15.609 8.234 1 98.69 87 VAL B CA 1
ATOM 2676 C C . VAL B 1 87 ? 0.806 14.281 8.312 1 98.69 87 VAL B C 1
ATOM 2678 O O . VAL B 1 87 ? 1.631 14.078 9.211 1 98.69 87 VAL B O 1
ATOM 2681 N N . ASN B 1 88 ? 0.47 13.422 7.422 1 98.25 88 ASN B N 1
ATOM 2682 C CA . ASN B 1 88 ? 1.205 12.172 7.258 1 98.25 88 ASN B CA 1
ATOM 2683 C C . ASN B 1 88 ? 2.498 12.383 6.473 1 98.25 88 ASN B C 1
ATOM 2685 O O . ASN B 1 88 ? 2.502 12.297 5.242 1 98.25 88 ASN B O 1
ATOM 2689 N N . ASN B 1 89 ? 3.58 12.516 7.215 1 95.69 89 ASN B N 1
ATOM 2690 C CA . ASN B 1 89 ? 4.863 12.844 6.598 1 95.69 89 ASN B CA 1
ATOM 2691 C C . ASN B 1 89 ? 5.895 11.742 6.832 1 95.69 89 ASN B C 1
ATOM 2693 O O . ASN B 1 89 ? 6.848 11.609 6.062 1 95.69 89 ASN B O 1
ATOM 2697 N N . ALA B 1 90 ? 5.699 10.977 7.926 1 94.75 90 ALA B N 1
ATOM 2698 C CA . ALA B 1 90 ? 6.645 9.898 8.195 1 94.75 90 ALA B CA 1
ATOM 2699 C C . ALA B 1 90 ? 6.816 9 6.973 1 94.75 90 ALA B C 1
ATOM 2701 O O . ALA B 1 90 ? 5.844 8.688 6.281 1 94.75 90 ALA B O 1
ATOM 2702 N N . GLY B 1 91 ? 8.023 8.641 6.699 1 91.56 91 GLY B N 1
ATOM 2703 C CA . GLY B 1 91 ? 8.328 7.777 5.57 1 91.56 91 GLY B CA 1
ATOM 2704 C C . GLY B 1 91 ? 9.617 7 5.754 1 91.56 91 GLY B C 1
ATOM 2705 O O . GLY B 1 91 ? 10.492 7.406 6.516 1 91.56 91 GLY B O 1
ATOM 2706 N N . ALA B 1 92 ? 9.664 5.883 5.133 1 89.19 92 ALA B N 1
ATOM 2707 C CA . ALA B 1 92 ? 10.859 5.043 5.062 1 89.19 92 ALA B CA 1
ATOM 2708 C C . ALA B 1 92 ? 11.188 4.676 3.617 1 89.19 92 ALA B C 1
ATOM 2710 O O . ALA B 1 92 ? 10.289 4.406 2.82 1 89.19 92 ALA B O 1
ATOM 2711 N N . HIS B 1 93 ? 12.422 4.781 3.303 1 86.25 93 HIS B N 1
ATOM 2712 C CA . HIS B 1 93 ? 12.891 4.359 1.987 1 86.25 93 HIS B CA 1
ATOM 2713 C C . HIS B 1 93 ? 14.188 3.561 2.094 1 86.25 93 HIS B C 1
ATOM 2715 O O . HIS B 1 93 ? 15.219 4.102 2.482 1 86.25 93 HIS B O 1
ATOM 2721 N N . PHE B 1 94 ? 14.078 2.338 1.836 1 85.94 94 PHE B N 1
ATOM 2722 C CA . PHE B 1 94 ? 15.234 1.472 1.667 1 85.94 94 PHE B CA 1
ATOM 2723 C C . PHE B 1 94 ? 15.562 1.277 0.19 1 85.94 94 PHE B C 1
ATOM 2725 O O . PHE B 1 94 ? 14.898 0.493 -0.496 1 85.94 94 PHE B O 1
ATOM 2732 N N . ARG B 1 95 ? 16.609 1.863 -0.271 1 82.75 95 ARG B N 1
ATOM 2733 C CA . ARG B 1 95 ? 16.906 1.928 -1.698 1 82.75 95 ARG B CA 1
ATOM 2734 C C . ARG B 1 95 ? 17.578 0.644 -2.176 1 82.75 95 ARG B C 1
ATOM 2736 O O . ARG B 1 95 ? 18.344 0.018 -1.432 1 82.75 95 ARG B O 1
ATOM 2743 N N . GLY B 1 96 ? 17.219 0.376 -3.514 1 84.31 96 GLY B N 1
ATOM 2744 C CA . GLY B 1 96 ? 17.859 -0.771 -4.145 1 84.31 96 GLY B CA 1
ATOM 2745 C C . GLY B 1 96 ? 16.859 -1.794 -4.656 1 84.31 96 GLY B C 1
ATOM 2746 O O . GLY B 1 96 ? 15.664 -1.721 -4.344 1 84.31 96 GLY B O 1
ATOM 2747 N N . ASP B 1 97 ? 17.469 -2.732 -5.43 1 89.56 97 ASP B N 1
ATOM 2748 C CA . ASP B 1 97 ? 16.656 -3.82 -5.945 1 89.56 97 ASP B CA 1
ATOM 2749 C C . ASP B 1 97 ? 16.016 -4.613 -4.809 1 89.56 97 ASP B C 1
ATOM 2751 O O . ASP B 1 97 ? 16.594 -4.734 -3.729 1 89.56 97 ASP B O 1
ATOM 2755 N N . LEU B 1 98 ? 14.812 -5.133 -5.094 1 93 98 LEU B N 1
ATOM 2756 C CA . LEU B 1 98 ? 14.062 -5.867 -4.082 1 93 98 LEU B CA 1
ATOM 2757 C C . LEU B 1 98 ? 14.922 -6.965 -3.463 1 93 98 LEU B C 1
ATOM 2759 O O . LEU B 1 98 ? 14.891 -7.176 -2.248 1 93 98 LEU B O 1
ATOM 2763 N N . GLU B 1 99 ? 15.703 -7.602 -4.309 1 91.75 99 GLU B N 1
ATOM 2764 C CA . GLU B 1 99 ? 16.469 -8.766 -3.863 1 91.75 99 GLU B CA 1
ATOM 2765 C C . GLU B 1 99 ? 17.578 -8.352 -2.896 1 91.75 99 GLU B C 1
ATOM 2767 O O . GLU B 1 99 ? 18.125 -9.195 -2.178 1 91.75 99 GLU B O 1
ATOM 2772 N N . THR B 1 100 ? 17.938 -7.133 -2.885 1 92.19 100 THR B N 1
ATOM 2773 C CA . THR B 1 100 ? 19 -6.66 -2.014 1 92.19 100 THR B CA 1
ATOM 2774 C C . THR B 1 100 ? 18.438 -6.164 -0.685 1 92.19 100 THR B C 1
ATOM 2776 O O . THR B 1 100 ? 19.188 -5.809 0.221 1 92.19 100 THR B O 1
ATOM 2779 N N . ARG B 1 101 ? 17.172 -6.184 -0.551 1 93.56 101 ARG B N 1
ATOM 2780 C CA . ARG B 1 101 ? 16.5 -5.766 0.681 1 93.56 101 ARG B CA 1
ATOM 2781 C C . ARG B 1 101 ? 16.094 -6.973 1.52 1 93.56 101 ARG B C 1
ATOM 2783 O O . ARG B 1 101 ? 15.844 -8.055 0.98 1 93.56 101 ARG B O 1
ATOM 2790 N N . THR B 1 102 ? 16.094 -6.746 2.848 1 96.06 102 THR B N 1
ATOM 2791 C CA . THR B 1 102 ? 15.57 -7.809 3.701 1 96.06 102 THR B CA 1
ATOM 2792 C C . THR B 1 102 ? 14.047 -7.801 3.707 1 96.06 102 THR B C 1
ATOM 2794 O O . THR B 1 102 ? 13.422 -6.762 3.461 1 96.06 102 THR B O 1
ATOM 2797 N N . PRO B 1 103 ? 13.406 -8.953 3.98 1 96.81 103 PRO B N 1
ATOM 2798 C CA . PRO B 1 103 ? 11.945 -8.969 4.133 1 96.81 103 PRO B CA 1
ATOM 2799 C C . PRO B 1 103 ? 11.453 -7.941 5.148 1 96.81 103 PRO B C 1
ATOM 2801 O O . PRO B 1 103 ? 10.391 -7.336 4.949 1 96.81 103 PRO B O 1
ATOM 2804 N N . GLU B 1 104 ? 12.211 -7.742 6.148 1 96.94 104 GLU B N 1
ATOM 2805 C CA . GLU B 1 104 ? 11.836 -6.789 7.188 1 96.94 104 GLU B CA 1
ATOM 2806 C C . GLU B 1 104 ? 11.852 -5.355 6.656 1 96.94 104 GLU B C 1
ATOM 2808 O O . GLU B 1 104 ? 10.992 -4.547 7.016 1 96.94 104 GLU B O 1
ATOM 2813 N N . GLU B 1 105 ? 12.867 -5.066 5.863 1 96.25 105 GLU B N 1
ATOM 2814 C CA . GLU B 1 105 ? 12.938 -3.738 5.262 1 96.25 105 GLU B CA 1
ATOM 2815 C C . GLU B 1 105 ? 11.75 -3.49 4.332 1 96.25 105 GLU B C 1
ATOM 2817 O O . GLU B 1 105 ? 11.18 -2.4 4.332 1 96.25 105 GLU B O 1
ATOM 2822 N N . VAL B 1 106 ? 11.398 -4.484 3.566 1 97.38 106 VAL B N 1
ATOM 2823 C CA . VAL B 1 106 ? 10.25 -4.402 2.666 1 97.38 106 VAL B CA 1
ATOM 2824 C C . VAL B 1 106 ? 8.977 -4.16 3.473 1 97.38 106 VAL B C 1
ATOM 2826 O O . VAL B 1 106 ? 8.211 -3.244 3.168 1 97.38 106 VAL B O 1
ATOM 2829 N N . ALA B 1 107 ? 8.797 -4.926 4.535 1 98.06 107 ALA B N 1
ATOM 2830 C CA . ALA B 1 107 ? 7.629 -4.797 5.406 1 98.06 107 ALA B CA 1
ATOM 2831 C C . ALA B 1 107 ? 7.57 -3.414 6.047 1 98.06 107 ALA B C 1
ATOM 2833 O O . ALA B 1 107 ? 6.504 -2.795 6.102 1 98.06 107 ALA B O 1
ATOM 2834 N N . THR B 1 108 ? 8.68 -2.969 6.48 1 96.88 108 THR B N 1
ATOM 2835 C CA . THR B 1 108 ? 8.758 -1.683 7.164 1 96.88 108 THR B CA 1
ATOM 2836 C C . THR B 1 108 ? 8.32 -0.551 6.238 1 96.88 108 THR B C 1
ATOM 2838 O O . THR B 1 108 ? 7.617 0.368 6.66 1 96.88 108 THR B O 1
ATOM 2841 N N . MET B 1 109 ? 8.719 -0.581 5.004 1 95.94 109 MET B N 1
ATOM 2842 C CA . MET B 1 109 ? 8.328 0.464 4.062 1 95.94 109 MET B CA 1
ATOM 2843 C C . MET B 1 109 ? 6.816 0.499 3.885 1 95.94 109 MET B C 1
ATOM 2845 O O . MET B 1 109 ? 6.219 1.574 3.844 1 95.94 109 MET B O 1
ATOM 2849 N N . VAL B 1 110 ? 6.176 -0.664 3.83 1 97.94 110 VAL B N 1
ATOM 2850 C CA . VAL B 1 110 ? 4.723 -0.713 3.68 1 97.94 110 VAL B CA 1
ATOM 2851 C C . VAL B 1 110 ? 4.055 -0.217 4.961 1 97.94 110 VAL B C 1
ATOM 2853 O O . VAL B 1 110 ? 3.08 0.536 4.906 1 97.94 110 VAL B O 1
ATOM 2856 N N . ASP B 1 111 ? 4.617 -0.618 6.102 1 98.12 111 ASP B N 1
ATOM 2857 C CA . ASP B 1 111 ? 4.062 -0.254 7.402 1 98.12 111 ASP B CA 1
ATOM 2858 C C . ASP B 1 111 ? 4.066 1.261 7.598 1 98.12 111 ASP B C 1
ATOM 2860 O O . ASP B 1 111 ? 3.061 1.843 8 1 98.12 111 ASP B O 1
ATOM 2864 N N . VAL B 1 112 ? 5.141 1.865 7.238 1 96.75 112 VAL B N 1
ATOM 2865 C CA . VAL B 1 112 ? 5.348 3.273 7.559 1 96.75 112 VAL B CA 1
ATOM 2866 C C . VAL B 1 112 ? 4.719 4.148 6.473 1 96.75 112 VAL B C 1
ATOM 2868 O O . VAL B 1 112 ? 4.078 5.156 6.777 1 96.75 112 VAL B O 1
ATOM 2871 N N . ASN B 1 113 ? 4.848 3.734 5.238 1 95.69 113 ASN B N 1
ATOM 2872 C CA . ASN B 1 113 ? 4.5 4.605 4.121 1 95.69 113 ASN B CA 1
ATOM 2873 C C . ASN B 1 113 ? 3.021 4.496 3.766 1 95.69 113 ASN B C 1
ATOM 2875 O O . ASN B 1 113 ? 2.467 5.383 3.115 1 95.69 113 ASN B O 1
ATOM 2879 N N . LEU B 1 114 ? 2.414 3.416 4.105 1 97.62 114 LEU B N 1
ATOM 2880 C CA . LEU B 1 114 ? 1.04 3.232 3.648 1 97.62 114 LEU B CA 1
ATOM 2881 C C . LEU B 1 114 ? 0.129 2.842 4.809 1 97.62 114 LEU B C 1
ATOM 2883 O O . LEU B 1 114 ? -0.842 3.541 5.102 1 97.62 114 LEU B O 1
ATOM 2887 N N . ARG B 1 115 ? 0.464 1.775 5.504 1 98.38 115 ARG B N 1
ATOM 2888 C CA . ARG B 1 115 ? -0.387 1.286 6.582 1 98.38 115 ARG B CA 1
ATOM 2889 C C . ARG B 1 115 ? -0.63 2.375 7.625 1 98.38 115 ARG B C 1
ATOM 2891 O O . ARG B 1 115 ? -1.775 2.645 7.988 1 98.38 115 ARG B O 1
ATOM 2898 N N . ALA B 1 116 ? 0.401 2.98 8.055 1 98.38 116 ALA B N 1
ATOM 2899 C CA . ALA B 1 116 ? 0.324 3.971 9.125 1 98.38 116 ALA B CA 1
ATOM 2900 C C . ALA B 1 116 ? -0.521 5.168 8.711 1 98.38 116 ALA B C 1
ATOM 2902 O O . ALA B 1 116 ? -1.457 5.555 9.414 1 98.38 116 ALA B O 1
ATOM 2903 N N . PRO B 1 117 ? -0.276 5.789 7.566 1 98.12 117 PRO B N 1
ATOM 2904 C CA . PRO B 1 117 ? -1.084 6.953 7.199 1 98.12 117 PRO B CA 1
ATOM 2905 C C . PRO B 1 117 ? -2.559 6.609 7 1 98.12 117 PRO B C 1
ATOM 2907 O O . PRO B 1 117 ? -3.432 7.422 7.309 1 98.12 117 PRO B O 1
ATOM 2910 N N . LEU B 1 118 ? -2.9 5.449 6.449 1 98.44 118 LEU B N 1
ATOM 2911 C CA . LEU B 1 118 ? -4.297 5.062 6.277 1 98.44 118 LEU B CA 1
ATOM 2912 C C . LEU B 1 118 ? -4.984 4.891 7.625 1 98.44 118 LEU B C 1
ATOM 2914 O O . LEU B 1 118 ? -6.094 5.391 7.832 1 98.44 118 LEU B O 1
ATOM 2918 N N . VAL B 1 119 ? -4.344 4.219 8.531 1 98.62 119 VAL B N 1
ATOM 2919 C CA . VAL B 1 119 ? -4.918 3.939 9.844 1 98.62 119 VAL B CA 1
ATOM 2920 C C . VAL B 1 119 ? -5.047 5.238 10.641 1 98.62 119 VAL B C 1
ATOM 2922 O O . VAL B 1 119 ? -6.062 5.473 11.297 1 98.62 119 VAL B O 1
ATOM 2925 N N . LEU B 1 120 ? -4 6.031 10.562 1 98.62 120 LEU B N 1
ATOM 2926 C CA . LEU B 1 120 ? -4.047 7.305 11.273 1 98.62 120 LEU B CA 1
ATOM 2927 C C . LEU B 1 120 ? -5.184 8.18 10.75 1 98.62 120 LEU B C 1
ATOM 2929 O O . LEU B 1 120 ? -5.859 8.852 11.523 1 98.62 120 LEU B O 1
ATOM 2933 N N . THR B 1 121 ? -5.332 8.219 9.43 1 98.44 121 THR B N 1
ATOM 2934 C CA . THR B 1 121 ? -6.445 8.953 8.844 1 98.44 121 THR B CA 1
ATOM 2935 C C . THR B 1 121 ? -7.777 8.453 9.398 1 98.44 121 THR B C 1
ATOM 2937 O O . THR B 1 121 ? -8.617 9.25 9.812 1 98.44 121 THR B O 1
ATOM 2940 N N . ARG B 1 122 ? -7.914 7.164 9.438 1 98.12 122 ARG B N 1
ATOM 2941 C CA . ARG B 1 122 ? -9.133 6.586 9.992 1 98.12 122 ARG B CA 1
ATOM 2942 C C . ARG B 1 122 ? -9.32 7 11.445 1 98.12 122 ARG B C 1
ATOM 2944 O O . ARG B 1 122 ? -10.438 7.32 11.867 1 98.12 122 ARG B O 1
ATOM 2951 N N . MET B 1 123 ? -8.32 6.914 12.258 1 98.5 123 MET B N 1
ATOM 2952 C CA . MET B 1 123 ? -8.391 7.215 13.68 1 98.5 123 MET B CA 1
ATOM 2953 C C . MET B 1 123 ? -8.703 8.688 13.914 1 98.5 123 MET B C 1
ATOM 2955 O O . MET B 1 123 ? -9.352 9.039 14.906 1 98.5 123 MET B O 1
ATOM 2959 N N . ALA B 1 124 ? -8.273 9.578 13.008 1 98.44 124 ALA B N 1
ATOM 2960 C CA . ALA B 1 124 ? -8.406 11.023 13.172 1 98.44 124 ALA B CA 1
ATOM 2961 C C . ALA B 1 124 ? -9.805 11.492 12.773 1 98.44 124 ALA B C 1
ATOM 2963 O O . ALA B 1 124 ? -10.273 12.539 13.234 1 98.44 124 ALA B O 1
ATOM 2964 N N . LEU B 1 125 ? -10.492 10.781 11.906 1 97.81 125 LEU B N 1
ATOM 2965 C CA . LEU B 1 125 ? -11.719 11.227 11.258 1 97.81 125 LEU B CA 1
ATOM 2966 C C . LEU B 1 125 ? -12.781 11.578 12.297 1 97.81 125 LEU B C 1
ATOM 2968 O O . LEU B 1 125 ? -13.445 12.609 12.188 1 97.81 125 LEU B O 1
ATOM 2972 N N . PRO B 1 126 ? -12.938 10.781 13.352 1 96.88 126 PRO B N 1
ATOM 2973 C CA . PRO B 1 126 ? -13.961 11.148 14.328 1 96.88 126 PRO B CA 1
ATOM 2974 C C . PRO B 1 126 ? -13.672 12.5 14.992 1 96.88 126 PRO B C 1
ATOM 2976 O O . PRO B 1 126 ? -14.609 13.258 15.281 1 96.88 126 PRO B O 1
ATOM 2979 N N . TYR B 1 127 ? -12.469 12.789 15.227 1 97.5 127 TYR B N 1
ATOM 2980 C CA . TYR B 1 127 ? -12.109 14.07 15.836 1 97.5 127 TYR B CA 1
ATOM 2981 C C . TYR B 1 127 ? -12.359 15.219 14.875 1 97.5 127 TYR B C 1
ATOM 2983 O O . TYR B 1 127 ? -12.891 16.266 15.266 1 97.5 127 TYR B O 1
ATOM 2991 N N . LEU B 1 128 ? -11.992 15 13.602 1 97.88 128 LEU B N 1
ATOM 2992 C CA . LEU B 1 128 ? -12.164 16.031 12.578 1 97.88 128 LEU B CA 1
ATOM 2993 C C . LEU B 1 128 ? -13.648 16.297 12.32 1 97.88 128 LEU B C 1
ATOM 2995 O O . LEU B 1 128 ? -14.062 17.438 12.188 1 97.88 128 LEU B O 1
ATOM 2999 N N . ARG B 1 129 ? -14.359 15.25 12.289 1 94.75 129 ARG B N 1
ATOM 3000 C CA . ARG B 1 129 ? -15.797 15.352 12.055 1 94.75 129 ARG B CA 1
ATOM 3001 C C . ARG B 1 129 ? -16.484 16.078 13.195 1 94.75 129 ARG B C 1
ATOM 3003 O O . ARG B 1 129 ? -17.422 16.859 12.977 1 94.75 129 ARG B O 1
ATOM 3010 N N . GLY B 1 130 ? -16.094 15.812 14.359 1 92.69 130 GLY B N 1
ATOM 3011 C CA . GLY B 1 130 ? -16.656 16.469 15.523 1 92.69 130 GLY B CA 1
ATOM 3012 C C . GLY B 1 130 ? -16.547 17.984 15.461 1 92.69 130 GLY B C 1
ATOM 3013 O O . GLY B 1 130 ? -17.391 18.688 16 1 92.69 130 GLY B O 1
ATOM 3014 N N . GLN B 1 131 ? -15.555 18.438 14.766 1 92.5 131 GLN B N 1
ATOM 3015 C CA . GLN B 1 131 ? -15.32 19.875 14.633 1 92.5 131 GLN B CA 1
ATOM 3016 C C . GLN B 1 131 ? -16.047 20.438 13.414 1 92.5 131 GLN B C 1
ATOM 3018 O O . GLN B 1 131 ? -16.141 21.656 13.25 1 92.5 131 GLN B O 1
ATOM 3023 N N . GLY B 1 132 ? -16.484 19.578 12.508 1 91.56 132 GLY B N 1
ATOM 3024 C CA . GLY B 1 132 ? -17.172 19.969 11.289 1 91.56 132 GLY B CA 1
ATOM 3025 C C . GLY B 1 132 ? -16.234 20.406 10.188 1 91.56 132 GLY B C 1
ATOM 3026 O O . GLY B 1 132 ? -16.672 20.875 9.141 1 91.56 132 GLY B O 1
ATOM 3027 N N . SER B 1 133 ? -14.977 20.391 10.516 1 95 133 SER B N 1
ATOM 3028 C CA . SER B 1 133 ? -13.938 20.734 9.547 1 95 133 SER B CA 1
ATOM 3029 C C . SER B 1 133 ? -12.617 20.062 9.891 1 95 133 SER B C 1
ATOM 3031 O O . SER B 1 133 ? -12.414 19.625 11.031 1 95 133 SER B O 1
ATOM 3033 N N . GLY B 1 134 ? -11.789 19.953 8.945 1 98.06 134 GLY B N 1
ATOM 3034 C CA . GLY B 1 13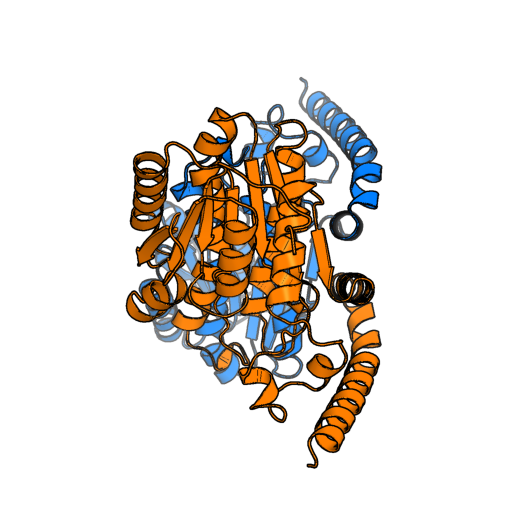4 ? -10.461 19.406 9.172 1 98.06 134 GLY B CA 1
ATOM 3035 C C . GLY B 1 134 ? -9.734 19.047 7.887 1 98.06 134 GLY B C 1
ATOM 3036 O O . GLY B 1 134 ? -10.281 19.234 6.793 1 98.06 134 GLY B O 1
ATOM 3037 N N . PHE B 1 135 ? -8.453 18.703 8.047 1 98.69 135 PHE B N 1
ATOM 3038 C CA . PHE B 1 135 ? -7.688 18.344 6.863 1 98.69 135 PHE B CA 1
ATOM 3039 C C . PHE B 1 135 ? -6.727 17.203 7.168 1 98.69 135 PHE B C 1
ATOM 3041 O O . PHE B 1 135 ? -6.312 17.016 8.32 1 98.69 135 PHE B O 1
ATOM 3048 N N . VAL B 1 136 ? -6.5 16.438 6.184 1 98.75 136 VAL B N 1
ATOM 3049 C CA . VAL B 1 136 ? -5.422 15.445 6.148 1 98.75 136 VAL B CA 1
ATOM 3050 C C . VAL B 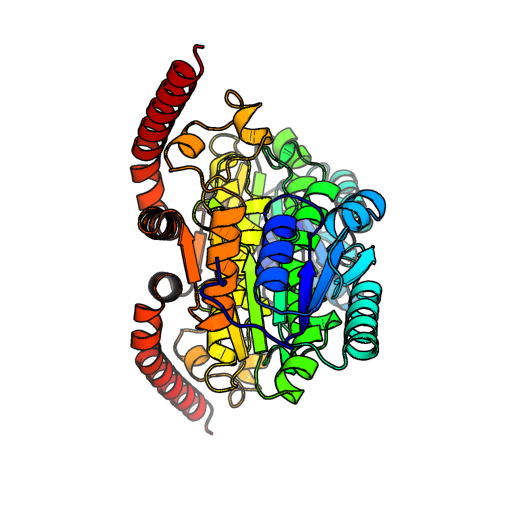1 136 ? -4.527 15.711 4.941 1 98.75 136 VAL B C 1
ATOM 3052 O O . VAL B 1 136 ? -5.012 15.867 3.818 1 98.75 136 VAL B O 1
ATOM 3055 N N . VAL B 1 137 ? -3.264 15.867 5.164 1 98.44 137 VAL B N 1
ATOM 3056 C CA . VAL B 1 137 ? -2.312 16 4.066 1 98.44 137 VAL B CA 1
ATOM 3057 C C . VAL B 1 137 ? -1.335 14.828 4.078 1 98.44 137 VAL B C 1
ATOM 3059 O O . VAL B 1 137 ? -0.678 14.57 5.09 1 98.44 137 VAL B O 1
ATOM 3062 N N . ASN B 1 138 ? -1.308 14.102 2.996 1 97.12 138 ASN B N 1
ATOM 3063 C CA . ASN B 1 138 ? -0.368 13.008 2.781 1 97.12 138 ASN B CA 1
ATOM 3064 C C . ASN B 1 138 ? 0.844 13.453 1.972 1 97.12 138 ASN B C 1
ATOM 3066 O O . ASN B 1 138 ? 0.696 14.016 0.883 1 97.12 138 ASN B O 1
ATOM 3070 N N . VAL B 1 139 ? 2.01 13.242 2.541 1 91.75 139 VAL B N 1
ATOM 3071 C CA . VAL B 1 139 ? 3.217 13.57 1.791 1 91.75 139 VAL B CA 1
ATOM 3072 C C . VAL B 1 139 ? 3.65 12.359 0.961 1 91.75 139 VAL B C 1
ATOM 3074 O O . VAL B 1 139 ? 4.137 11.367 1.507 1 91.75 139 VAL B O 1
ATOM 3077 N N . ALA B 1 140 ? 3.418 12.5 -0.252 1 79.75 140 ALA B N 1
ATOM 3078 C CA . ALA B 1 140 ? 3.77 11.461 -1.215 1 79.75 140 ALA B CA 1
ATOM 3079 C C . ALA B 1 140 ? 5.133 11.734 -1.847 1 79.75 140 ALA B C 1
ATOM 3081 O O . ALA B 1 140 ? 6.004 12.336 -1.217 1 79.75 140 ALA B O 1
ATOM 3082 N N . SER B 1 141 ? 5.68 11.117 -2.74 1 63.5 141 SER B N 1
ATOM 3083 C CA . SER B 1 141 ? 6.914 11.359 -3.477 1 63.5 141 SER B CA 1
ATOM 3084 C C . SER B 1 141 ? 6.688 11.281 -4.984 1 63.5 141 SER B C 1
ATOM 3086 O O . SER B 1 141 ? 5.656 10.773 -5.434 1 63.5 141 SER B O 1
ATOM 3088 N N . LEU B 1 142 ? 7.57 12.016 -5.66 1 51 142 LEU B N 1
ATOM 3089 C CA . LEU B 1 142 ? 7.496 11.906 -7.113 1 51 142 LEU B CA 1
ATOM 3090 C C . LEU B 1 142 ? 7.578 10.453 -7.555 1 51 142 LEU B C 1
ATOM 3092 O O . LEU B 1 142 ? 7.094 10.094 -8.633 1 51 142 LEU B O 1
ATOM 3096 N N . ALA B 1 143 ? 8.32 9.633 -6.746 1 47.06 143 ALA B N 1
ATOM 3097 C CA . ALA B 1 143 ? 8.391 8.219 -7.094 1 47.06 143 ALA B CA 1
ATOM 3098 C C . ALA B 1 143 ? 7 7.59 -7.129 1 47.06 143 ALA B C 1
ATOM 3100 O O . ALA B 1 143 ? 6.809 6.527 -7.723 1 47.06 143 ALA B O 1
ATOM 3101 N N . GLY B 1 144 ? 6.055 8.234 -6.484 1 44.09 144 GLY B N 1
ATOM 3102 C CA . GLY B 1 144 ? 4.68 7.762 -6.5 1 44.09 144 GLY B CA 1
ATOM 3103 C C . GLY B 1 144 ? 4.02 7.898 -7.859 1 44.09 144 GLY B C 1
ATOM 3104 O O . GLY B 1 144 ? 2.9 7.422 -8.062 1 44.09 144 GLY B O 1
ATOM 3105 N N . LYS B 1 145 ? 4.938 8.531 -8.734 1 44.22 145 LYS B N 1
ATOM 3106 C CA . LYS B 1 145 ? 4.332 8.75 -10.047 1 44.22 145 LYS B CA 1
ATOM 3107 C C . LYS B 1 145 ? 4.992 7.879 -11.109 1 44.22 145 LYS B C 1
ATOM 3109 O O . LYS B 1 145 ? 4.383 7.574 -12.141 1 44.22 145 LYS B O 1
ATOM 3114 N N . VAL B 1 146 ? 6.395 7.363 -10.859 1 44.62 146 VAL B N 1
ATOM 3115 C CA . VAL B 1 146 ? 7.082 6.445 -11.758 1 44.62 146 VAL B CA 1
ATOM 3116 C C . VAL B 1 146 ? 7.809 5.375 -10.945 1 44.62 146 VAL B C 1
ATOM 3118 O O . VAL B 1 146 ? 8.477 5.684 -9.953 1 44.62 146 VAL B O 1
ATOM 3121 N N . PRO B 1 147 ? 7.348 4.082 -11.383 1 49.31 147 PRO B N 1
ATOM 3122 C CA . PRO B 1 147 ? 8.227 3.094 -10.75 1 49.31 147 PRO B CA 1
ATOM 3123 C C . PRO B 1 147 ? 9.703 3.334 -11.055 1 49.31 147 PRO B C 1
ATOM 3125 O O . PRO B 1 147 ? 10.07 3.562 -12.211 1 49.31 147 PRO B O 1
ATOM 3128 N N . LEU B 1 148 ? 10.477 3.678 -10.086 1 56.81 148 LEU B N 1
ATOM 3129 C CA . LEU B 1 148 ? 11.914 3.893 -10.211 1 56.81 148 LEU B CA 1
ATOM 3130 C C . LEU B 1 148 ? 12.672 2.578 -10.078 1 56.81 148 LEU B C 1
ATOM 3132 O O . LEU B 1 148 ? 12.281 1.706 -9.297 1 56.81 148 LEU B O 1
ATOM 3136 N N . ASP B 1 149 ? 13.578 2.451 -11.008 1 60.69 149 ASP B N 1
ATOM 3137 C CA . ASP B 1 149 ? 14.461 1.294 -10.852 1 60.69 149 ASP B CA 1
ATOM 3138 C C . ASP B 1 149 ? 15.023 1.219 -9.438 1 60.69 149 ASP B C 1
ATOM 3140 O O . ASP B 1 149 ? 15.477 2.225 -8.891 1 60.69 149 ASP B O 1
ATOM 3144 N N . GLY B 1 150 ? 14.836 0.109 -8.852 1 71.19 150 GLY B N 1
ATOM 3145 C CA . GLY B 1 150 ? 15.359 -0.104 -7.512 1 71.19 150 GLY B CA 1
ATOM 3146 C C . GLY B 1 150 ? 14.492 0.508 -6.426 1 71.19 150 GLY B C 1
ATOM 3147 O O . GLY B 1 150 ? 14.969 0.771 -5.32 1 71.19 150 GLY B O 1
ATOM 3148 N N . ALA B 1 151 ? 13.25 0.784 -6.809 1 82 151 ALA B N 1
ATOM 3149 C CA . ALA B 1 151 ? 12.359 1.388 -5.812 1 82 151 ALA B CA 1
ATOM 3150 C C . ALA B 1 151 ? 10.961 0.777 -5.883 1 82 151 ALA B C 1
ATOM 3152 O O . ALA B 1 151 ? 9.969 1.476 -5.691 1 82 151 ALA B O 1
ATOM 3153 N N . ALA B 1 152 ? 10.922 -0.494 -6.113 1 88.94 152 ALA B N 1
ATOM 3154 C CA . ALA B 1 152 ? 9.648 -1.157 -6.352 1 88.94 152 ALA B CA 1
ATOM 3155 C C . ALA B 1 152 ? 8.734 -1.035 -5.133 1 88.94 152 ALA B C 1
ATOM 3157 O O . ALA B 1 152 ? 7.566 -0.657 -5.262 1 88.94 152 ALA B O 1
ATOM 3158 N N . THR B 1 153 ? 9.289 -1.345 -3.959 1 92.81 153 THR B N 1
ATOM 3159 C CA . THR B 1 153 ? 8.484 -1.287 -2.742 1 92.81 153 THR B CA 1
ATOM 3160 C C . THR B 1 153 ? 8.062 0.147 -2.439 1 92.81 153 THR B C 1
ATOM 3162 O O . THR B 1 153 ? 6.895 0.406 -2.15 1 92.81 153 THR B O 1
ATOM 3165 N N . TYR B 1 154 ? 8.969 1.043 -2.525 1 88.19 154 TYR B N 1
ATOM 3166 C CA . TYR B 1 154 ? 8.68 2.449 -2.273 1 88.19 154 TYR B CA 1
ATOM 3167 C C . TYR B 1 154 ? 7.605 2.965 -3.229 1 88.19 154 TYR B C 1
ATOM 3169 O O . TYR B 1 154 ? 6.629 3.582 -2.799 1 88.19 154 TYR B O 1
ATOM 3177 N N . SER B 1 155 ? 7.762 2.697 -4.504 1 84.25 155 SER B N 1
ATOM 3178 C CA . SER B 1 155 ? 6.797 3.107 -5.516 1 84.25 155 SER B CA 1
ATOM 3179 C C . SER B 1 155 ? 5.406 2.557 -5.207 1 84.25 155 SER B C 1
ATOM 3181 O O . SER B 1 155 ? 4.41 3.27 -5.328 1 84.25 155 SER B O 1
ATOM 3183 N N . ALA B 1 156 ? 5.336 1.335 -4.836 1 91.38 156 ALA B N 1
ATOM 3184 C CA . ALA B 1 156 ? 4.066 0.7 -4.492 1 91.38 156 ALA B CA 1
ATOM 3185 C C . ALA B 1 156 ? 3.35 1.472 -3.387 1 91.38 156 ALA B C 1
ATOM 3187 O O . ALA B 1 156 ? 2.154 1.751 -3.49 1 91.38 156 ALA B O 1
ATOM 3188 N N . THR B 1 157 ? 4.059 1.831 -2.352 1 93.25 157 THR B N 1
ATOM 3189 C CA . THR B 1 157 ? 3.459 2.502 -1.205 1 93.25 157 THR B CA 1
ATOM 3190 C C . THR B 1 157 ? 2.982 3.9 -1.586 1 93.25 157 THR B C 1
ATOM 3192 O O . THR B 1 157 ? 1.908 4.332 -1.161 1 93.25 157 THR B O 1
ATOM 3195 N N . LYS B 1 158 ? 3.746 4.57 -2.346 1 87.25 158 LYS B N 1
ATOM 3196 C CA . LYS B 1 158 ? 3.395 5.945 -2.689 1 87.25 158 LYS B CA 1
ATOM 3197 C C . LYS B 1 158 ? 2.234 5.988 -3.68 1 87.25 158 LYS B C 1
ATOM 3199 O O . LYS B 1 158 ? 1.379 6.871 -3.604 1 87.25 158 LYS B O 1
ATOM 3204 N N . PHE B 1 159 ? 2.217 5.059 -4.582 1 85.19 159 PHE B N 1
ATOM 3205 C CA . PHE B 1 159 ? 1.062 4.945 -5.465 1 85.19 159 PHE B CA 1
ATOM 3206 C C . PHE B 1 159 ? -0.194 4.605 -4.672 1 85.19 159 PHE B C 1
ATOM 3208 O O . PHE B 1 159 ? -1.266 5.156 -4.93 1 85.19 159 PHE B O 1
ATOM 3215 N N . GLY B 1 160 ? -0.039 3.691 -3.807 1 90.62 160 GLY B N 1
ATOM 3216 C CA . GLY B 1 160 ? -1.153 3.359 -2.934 1 90.62 160 GLY B CA 1
ATOM 3217 C C . GLY B 1 160 ? -1.657 4.547 -2.131 1 90.62 160 GLY B C 1
ATOM 3218 O O . GLY B 1 160 ? -2.867 4.766 -2.033 1 90.62 160 GLY B O 1
ATOM 3219 N N . LEU B 1 161 ? -0.735 5.293 -1.643 1 93.44 161 LEU B N 1
ATOM 3220 C CA . LEU B 1 161 ? -1.096 6.453 -0.835 1 93.44 161 LEU B CA 1
ATOM 3221 C C . LEU B 1 161 ? -1.812 7.5 -1.68 1 93.44 161 LEU B C 1
ATOM 3223 O O . LEU B 1 161 ? -2.779 8.117 -1.224 1 93.44 161 LEU B O 1
ATOM 3227 N N . ARG B 1 162 ? -1.333 7.719 -2.826 1 86.62 162 ARG B N 1
ATOM 3228 C CA . ARG B 1 162 ? -1.979 8.656 -3.74 1 86.62 162 ARG B CA 1
ATOM 3229 C C . ARG B 1 162 ? -3.4 8.211 -4.066 1 86.62 162 ARG B C 1
ATOM 3231 O O . ARG B 1 162 ? -4.332 9.016 -4.027 1 86.62 162 ARG B O 1
ATOM 3238 N N . ALA B 1 163 ? -3.568 6.941 -4.391 1 85.56 163 ALA B N 1
ATOM 3239 C CA . ALA B 1 163 ? -4.895 6.406 -4.684 1 85.56 163 ALA B CA 1
ATOM 3240 C C . ALA B 1 163 ? -5.832 6.582 -3.492 1 85.56 163 ALA B C 1
ATOM 3242 O O . ALA B 1 163 ? -6.996 6.949 -3.658 1 85.56 163 ALA B O 1
ATOM 3243 N N . PHE B 1 164 ? -5.312 6.32 -2.346 1 92.38 164 PHE B N 1
ATOM 3244 C CA . PHE B 1 164 ? -6.078 6.512 -1.118 1 92.38 164 PHE B CA 1
ATOM 3245 C C . PHE B 1 164 ? -6.539 7.957 -0.985 1 92.38 164 PHE B C 1
ATOM 3247 O O . PHE B 1 164 ? -7.695 8.219 -0.646 1 92.38 164 PHE B O 1
ATOM 3254 N N . THR B 1 165 ? -5.641 8.828 -1.263 1 93.38 165 THR B N 1
ATOM 3255 C CA . THR B 1 165 ? -5.918 10.258 -1.133 1 93.38 165 THR B CA 1
ATOM 3256 C C . THR B 1 165 ? -7.082 10.672 -2.027 1 93.38 165 THR B C 1
ATOM 3258 O O . THR B 1 165 ? -8.031 11.312 -1.568 1 93.38 165 THR B O 1
ATOM 3261 N N . TYR B 1 166 ? -7.02 10.297 -3.168 1 86.5 166 TYR B N 1
ATOM 3262 C CA . TYR B 1 166 ? -8.07 10.664 -4.113 1 86.5 166 TYR B CA 1
ATOM 3263 C C . TYR B 1 166 ? -9.398 10.031 -3.721 1 86.5 166 TYR B C 1
ATOM 3265 O O . TYR B 1 166 ? -10.445 10.68 -3.787 1 86.5 166 TYR B O 1
ATOM 3273 N N . ALA B 1 167 ? -9.367 8.789 -3.352 1 87.19 167 ALA B N 1
ATOM 3274 C CA . ALA B 1 167 ? -10.586 8.102 -2.926 1 87.19 167 ALA B CA 1
ATOM 3275 C C . ALA B 1 167 ? -11.195 8.781 -1.705 1 87.19 167 ALA B C 1
ATOM 3277 O O . ALA B 1 167 ? -12.414 8.977 -1.641 1 87.19 167 ALA B O 1
ATOM 3278 N N . MET B 1 168 ? -10.398 9.172 -0.83 1 93.44 168 MET B N 1
ATOM 3279 C CA . MET B 1 168 ? -10.883 9.805 0.392 1 93.44 168 MET B CA 1
ATOM 3280 C C . MET B 1 168 ? -11.43 11.203 0.1 1 93.44 168 MET B C 1
ATOM 3282 O O . MET B 1 168 ? -12.414 11.625 0.707 1 93.44 168 MET B O 1
ATOM 3286 N N . ALA B 1 169 ? -10.68 11.938 -0.755 1 92.25 169 ALA B N 1
ATOM 3287 C CA . ALA B 1 169 ? -11.172 13.25 -1.148 1 92.25 169 ALA B CA 1
ATOM 3288 C C . ALA B 1 169 ? -12.594 13.164 -1.701 1 92.25 169 ALA B C 1
ATOM 3290 O O . ALA B 1 169 ? -13.438 14.008 -1.4 1 92.25 169 ALA B O 1
ATOM 3291 N N . GLN B 1 170 ? -12.797 12.133 -2.414 1 85.94 170 GLN B N 1
ATOM 3292 C CA . GLN B 1 170 ? -14.133 11.922 -2.975 1 85.94 170 GLN B CA 1
ATOM 3293 C C . GLN B 1 170 ? -15.125 11.508 -1.894 1 85.94 170 GLN B C 1
ATOM 3295 O O . GLN B 1 170 ? -16.234 12.039 -1.833 1 85.94 170 GLN B O 1
ATOM 3300 N N . GLU B 1 171 ? -14.789 10.617 -1.084 1 87.94 171 GLU B N 1
ATOM 3301 C CA . GLU B 1 171 ? -15.648 10.094 -0.028 1 87.94 171 GLU B CA 1
ATOM 3302 C C . GLU B 1 171 ? -16.078 11.203 0.932 1 87.94 171 GLU B C 1
ATOM 3304 O O . GLU B 1 171 ? -17.203 11.195 1.435 1 87.94 171 GLU B O 1
ATOM 3309 N N . LEU B 1 172 ? -15.242 12.148 1.081 1 93.56 172 LEU B N 1
ATOM 3310 C CA . LEU B 1 172 ? -15.492 13.164 2.098 1 93.56 172 LEU B CA 1
ATOM 3311 C C . LEU B 1 172 ? -15.938 14.469 1.46 1 93.56 172 LEU B C 1
ATOM 3313 O O . LEU B 1 172 ? -16.031 15.5 2.139 1 93.56 172 LEU B O 1
ATOM 3317 N N . ASP B 1 173 ? -16.156 14.383 0.212 1 90.06 173 ASP B N 1
ATOM 3318 C CA . ASP B 1 173 ? -16.609 15.586 -0.483 1 90.06 173 ASP B CA 1
ATOM 3319 C C . ASP B 1 173 ? -17.844 16.172 0.182 1 90.06 173 ASP B C 1
ATOM 3321 O O . ASP B 1 173 ? -18.812 15.453 0.458 1 90.06 173 ASP B O 1
ATOM 3325 N N . GLY B 1 174 ? -17.781 17.438 0.578 1 92.12 174 GLY B N 1
ATOM 3326 C CA . GLY B 1 174 ? -18.922 18.125 1.177 1 92.12 174 GLY B CA 1
ATOM 3327 C C . GLY B 1 174 ? -18.969 17.969 2.686 1 92.12 174 GLY B C 1
ATOM 3328 O O . GLY B 1 174 ? -19.859 18.516 3.336 1 92.12 174 GLY B O 1
ATOM 3329 N N . SER B 1 175 ? -18.078 17.266 3.279 1 94 175 SER B N 1
ATOM 3330 C CA . SER B 1 175 ? -18.109 17.016 4.715 1 94 175 SER B CA 1
ATOM 3331 C C . SER B 1 175 ? -17.406 18.109 5.492 1 94 175 SER B C 1
ATOM 3333 O O . SER B 1 175 ? -17.516 18.188 6.719 1 94 175 SER B O 1
ATOM 3335 N N . GLY B 1 176 ? -16.672 18.969 4.785 1 96.75 176 GLY B N 1
ATOM 3336 C CA . GLY B 1 176 ? -15.836 19.969 5.453 1 96.75 176 GLY B CA 1
ATOM 3337 C C . GLY B 1 176 ? -14.453 19.453 5.789 1 96.75 176 GLY B C 1
ATOM 3338 O O . GLY B 1 176 ? -13.602 20.203 6.258 1 96.75 176 GLY B O 1
ATOM 3339 N N . ILE B 1 177 ? -14.273 18.203 5.57 1 97.81 177 ILE B N 1
ATOM 3340 C CA . ILE B 1 177 ? -12.961 17.594 5.77 1 97.81 177 ILE B CA 1
ATOM 3341 C C . ILE B 1 177 ? -12.281 17.375 4.414 1 97.81 177 ILE B C 1
ATOM 3343 O O . ILE B 1 177 ? -12.891 16.812 3.496 1 97.81 177 ILE B O 1
ATOM 3347 N N . THR B 1 178 ? -11.055 17.906 4.27 1 97.88 178 THR B N 1
ATOM 3348 C CA . THR B 1 178 ? -10.336 17.75 3.008 1 97.88 178 THR B CA 1
ATOM 3349 C C . THR B 1 178 ? -9.164 16.781 3.162 1 97.88 178 THR B C 1
ATOM 3351 O O . THR B 1 178 ? -8.586 16.672 4.242 1 97.88 178 THR B O 1
ATOM 3354 N N . VAL B 1 179 ? -8.891 15.992 2.111 1 96.94 179 VAL B N 1
ATOM 3355 C CA . VAL B 1 179 ? -7.754 15.078 2.035 1 96.94 179 VAL B CA 1
ATOM 3356 C C . VAL B 1 179 ? -6.918 15.391 0.796 1 96.94 179 VAL B C 1
ATOM 3358 O O . VAL B 1 179 ? -7.438 15.414 -0.321 1 96.94 179 VAL B O 1
ATOM 3361 N N . SER B 1 180 ? -5.57 15.656 1.044 1 96.06 180 SER B N 1
ATOM 3362 C CA . SER B 1 180 ? -4.695 16.109 -0.032 1 96.06 180 SER B CA 1
ATOM 3363 C C . SER B 1 180 ? -3.396 15.312 -0.063 1 96.06 180 SER B C 1
ATOM 3365 O O . SER B 1 180 ? -3.008 14.711 0.938 1 96.06 180 SER B O 1
ATOM 3367 N N . ALA B 1 181 ? -2.82 15.328 -1.275 1 93.5 181 ALA B N 1
ATOM 3368 C CA . ALA B 1 181 ? -1.481 14.766 -1.448 1 93.5 181 ALA B CA 1
ATOM 3369 C C . ALA B 1 181 ? -0.498 15.836 -1.918 1 93.5 181 ALA B C 1
ATOM 3371 O O . ALA B 1 181 ? -0.832 16.672 -2.766 1 93.5 181 ALA B O 1
ATOM 3372 N N . VAL B 1 182 ? 0.659 15.836 -1.276 1 91.5 182 VAL B N 1
ATOM 3373 C CA . VAL B 1 182 ? 1.776 16.641 -1.751 1 91.5 182 VAL B CA 1
ATOM 3374 C C . VAL B 1 182 ? 2.869 15.734 -2.311 1 91.5 182 VAL B C 1
ATOM 3376 O O . VAL B 1 182 ? 3.342 14.828 -1.626 1 91.5 182 VAL B O 1
ATOM 3379 N N . SER B 1 183 ? 3.23 15.914 -3.518 1 78.62 183 SER B N 1
ATOM 3380 C CA . SER B 1 183 ? 4.215 15.078 -4.199 1 78.62 183 SER B CA 1
ATOM 3381 C C . SER B 1 183 ? 5.461 15.883 -4.559 1 78.62 183 SER B C 1
ATOM 3383 O O . SER B 1 183 ? 5.508 16.516 -5.613 1 78.62 183 SER B O 1
ATOM 3385 N N . PRO B 1 184 ? 6.414 15.703 -3.686 1 70.81 184 PRO B N 1
ATOM 3386 C CA . PRO B 1 184 ? 7.645 16.438 -3.98 1 70.81 184 PRO B CA 1
ATOM 3387 C C . PRO B 1 184 ? 8.523 15.734 -5.004 1 70.81 184 PRO B C 1
ATOM 3389 O O . PRO B 1 184 ? 8.5 14.5 -5.102 1 70.81 184 PRO B O 1
ATOM 3392 N N . GLY B 1 185 ? 9.07 16.453 -5.84 1 60.88 185 GLY B N 1
ATOM 3393 C CA . GLY B 1 185 ? 10.211 15.93 -6.578 1 60.88 185 GLY B CA 1
ATOM 3394 C C . GLY B 1 185 ? 11.406 15.633 -5.695 1 60.88 185 GLY B C 1
ATOM 3395 O O . GLY B 1 185 ? 11.281 15.555 -4.473 1 60.88 185 GLY B O 1
ATOM 3396 N N . PRO B 1 186 ? 12.539 15.25 -6.375 1 56.09 186 PRO B N 1
ATOM 3397 C CA . PRO B 1 186 ? 13.742 15.008 -5.582 1 56.09 186 PRO B CA 1
ATOM 3398 C C . PRO B 1 186 ? 14.062 16.156 -4.625 1 56.09 186 PRO B C 1
ATOM 3400 O O . PRO B 1 186 ? 14.039 17.312 -5.02 1 56.09 186 PRO B O 1
ATOM 3403 N N . ILE B 1 187 ? 13.914 15.766 -3.41 1 53.72 187 ILE B N 1
ATOM 3404 C CA . ILE B 1 187 ? 14.172 16.75 -2.367 1 53.72 187 ILE B CA 1
ATOM 3405 C C . ILE B 1 187 ? 15.68 16.875 -2.137 1 53.72 187 ILE B C 1
ATOM 3407 O O . ILE B 1 187 ? 16.391 15.867 -2.078 1 53.72 187 ILE B O 1
ATOM 3411 N N . ASP B 1 188 ? 16.109 17.984 -2.299 1 49.62 188 ASP B N 1
ATOM 3412 C CA . ASP B 1 188 ? 17.516 18.25 -1.994 1 49.62 188 ASP B CA 1
ATOM 3413 C C . ASP B 1 188 ? 17.844 17.922 -0.54 1 49.62 188 ASP B C 1
ATOM 3415 O O . ASP B 1 188 ? 17.516 18.688 0.367 1 49.62 188 ASP B O 1
ATOM 3419 N N . THR B 1 189 ? 17.984 16.562 -0.359 1 48.94 189 THR B N 1
ATOM 3420 C CA . THR B 1 189 ? 18.484 16.219 0.966 1 48.94 189 THR B CA 1
ATOM 3421 C C . THR B 1 189 ? 20 16.078 0.953 1 48.94 189 THR B C 1
ATOM 3423 O O . THR B 1 189 ? 20.609 15.969 -0.114 1 48.94 189 THR B O 1
ATOM 3426 N N . SER B 1 190 ? 20.562 16.297 2.043 1 45.72 190 SER B N 1
ATOM 3427 C CA . SER B 1 190 ? 22 16.078 2.199 1 45.72 190 SER B CA 1
ATOM 3428 C C . SER B 1 190 ? 22.422 14.742 1.614 1 45.72 190 SER B C 1
ATOM 3430 O O . SER B 1 190 ? 23.516 14.609 1.085 1 45.72 190 SER B O 1
ATOM 3432 N N . PHE B 1 191 ? 21.453 13.938 1.618 1 45.09 191 PHE B N 1
ATOM 3433 C CA . PHE B 1 191 ? 21.781 12.609 1.123 1 45.09 191 PHE B CA 1
ATOM 3434 C C . PHE B 1 191 ? 22 12.633 -0.386 1 45.09 191 PHE B C 1
ATOM 3436 O O . PHE B 1 191 ? 22.984 12.094 -0.887 1 45.09 191 PHE B O 1
ATOM 3443 N N . ILE B 1 192 ? 21.109 13.203 -1.106 1 49.19 192 ILE B N 1
ATOM 3444 C CA . ILE B 1 192 ? 21.25 13.266 -2.557 1 49.19 192 ILE B CA 1
ATOM 3445 C C . ILE B 1 192 ? 22.5 14.078 -2.914 1 49.19 192 ILE B C 1
ATOM 3447 O O . ILE B 1 192 ? 23.266 13.688 -3.793 1 49.19 192 ILE B O 1
ATOM 3451 N N . MET B 1 193 ? 22.703 15.094 -2.094 1 48.09 193 MET B N 1
ATOM 3452 C CA . MET B 1 193 ? 23.812 15.977 -2.422 1 48.09 193 MET B CA 1
ATOM 3453 C C . MET B 1 193 ? 25.141 15.32 -2.098 1 48.09 193 MET B C 1
ATOM 3455 O O . MET B 1 193 ? 26.156 15.586 -2.758 1 48.09 193 MET B O 1
ATOM 3459 N N . GLU B 1 194 ? 24.984 14.438 -1.125 1 46.31 194 GLU B N 1
ATOM 3460 C CA . GLU B 1 194 ? 26.219 13.781 -0.725 1 46.31 194 GLU B CA 1
ATOM 3461 C C . GLU B 1 194 ? 26.484 12.531 -1.566 1 46.31 194 GLU B C 1
ATOM 3463 O O . GLU B 1 194 ? 27.609 12.047 -1.628 1 46.31 194 GLU B O 1
ATOM 3468 N N . ASN B 1 195 ? 25.484 12.07 -2.225 1 47.69 195 ASN B N 1
ATOM 3469 C CA . ASN B 1 195 ? 25.656 10.828 -2.971 1 47.69 195 ASN B CA 1
ATOM 3470 C C . ASN B 1 195 ? 25.266 10.992 -4.438 1 47.69 195 ASN B C 1
ATOM 3472 O O . ASN B 1 195 ? 24.609 10.125 -5.008 1 47.69 195 ASN B O 1
ATOM 3476 N N . LEU B 1 196 ? 25.719 12.023 -4.93 1 51.12 196 LEU B N 1
ATOM 3477 C CA . LEU B 1 196 ? 25.375 12.43 -6.289 1 51.12 196 LEU B CA 1
ATOM 3478 C C . LEU B 1 196 ? 25.625 11.289 -7.273 1 51.12 196 LEU B C 1
ATOM 3480 O O . LEU B 1 196 ? 24.828 11.078 -8.195 1 51.12 196 LEU B O 1
ATOM 3484 N N . ASP B 1 197 ? 26.641 10.617 -6.945 1 49.66 197 ASP B N 1
ATOM 3485 C CA . ASP B 1 197 ? 27.062 9.594 -7.902 1 49.66 197 ASP B CA 1
ATOM 3486 C C . ASP B 1 197 ? 26.172 8.359 -7.816 1 49.66 197 ASP B C 1
ATOM 3488 O O . ASP B 1 197 ? 26.047 7.605 -8.781 1 49.66 197 ASP B O 1
ATOM 3492 N N . GLU B 1 198 ? 25.578 8.242 -6.711 1 48.66 198 GLU B N 1
ATOM 3493 C CA . GLU B 1 198 ? 24.797 7.031 -6.484 1 48.66 198 GLU B CA 1
ATOM 3494 C C . GLU B 1 198 ? 23.328 7.254 -6.836 1 48.66 198 GLU B C 1
ATOM 3496 O O . GLU B 1 198 ? 22.562 6.293 -6.957 1 48.66 198 GLU B O 1
ATOM 3501 N N . VAL B 1 199 ? 23.172 8.555 -7.008 1 52.47 199 VAL B N 1
ATOM 3502 C CA . VAL B 1 199 ? 21.781 8.898 -7.277 1 52.47 199 VAL B CA 1
ATOM 3503 C C . VAL B 1 199 ? 21.547 8.922 -8.781 1 52.47 199 VAL B C 1
ATOM 3505 O O . VAL B 1 199 ? 22.359 9.43 -9.547 1 52.47 199 VAL B O 1
ATOM 3508 N N . GLU B 1 200 ? 20.562 8.211 -9.156 1 51.66 200 GLU B N 1
ATOM 3509 C CA . GLU B 1 200 ? 20.25 8.102 -10.578 1 51.66 200 GLU B CA 1
ATOM 3510 C C . GLU B 1 200 ? 20.078 9.484 -11.211 1 51.66 200 GLU B C 1
ATOM 3512 O O . GLU B 1 200 ? 19.531 10.398 -10.586 1 51.66 200 GLU B O 1
ATOM 3517 N N . ASP B 1 201 ? 20.656 9.578 -12.391 1 48.91 201 ASP B N 1
ATOM 3518 C CA . ASP B 1 201 ? 20.688 10.82 -13.164 1 48.91 201 ASP B CA 1
ATOM 3519 C C . ASP B 1 201 ? 19.281 11.438 -13.273 1 48.91 201 ASP B C 1
ATOM 3521 O O . ASP B 1 201 ? 19.141 12.656 -13.297 1 48.91 201 ASP B O 1
ATOM 3525 N N . ILE B 1 202 ? 18.344 10.57 -13.281 1 47.34 202 ILE B N 1
ATOM 3526 C CA . ILE B 1 202 ? 16.984 11.039 -13.547 1 47.34 202 ILE B CA 1
ATOM 3527 C C . ILE B 1 202 ? 16.5 11.922 -12.398 1 47.34 202 ILE B C 1
ATOM 3529 O O . ILE B 1 202 ? 15.719 12.852 -12.602 1 47.34 202 ILE B O 1
ATOM 3533 N N . VAL B 1 203 ? 17.172 11.695 -11.336 1 53.97 203 VAL B N 1
ATOM 3534 C CA . VAL B 1 203 ? 16.797 12.453 -10.148 1 53.97 203 VAL B CA 1
ATOM 3535 C C . VAL B 1 203 ? 17.156 13.93 -10.344 1 53.97 203 VAL B C 1
ATOM 3537 O O . VAL B 1 203 ? 16.469 14.812 -9.828 1 53.97 203 VAL B O 1
ATOM 3540 N N . PHE B 1 204 ? 18.172 14.094 -11.133 1 50 204 PHE B N 1
ATOM 3541 C CA . PHE B 1 204 ? 18.703 15.438 -11.273 1 50 204 PHE B CA 1
ATOM 3542 C C . PHE B 1 204 ? 18.047 16.172 -12.438 1 50 204 PHE B C 1
ATOM 3544 O O . PHE B 1 204 ? 18.422 17.297 -12.766 1 50 204 PHE B O 1
ATOM 3551 N N . SER B 1 205 ? 17.172 15.484 -13.023 1 47.38 205 SER B N 1
ATOM 3552 C CA . SER B 1 205 ? 16.5 16.109 -14.164 1 47.38 205 SER B CA 1
ATOM 3553 C C . SER B 1 205 ? 15.422 17.094 -13.719 1 47.38 205 SER B C 1
ATOM 3555 O O . SER B 1 205 ? 14.93 17.891 -14.516 1 47.38 205 SER B O 1
ATOM 3557 N N . GLN B 1 206 ? 15.133 16.953 -12.453 1 50.78 206 GLN B N 1
ATOM 3558 C CA . GLN B 1 206 ? 14.078 17.828 -11.945 1 50.78 206 GLN B CA 1
ATOM 3559 C C . GLN B 1 206 ? 14.602 18.766 -10.867 1 50.78 206 GLN B C 1
ATOM 3561 O O . GLN B 1 206 ? 15.602 18.453 -10.203 1 50.78 206 GLN B O 1
ATOM 3566 N N . LYS B 1 207 ? 14.117 20.062 -10.992 1 53.75 207 LYS B N 1
ATOM 3567 C CA . LYS B 1 207 ? 14.469 21.016 -9.945 1 53.75 207 LYS B CA 1
ATOM 3568 C C . LYS B 1 207 ? 14.227 20.422 -8.555 1 53.75 207 LYS B C 1
ATOM 3570 O O . LYS B 1 207 ? 13.195 19.797 -8.312 1 53.75 207 LYS B O 1
ATOM 3575 N N . MET B 1 208 ? 15.328 20.484 -7.801 1 62.66 208 MET B N 1
ATOM 3576 C CA . MET B 1 208 ? 15.258 20 -6.426 1 62.66 208 MET B CA 1
ATOM 3577 C C . MET B 1 208 ? 14.43 20.938 -5.555 1 62.66 208 MET B C 1
ATOM 3579 O O . MET B 1 208 ? 14.469 22.156 -5.742 1 62.66 208 MET B O 1
ATOM 3583 N N . CYS B 1 209 ? 13.469 20.422 -4.844 1 72.69 209 CYS B N 1
ATOM 3584 C CA . CYS B 1 209 ? 12.68 21.203 -3.906 1 72.69 209 CYS B CA 1
ATOM 3585 C C . CYS B 1 209 ? 13.273 21.141 -2.502 1 72.69 209 CYS B C 1
ATOM 3587 O O . CYS B 1 209 ? 13.859 20.125 -2.119 1 72.69 209 CYS B O 1
ATOM 3589 N N . SER B 1 210 ? 13.25 22.375 -1.812 1 81.12 210 SER B N 1
ATOM 3590 C CA . SER B 1 210 ? 13.695 22.406 -0.421 1 81.12 210 SER B CA 1
ATOM 3591 C C . SER B 1 210 ? 12.602 21.875 0.513 1 81.12 210 SER B C 1
ATOM 3593 O O . SER B 1 210 ? 11.445 21.734 0.109 1 81.12 210 SER B O 1
ATOM 3595 N N . ALA B 1 211 ? 12.977 21.609 1.708 1 88.56 211 ALA B N 1
ATOM 3596 C CA . ALA B 1 211 ? 12.016 21.219 2.734 1 88.56 211 ALA B CA 1
ATOM 3597 C C . ALA B 1 211 ? 10.977 22.297 2.959 1 88.56 211 ALA B C 1
ATOM 3599 O O . ALA B 1 211 ? 9.797 22.016 3.172 1 88.56 211 ALA B O 1
ATOM 3600 N N . GLU B 1 212 ? 11.383 23.547 2.854 1 90 212 GLU B N 1
ATOM 3601 C CA . GLU B 1 212 ? 10.492 24.688 3.055 1 90 212 GLU B CA 1
ATOM 3602 C C . GLU B 1 212 ? 9.477 24.797 1.923 1 90 212 GLU B C 1
ATOM 3604 O O . GLU B 1 212 ? 8.336 25.203 2.148 1 90 212 GLU B O 1
ATOM 3609 N N . ASP B 1 213 ? 9.938 24.438 0.749 1 87.31 213 ASP B N 1
ATOM 3610 C CA . ASP B 1 213 ? 9.016 24.438 -0.385 1 87.31 213 ASP B CA 1
ATOM 3611 C C . ASP B 1 213 ? 7.895 23.422 -0.184 1 87.31 213 ASP B C 1
ATOM 3613 O O . ASP B 1 213 ? 6.723 23.719 -0.435 1 87.31 213 ASP B O 1
ATOM 3617 N N . VAL B 1 214 ? 8.281 22.297 0.281 1 90.69 214 VAL B N 1
ATOM 3618 C CA . VAL B 1 214 ? 7.301 21.234 0.502 1 90.69 214 VAL B CA 1
ATOM 3619 C C . VAL B 1 214 ? 6.363 21.625 1.643 1 90.69 214 VAL B C 1
ATOM 3621 O O . VAL B 1 214 ? 5.148 21.438 1.549 1 90.69 214 VAL B O 1
ATOM 3624 N N . ALA B 1 215 ? 6.898 22.219 2.656 1 94.44 215 ALA B N 1
ATOM 3625 C CA . ALA B 1 215 ? 6.086 22.688 3.779 1 94.44 215 ALA B CA 1
ATOM 3626 C C . ALA B 1 215 ? 5.039 23.703 3.32 1 94.44 215 ALA B C 1
ATOM 3628 O O . ALA B 1 215 ? 3.883 23.641 3.744 1 94.44 215 ALA B O 1
ATOM 3629 N N . ASP B 1 216 ? 5.469 24.547 2.473 1 93.69 216 ASP B N 1
ATOM 3630 C CA . ASP B 1 216 ? 4.547 25.562 1.948 1 93.69 216 ASP B CA 1
ATOM 3631 C C . ASP B 1 216 ? 3.389 24.906 1.2 1 93.69 216 ASP B C 1
ATOM 3633 O O . ASP B 1 216 ? 2.234 25.312 1.353 1 93.69 216 ASP B O 1
ATOM 3637 N N . MET B 1 217 ? 3.697 23.922 0.437 1 93.38 217 MET B N 1
ATOM 3638 C CA . MET B 1 217 ? 2.658 23.188 -0.291 1 93.38 217 MET B CA 1
ATOM 3639 C C . MET B 1 217 ? 1.711 22.484 0.672 1 93.38 217 MET B C 1
ATOM 3641 O O . MET B 1 217 ? 0.503 22.422 0.431 1 93.38 217 MET B O 1
ATOM 3645 N N . ILE B 1 218 ? 2.244 21.953 1.725 1 96.56 218 ILE B N 1
ATOM 3646 C CA . ILE B 1 218 ? 1.437 21.266 2.729 1 96.56 218 ILE B CA 1
ATOM 3647 C C . ILE B 1 218 ? 0.448 22.25 3.352 1 96.56 218 ILE B C 1
ATOM 3649 O O . ILE B 1 218 ? -0.746 21.953 3.459 1 96.56 218 ILE B O 1
ATOM 3653 N N . LEU B 1 219 ? 0.903 23.453 3.729 1 97.94 219 LEU B N 1
ATOM 3654 C CA . LEU B 1 219 ? 0.022 24.453 4.32 1 97.94 219 LEU B CA 1
ATOM 3655 C C . LEU B 1 219 ? -1.021 24.938 3.312 1 97.94 219 LEU B C 1
ATOM 3657 O O . LEU B 1 219 ? -2.18 25.156 3.67 1 97.94 219 LEU B O 1
ATOM 3661 N N . ALA B 1 220 ? -0.594 25.078 2.074 1 96.38 220 ALA B N 1
ATOM 3662 C CA . ALA B 1 220 ? -1.527 25.484 1.03 1 96.38 220 ALA B CA 1
ATOM 3663 C C . ALA B 1 220 ? -2.662 24.484 0.878 1 96.38 220 ALA B C 1
ATOM 3665 O O . ALA B 1 220 ? -3.834 24.859 0.812 1 96.38 220 ALA B O 1
ATOM 3666 N N . CYS B 1 221 ? -2.312 23.219 0.874 1 96.5 221 CYS B N 1
ATOM 3667 C CA . CYS B 1 221 ? -3.322 22.172 0.785 1 96.5 221 CYS B CA 1
ATOM 3668 C C . CYS B 1 221 ? -4.227 22.172 2.012 1 96.5 221 CYS B C 1
ATOM 3670 O O . CYS B 1 221 ? -5.445 22.047 1.891 1 96.5 221 CYS B O 1
ATOM 3672 N N . ALA B 1 222 ? -3.633 22.344 3.137 1 98 222 ALA B N 1
ATOM 3673 C CA . ALA B 1 222 ? -4.391 22.359 4.383 1 98 222 ALA B CA 1
ATOM 3674 C C . ALA B 1 222 ? -5.402 23.516 4.383 1 98 222 ALA B C 1
ATOM 3676 O O . ALA B 1 222 ? -6.48 23.391 4.965 1 98 222 ALA B O 1
ATOM 3677 N N . GLN B 1 223 ? -5.066 24.562 3.768 1 96.94 223 GLN B N 1
ATOM 3678 C CA . GLN B 1 223 ? -5.898 25.766 3.789 1 96.94 223 GLN B CA 1
ATOM 3679 C C . GLN B 1 223 ? -7 25.688 2.736 1 96.94 223 GLN B C 1
ATOM 3681 O O . GLN B 1 223 ? -8.164 25.984 3.021 1 96.94 223 GLN B O 1
ATOM 3686 N N . ASP B 1 224 ? -6.633 25.25 1.515 1 95.44 224 ASP B N 1
ATOM 3687 C CA . ASP B 1 224 ? -7.613 25.406 0.444 1 95.44 224 ASP B CA 1
ATOM 3688 C C . ASP B 1 224 ? -8.227 24.062 0.049 1 95.44 224 ASP B C 1
ATOM 3690 O O . ASP B 1 224 ? -9.203 24.016 -0.703 1 95.44 224 ASP B O 1
ATOM 3694 N N . GLY B 1 225 ? -7.598 23 0.422 1 95.44 225 GLY B N 1
ATOM 3695 C CA . GLY B 1 225 ? -8.188 21.688 0.219 1 95.44 225 GLY B CA 1
ATOM 3696 C C . GLY B 1 225 ? -7.922 21.125 -1.162 1 95.44 225 GLY B C 1
ATOM 3697 O O . GLY B 1 225 ? -8.523 20.125 -1.554 1 95.44 225 GLY B O 1
ATOM 3698 N N . LYS B 1 226 ? -7.008 21.797 -1.877 1 94.31 226 LYS B N 1
ATOM 3699 C CA . LYS B 1 226 ? -6.668 21.203 -3.17 1 94.31 226 LYS B CA 1
ATOM 3700 C C . LYS B 1 226 ? -6.172 19.766 -3.008 1 94.31 226 LYS B C 1
ATOM 3702 O O . LYS B 1 226 ? -5.328 19.484 -2.152 1 94.31 226 LYS B O 1
ATOM 3707 N N . VAL B 1 227 ? -6.652 18.891 -3.824 1 91.94 227 VAL B N 1
ATOM 3708 C CA . VAL B 1 227 ? -6.469 17.469 -3.619 1 91.94 227 VAL B CA 1
ATOM 3709 C C . VAL B 1 227 ? -4.996 17.094 -3.818 1 91.94 227 VAL B C 1
ATOM 3711 O O . VAL B 1 227 ? -4.48 16.203 -3.156 1 91.94 227 VAL B O 1
ATOM 3714 N N . GLU B 1 228 ? -4.344 17.75 -4.762 1 89.69 228 GLU B N 1
ATOM 3715 C CA . GLU B 1 228 ? -2.943 17.406 -4.98 1 89.69 228 GLU B CA 1
ATOM 3716 C C . GLU B 1 228 ? -2.133 18.625 -5.402 1 89.69 228 GLU B C 1
ATOM 3718 O O . GLU B 1 228 ? -2.602 19.438 -6.199 1 89.69 228 GLU B O 1
ATOM 3723 N N . ARG B 1 229 ? -0.993 18.734 -4.844 1 88.5 229 ARG B N 1
ATOM 3724 C CA . ARG B 1 229 ? 0.033 19.688 -5.27 1 88.5 229 ARG B CA 1
ATOM 3725 C C . ARG B 1 229 ? 1.355 18.969 -5.543 1 88.5 229 ARG B C 1
ATOM 3727 O O . ARG B 1 229 ? 1.745 18.062 -4.801 1 88.5 229 ARG B O 1
ATOM 3734 N N . GLU B 1 230 ? 1.931 19.297 -6.684 1 79.75 230 GLU B N 1
ATOM 3735 C CA . GLU B 1 230 ? 3.186 18.656 -7.07 1 79.75 230 GLU B CA 1
ATOM 3736 C C . GLU B 1 230 ? 4.285 19.703 -7.289 1 79.75 230 GLU B C 1
ATOM 3738 O O . GLU B 1 230 ? 4 20.859 -7.59 1 79.75 230 GLU B O 1
ATOM 3743 N N . PHE B 1 231 ? 5.418 19.281 -7.023 1 69.69 231 PHE B N 1
ATOM 3744 C CA . PHE B 1 231 ? 6.59 20.078 -7.375 1 69.69 231 PHE B CA 1
ATOM 3745 C C . PHE B 1 231 ? 7.582 19.25 -8.188 1 69.69 231 PHE B C 1
ATOM 3747 O O . PHE B 1 231 ? 7.914 18.125 -7.812 1 69.69 231 PHE B O 1
ATOM 3754 N N . PRO B 1 232 ? 8.227 19.781 -9.344 1 60.12 232 PRO B N 1
ATOM 3755 C CA . PRO B 1 232 ? 7.742 20.969 -10.055 1 60.12 232 PRO B CA 1
ATOM 3756 C C . PRO B 1 232 ? 6.383 20.75 -10.711 1 60.12 232 PRO B C 1
ATOM 3758 O O . PRO B 1 232 ? 5.977 19.609 -10.938 1 60.12 232 PRO B O 1
ATOM 3761 N N . PRO B 1 233 ? 5.465 21.75 -10.672 1 52.22 233 PRO B N 1
ATOM 3762 C CA . PRO B 1 233 ? 4.109 21.594 -11.195 1 52.22 233 PRO B CA 1
ATOM 3763 C C . PRO B 1 233 ? 4.059 20.734 -12.453 1 52.22 233 PRO B C 1
ATOM 3765 O O . PRO B 1 233 ? 3.102 19.984 -12.656 1 52.22 233 PRO B O 1
ATOM 3768 N N . LEU B 1 234 ? 4.668 20.953 -13.539 1 45.16 234 LEU B N 1
ATOM 3769 C CA . LEU B 1 234 ? 4.473 20.344 -14.852 1 45.16 234 LEU B CA 1
ATOM 3770 C C . LEU B 1 234 ? 4.945 18.891 -14.844 1 45.16 234 LEU B C 1
ATOM 3772 O O . LEU B 1 234 ? 4.391 18.047 -15.555 1 45.16 234 LEU B O 1
ATOM 3776 N N . GLY B 1 235 ? 5.984 18.641 -14.281 1 44.47 235 GLY B N 1
ATOM 3777 C CA . GLY B 1 235 ? 6.715 17.406 -14.539 1 44.47 235 GLY B CA 1
ATOM 3778 C C . GLY B 1 235 ? 6.023 16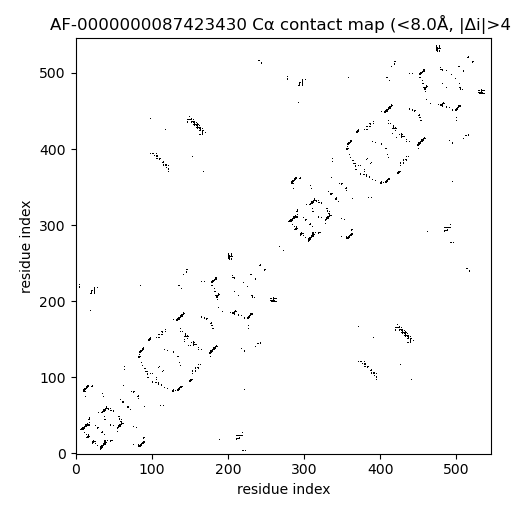.188 -13.977 1 44.47 235 GLY B C 1
ATOM 3779 O O . GLY B 1 235 ? 6.34 15.055 -14.367 1 44.47 235 GLY B O 1
ATOM 3780 N N . GLY B 1 236 ? 5.215 16.312 -13.086 1 46 236 GLY B N 1
ATOM 3781 C CA . GLY B 1 236 ? 4.621 15.195 -12.359 1 46 236 GLY B CA 1
ATOM 3782 C C . GLY B 1 236 ? 3.578 14.445 -13.164 1 46 236 GLY B C 1
ATOM 3783 O O . GLY B 1 236 ? 3.441 13.227 -13.031 1 46 236 GLY B O 1
ATOM 3784 N N . LYS B 1 237 ? 2.814 15.305 -13.992 1 43.38 237 LYS B N 1
ATOM 3785 C CA . LYS B 1 237 ? 1.742 14.734 -14.805 1 43.38 237 LYS B CA 1
ATOM 3786 C C . LYS B 1 237 ? 2.295 13.766 -15.844 1 43.38 237 LYS B C 1
ATOM 3788 O O . LYS B 1 237 ? 1.7 12.719 -16.109 1 43.38 237 LYS B O 1
ATOM 3793 N N . LEU B 1 238 ? 3.254 14.219 -16.406 1 41.12 238 LEU B N 1
ATOM 3794 C CA . LEU B 1 238 ? 3.814 13.367 -17.453 1 41.12 238 LEU B CA 1
ATOM 3795 C C . LEU B 1 238 ? 4.32 12.055 -16.875 1 41.12 238 LEU B C 1
ATOM 3797 O O . LEU B 1 238 ? 4.176 11 -17.5 1 41.12 238 LEU B O 1
ATOM 3801 N N . ALA B 1 239 ? 4.809 12.219 -15.773 1 42.53 239 ALA B N 1
ATOM 3802 C CA . ALA B 1 239 ? 5.355 11.016 -15.141 1 42.53 239 ALA B CA 1
ATOM 3803 C C . ALA B 1 239 ? 4.246 10.039 -14.766 1 42.53 239 ALA B C 1
ATOM 3805 O O . ALA B 1 239 ? 4.414 8.82 -14.891 1 42.53 239 ALA B O 1
ATOM 3806 N N . THR B 1 240 ? 3.111 10.641 -14.555 1 43.47 240 THR B N 1
ATOM 3807 C CA . THR B 1 240 ? 1.961 9.812 -14.211 1 43.47 240 THR B CA 1
ATOM 3808 C C . THR B 1 240 ? 1.483 9.023 -15.422 1 43.47 240 THR B C 1
ATOM 3810 O O . THR B 1 240 ? 1.141 7.844 -15.305 1 43.47 240 THR B O 1
ATOM 3813 N N . LEU B 1 241 ? 1.507 9.758 -16.484 1 41.56 241 LEU B N 1
ATOM 3814 C CA . LEU B 1 241 ? 1.023 9.141 -17.719 1 41.56 241 LEU B CA 1
ATOM 3815 C C . LEU B 1 241 ? 1.944 8.008 -18.156 1 41.56 241 LEU B C 1
ATOM 3817 O O . LEU B 1 241 ? 1.482 6.996 -18.688 1 41.56 241 LEU B O 1
ATOM 3821 N N . GLY B 1 242 ? 3.189 8.148 -17.984 1 41 242 GLY B N 1
ATOM 3822 C CA . GLY B 1 242 ? 4.117 7.102 -18.391 1 41 242 GLY B CA 1
ATOM 3823 C C . GLY B 1 242 ? 3.92 5.797 -17.641 1 41 242 GLY B C 1
ATOM 3824 O O . GLY B 1 242 ? 4.199 4.723 -18.172 1 41 242 GLY B O 1
ATOM 3825 N N . TYR B 1 243 ? 3.443 5.906 -16.469 1 41.88 243 TYR B N 1
ATOM 3826 C CA . TYR B 1 243 ? 3.318 4.785 -15.539 1 41.88 243 TYR B CA 1
ATOM 3827 C C . TYR B 1 243 ? 2.156 3.883 -15.93 1 41.88 243 TYR B C 1
ATOM 3829 O O . TYR B 1 243 ? 2.219 2.666 -15.75 1 41.88 243 TYR B O 1
ATOM 3837 N N . LEU B 1 244 ? 1.133 4.613 -16.375 1 42.19 244 LEU B N 1
ATOM 3838 C CA . LEU B 1 244 ? -0.097 3.871 -16.625 1 42.19 244 LEU B CA 1
ATOM 3839 C C . LEU B 1 244 ? -0.049 3.186 -17.984 1 42.19 244 LEU B C 1
ATOM 3841 O O . LEU B 1 244 ? -0.776 2.219 -18.219 1 42.19 244 LEU B O 1
ATOM 3845 N N . VAL B 1 245 ? 0.965 3.793 -18.766 1 40.78 245 VAL B N 1
ATOM 3846 C CA . VAL B 1 245 ? 1.076 3.215 -20.094 1 40.78 245 VAL B CA 1
ATOM 3847 C C . VAL B 1 245 ? 2.516 2.775 -20.344 1 40.78 245 VAL B C 1
ATOM 3849 O O . VAL B 1 245 ? 3.396 3.611 -20.578 1 40.78 245 VAL B O 1
ATOM 3852 N N . PRO B 1 246 ? 2.771 1.469 -19.938 1 45.09 246 PRO B N 1
ATOM 3853 C CA . PRO B 1 246 ? 4.125 0.945 -20.125 1 45.09 246 PRO B CA 1
ATOM 3854 C C . PRO B 1 246 ? 4.789 1.456 -21.406 1 45.09 246 PRO B C 1
ATOM 3856 O O . PRO B 1 246 ? 5.992 1.728 -21.406 1 45.09 246 PRO B O 1
ATOM 3859 N N . GLU B 1 247 ? 4.035 1.542 -22.344 1 44.78 247 GLU B N 1
ATOM 3860 C CA . GLU B 1 247 ? 4.617 1.928 -23.625 1 44.78 247 GLU B CA 1
ATOM 3861 C C . GLU B 1 247 ? 5.191 3.34 -23.562 1 44.78 247 GLU B C 1
ATOM 3863 O O . GLU B 1 247 ? 6.219 3.625 -24.188 1 44.78 247 GLU B O 1
ATOM 3868 N N . VAL B 1 248 ? 4.5 4.047 -22.844 1 45.72 248 VAL B N 1
ATOM 3869 C CA . VAL B 1 248 ? 4.93 5.438 -22.797 1 45.72 248 VAL B CA 1
ATOM 3870 C C . VAL B 1 248 ? 6.215 5.555 -21.969 1 45.72 248 VAL B C 1
ATOM 3872 O O . VAL B 1 248 ? 7.125 6.301 -22.344 1 45.72 248 VAL B O 1
ATOM 3875 N N . ARG B 1 249 ? 6.332 4.766 -21.016 1 47.94 249 ARG B N 1
ATOM 3876 C CA . ARG B 1 249 ? 7.531 4.777 -20.188 1 47.94 249 ARG B CA 1
ATOM 3877 C C . ARG B 1 249 ? 8.758 4.34 -20.984 1 47.94 249 ARG B C 1
ATOM 3879 O O . ARG B 1 249 ? 9.82 4.957 -20.891 1 47.94 249 ARG B O 1
ATOM 3886 N N . GLN B 1 250 ? 8.562 3.287 -21.547 1 49.44 250 GLN B N 1
ATOM 3887 C CA . GLN B 1 250 ? 9.688 2.768 -22.328 1 49.44 250 GLN B CA 1
ATOM 3888 C C . GLN B 1 250 ? 10.195 3.809 -23.312 1 49.44 250 GLN B C 1
ATOM 3890 O O . GLN B 1 250 ? 11.391 3.863 -23.609 1 49.44 250 GLN B O 1
ATOM 3895 N N . ARG B 1 251 ? 9.234 4.633 -23.688 1 48.91 251 ARG B N 1
ATOM 3896 C CA . ARG B 1 251 ? 9.609 5.625 -24.688 1 48.91 251 ARG B CA 1
ATOM 3897 C C . ARG B 1 251 ? 10.25 6.848 -24.047 1 48.91 251 ARG B C 1
ATOM 3899 O O . ARG B 1 251 ? 11.133 7.48 -24.625 1 48.91 251 ARG B O 1
ATOM 3906 N N . LEU B 1 252 ? 9.734 7.02 -22.812 1 50.41 252 LEU B N 1
ATOM 3907 C CA . LEU B 1 252 ? 10.141 8.289 -22.219 1 50.41 252 LEU B CA 1
ATOM 3908 C C . LEU B 1 252 ? 11.414 8.133 -21.406 1 50.41 252 LEU B C 1
ATOM 3910 O O . LEU B 1 252 ? 12.172 9.086 -21.234 1 50.41 252 LEU B O 1
ATOM 3914 N N . LYS B 1 253 ? 11.766 6.945 -20.984 1 55.31 253 LYS B N 1
ATOM 3915 C CA . LYS B 1 253 ? 12.883 6.695 -20.094 1 55.31 253 LYS B CA 1
ATOM 3916 C C . LYS B 1 253 ? 14.203 7.16 -20.703 1 55.31 253 LYS B C 1
ATOM 3918 O O . LYS B 1 253 ? 14.984 7.844 -20.047 1 55.31 253 LYS B O 1
ATOM 3923 N N . PRO B 1 254 ? 14.359 6.758 -21.875 1 53.28 254 PRO B N 1
ATOM 3924 C CA . PRO B 1 254 ? 15.641 7.199 -22.438 1 53.28 254 PRO B CA 1
ATOM 3925 C C . PRO B 1 254 ? 15.781 8.719 -22.469 1 53.28 254 PRO B C 1
ATOM 3927 O O . PRO B 1 254 ? 16.859 9.25 -22.203 1 53.28 254 PRO B O 1
ATOM 3930 N N . LEU B 1 255 ? 14.703 9.359 -22.656 1 49.72 255 LEU B N 1
ATOM 3931 C CA . LEU B 1 255 ? 14.75 10.82 -22.75 1 49.72 255 LEU B CA 1
ATOM 3932 C C . LEU B 1 255 ? 14.953 11.445 -21.375 1 49.72 255 LEU B C 1
ATOM 3934 O O . LEU B 1 255 ? 15.727 12.391 -21.219 1 49.72 255 LEU B O 1
ATOM 3938 N N . LEU B 1 256 ? 14.312 10.859 -20.484 1 52.97 256 LEU B N 1
ATOM 3939 C CA . LEU B 1 256 ? 14.383 11.422 -19.141 1 52.97 256 LEU B CA 1
ATOM 3940 C C . LEU B 1 256 ? 15.727 11.125 -18.5 1 52.97 256 LEU B C 1
ATOM 3942 O O . LEU B 1 256 ? 16.281 11.961 -17.781 1 52.97 256 LEU B O 1
ATOM 3946 N N . SER B 1 257 ? 16.266 10 -18.781 1 56.16 257 SER B N 1
ATOM 3947 C CA . SER B 1 257 ? 17.594 9.641 -18.297 1 56.16 257 SER B CA 1
ATOM 3948 C C . SER B 1 257 ? 18.672 10.562 -18.859 1 56.16 257 SER B C 1
ATOM 3950 O O . SER B 1 257 ? 19.609 10.938 -18.141 1 56.16 257 SER B O 1
ATOM 3952 N N . GLU B 1 258 ? 18.516 10.82 -20.078 1 54.53 258 GLU B N 1
ATOM 3953 C CA . GLU B 1 258 ? 19.469 11.719 -20.703 1 54.53 258 GLU B CA 1
ATOM 3954 C C . GLU B 1 258 ? 19.406 13.117 -20.094 1 54.53 258 GLU B C 1
ATOM 3956 O O . GLU B 1 258 ? 20.438 13.734 -19.828 1 54.53 258 GLU B O 1
ATOM 3961 N N . LYS B 1 259 ? 18.234 13.516 -19.844 1 50.09 259 LYS B N 1
ATOM 3962 C CA . LYS B 1 259 ? 18.078 14.828 -19.219 1 50.09 259 LYS B CA 1
ATOM 3963 C C . LYS B 1 259 ? 18.656 14.836 -17.812 1 50.09 259 LYS B C 1
ATOM 3965 O O . LYS B 1 259 ? 19.297 15.805 -17.406 1 50.09 259 LYS B O 1
ATOM 3970 N N . GLY B 1 260 ? 18.469 13.805 -17.078 1 56.12 260 GLY B N 1
ATOM 3971 C CA . GLY B 1 260 ? 19.031 13.68 -15.75 1 56.12 260 GLY B CA 1
ATOM 3972 C C . GLY B 1 260 ? 20.547 13.68 -15.734 1 56.12 260 GLY B C 1
ATOM 3973 O O . GLY B 1 260 ? 21.156 14.281 -14.844 1 56.12 260 GLY B O 1
ATOM 3974 N N . ARG B 1 261 ? 21.062 12.961 -16.672 1 57.84 261 ARG B N 1
ATOM 3975 C CA . ARG B 1 261 ? 22.516 12.914 -16.797 1 57.84 261 ARG B CA 1
ATOM 3976 C C . ARG B 1 261 ? 23.094 14.312 -17.016 1 57.84 261 ARG B C 1
ATOM 3978 O O . ARG B 1 261 ? 24.094 14.688 -16.391 1 57.84 261 ARG B O 1
ATOM 3985 N N . LYS B 1 262 ? 22.453 15.062 -17.781 1 55.69 262 LYS B N 1
ATOM 3986 C CA . LYS B 1 262 ? 22.938 16.406 -18.094 1 55.69 262 LYS B CA 1
ATOM 3987 C C . LYS B 1 262 ? 22.859 17.312 -16.859 1 55.69 262 LYS B C 1
ATOM 3989 O O . LYS B 1 262 ? 23.766 18.109 -16.609 1 55.69 262 LYS B O 1
ATOM 3994 N N . THR B 1 263 ? 21.75 17.125 -16.156 1 53.31 263 THR B N 1
ATOM 3995 C CA . THR B 1 263 ? 21.578 17.922 -14.945 1 53.31 263 THR B CA 1
ATOM 3996 C C . THR B 1 263 ? 22.625 17.547 -13.898 1 53.31 263 THR B C 1
ATOM 3998 O O . THR B 1 263 ? 23.172 18.406 -13.219 1 53.31 263 THR B O 1
ATOM 4001 N N . LYS B 1 264 ? 22.906 16.328 -13.797 1 60.44 264 LYS B N 1
ATOM 4002 C CA . LYS B 1 264 ? 23.922 15.812 -12.883 1 60.44 264 LYS B CA 1
ATOM 4003 C C . LYS B 1 264 ? 25.297 16.406 -13.211 1 60.44 264 LYS B C 1
ATOM 4005 O O . LYS B 1 264 ? 26.031 16.797 -12.305 1 60.44 264 LYS B O 1
ATOM 4010 N N . GLU B 1 265 ? 25.562 16.375 -14.414 1 59.91 265 GLU B N 1
ATOM 4011 C CA . GLU B 1 265 ? 26.828 16.938 -14.867 1 59.91 265 GLU B CA 1
ATOM 4012 C C . GLU B 1 265 ? 26.922 18.422 -14.547 1 59.91 265 GLU B C 1
ATOM 4014 O O . GLU B 1 265 ? 27.984 18.906 -14.125 1 59.91 265 GLU B O 1
ATOM 4019 N N . ARG B 1 266 ? 25.828 19.062 -14.719 1 54.88 266 ARG B N 1
ATOM 4020 C CA . ARG B 1 266 ? 25.797 20.484 -14.422 1 54.88 266 ARG B CA 1
ATOM 4021 C C . ARG B 1 266 ? 26.016 20.734 -12.93 1 54.88 266 ARG B C 1
ATOM 4023 O O . ARG B 1 266 ? 26.766 21.641 -12.555 1 54.88 266 ARG B O 1
ATOM 4030 N N . LEU B 1 267 ? 25.344 19.875 -12.211 1 56.34 267 LEU B N 1
ATOM 4031 C CA . LEU B 1 267 ? 25.453 20.031 -10.766 1 56.34 267 LEU B CA 1
ATOM 4032 C C . LEU B 1 267 ? 26.875 19.703 -10.297 1 56.34 267 LEU B C 1
ATOM 4034 O O . LEU B 1 267 ? 27.391 20.359 -9.391 1 56.34 267 LEU B O 1
ATOM 4038 N N . ARG B 1 268 ? 27.484 18.766 -10.953 1 57.47 268 ARG B N 1
ATOM 4039 C CA . ARG B 1 268 ? 28.875 18.453 -10.68 1 57.47 268 ARG B CA 1
ATOM 4040 C C . ARG B 1 268 ? 29.781 19.625 -11.023 1 57.47 268 ARG B C 1
ATOM 4042 O O . ARG B 1 268 ? 30.719 19.938 -10.273 1 57.47 268 ARG B O 1
ATOM 4049 N N . GLU B 1 269 ? 29.484 20.125 -12.125 1 57.47 269 GLU B N 1
ATOM 4050 C CA . GLU B 1 269 ? 30.297 21.25 -12.555 1 57.47 269 GLU B CA 1
ATOM 4051 C C . GLU B 1 269 ? 30.141 22.438 -11.602 1 57.47 269 GLU B C 1
ATOM 4053 O O . GLU B 1 269 ? 31.125 23.125 -11.289 1 57.47 269 GLU B O 1
ATOM 4058 N N . GLU B 1 270 ? 28.891 22.594 -11.273 1 53.62 270 GLU B N 1
ATOM 4059 C CA . GLU B 1 270 ? 28.641 23.703 -10.359 1 53.62 270 GLU B CA 1
ATOM 4060 C C . GLU B 1 270 ? 29.328 23.484 -9.016 1 53.62 270 GLU B C 1
ATOM 4062 O O . GLU B 1 270 ? 29.703 24.438 -8.336 1 53.62 270 GLU B O 1
ATOM 4067 N N . ARG B 1 271 ? 29.453 22.219 -8.766 1 55.47 271 ARG B N 1
ATOM 4068 C CA . ARG B 1 271 ? 30.109 21.891 -7.504 1 55.47 271 ARG B CA 1
ATOM 4069 C C . ARG B 1 271 ? 31.625 21.797 -7.676 1 55.47 271 ARG B C 1
ATOM 4071 O O . ARG B 1 271 ? 32.344 21.625 -6.703 1 55.47 271 ARG B O 1
ATOM 4078 N N . GLY B 1 272 ? 32.031 21.984 -8.844 1 54.91 272 GLY B N 1
ATOM 4079 C CA . GLY B 1 272 ? 33.469 22.031 -9.055 1 54.91 272 GLY B CA 1
ATOM 4080 C C . GLY B 1 272 ? 34.062 20.656 -9.227 1 54.91 272 GLY B C 1
ATOM 4081 O O . GLY B 1 272 ? 35.281 20.469 -8.969 1 54.91 272 GLY B O 1
ATOM 4082 N N . GLU B 1 273 ? 33.25 19.562 -9.453 1 45.72 273 GLU B N 1
ATOM 4083 C CA . GLU B 1 273 ? 33.875 18.25 -9.641 1 45.72 273 GLU B CA 1
ATOM 4084 C C . GLU B 1 273 ? 34.031 17.922 -11.117 1 45.72 273 GLU B C 1
ATOM 4086 O O . GLU B 1 273 ? 33.25 18.375 -11.953 1 45.72 273 GLU B O 1
#

Solvent-accessible surface area (backbone atoms only — not comparable to full-atom values): 26754 Å² total; per-residue (Å²): 127,80,53,98,51,82,35,65,80,34,26,36,42,30,30,33,20,44,48,63,46,23,28,37,32,48,52,52,41,40,68,19,42,17,32,34,34,39,24,30,64,53,54,66,53,36,52,61,57,45,59,92,48,84,52,54,47,84,47,64,41,56,66,66,37,62,70,59,48,52,52,48,53,50,50,44,31,71,73,71,69,44,50,36,30,37,36,41,46,41,70,51,80,80,82,40,46,64,81,79,49,52,54,64,58,52,38,46,29,34,33,38,38,28,37,25,47,55,29,49,50,44,68,44,44,64,50,19,57,73,68,52,32,28,29,37,38,37,55,45,39,43,48,35,28,36,62,38,88,32,27,29,68,53,18,10,22,27,28,11,41,52,42,26,28,56,25,44,32,58,70,29,59,91,57,51,42,33,30,19,33,35,26,40,32,50,53,67,35,70,62,51,71,70,34,54,87,77,42,60,33,49,52,40,51,44,70,60,37,48,36,59,55,52,23,51,52,51,51,48,29,61,72,71,42,48,50,66,49,52,38,56,69,69,63,51,57,56,33,39,52,24,56,77,33,62,69,45,31,70,62,42,45,63,56,46,41,51,45,0,42,52,34,40,50,48,52,32,48,74,68,69,99,126,83,55,99,51,82,36,67,80,34,26,36,42,29,31,33,20,43,48,63,44,23,28,36,31,47,52,52,42,41,68,19,42,17,33,34,33,39,24,28,63,53,54,67,52,37,52,60,56,44,60,92,48,86,55,56,46,82,46,64,40,55,68,68,36,62,68,60,47,53,51,49,53,51,51,43,31,69,73,71,70,45,50,35,32,38,36,39,46,42,70,53,80,81,83,42,48,63,81,79,49,53,55,64,57,53,39,46,30,34,34,38,39,29,36,25,46,55,28,49,50,44,66,44,43,66,50,20,55,73,68,53,32,27,28,36,38,35,57,46,38,45,47,34,31,34,62,39,88,35,27,28,69,54,16,11,24,27,29,11,41,52,42,26,28,55,23,44,32,58,71,28,60,90,56,51,43,32,30,19,34,35,26,40,32,50,54,68,36,71,59,53,71,70,32,52,85,76,41,59,34,49,52,41,52,45,72,61,38,49,37,59,57,53,22,51,52,50,54,49,28,61,72,71,41,47,50,65,49,52,39,56,70,72,63,50,57,58,36,38,53,23,54,79,32,62,70,47,29,70,62,42,46,63,56,44,40,53,45,0,42,53,34,41,49,48,53,32,48,73,69,68,98

InterPro domains:
  IPR002347 Short-chain dehydrogenase/reductase SDR [PF00106] (10-195)
  IPR002347 Short-chain dehydrogenase/reductase SDR [PR00080] (81-92)
  IPR002347 Short-chain dehydrogenase/reductase SDR [PR00080] (134-142)
  IPR002347 Short-chain dehydrogenase/reductase SDR [PR00080] (154-173)
  IPR002347 Short-chain dehydrogenase/reductase SDR [PR00081] (11-28)
  IPR002347 Short-chain dehydrogenase/reductase SDR [PR00081] (81-92)
  IPR002347 Short-chain dehydrogenase/reductase SDR [PR00081] (128-144)
  IPR002347 Short-chain dehydrogenase/reductase SDR [PR00081] (154-173)
  IPR002347 Short-chain dehydrogenase/reductase SDR [PR00081] (175-192)
  IPR002347 Short-chain dehydrogenase/reductase SDR [PR00081] (204-224)
  IPR020904 Short-chain dehydrogenase/reductase, conserved site [PS00061] (141-169)
  IPR036291 NAD(P)-binding domain superfamily [SSF51735] (5-231)
  IPR057326 Ketoreductase domain [SM00822] (10-190)

Sequence (546 aa):
MASTYDFTGKTVFITGASKGVGRATTEAFHRAGANVVLVARSPGPLEEAAEGLERSLVIPLDVSDLDAMQAALEQTVEHFGSLDGVVNNAGAHFRGDLETRTPEEVATMVDVNLRAPLVLTRMALPYLRGQGSGFVVNVASLAGKVPLDGAATYSATKFGLRAFTYAMAQELDGSGITVSAVSPGPIDTSFIMENLDEVEDIVFSQKMCSAEDVADMILACAQDGKVEREFPPLGGKLATLGYLVPEVRQRLKPLLSEKGRKTKERLREERGEMASTYDFTGKTVFITGASKGVGRATTEAFHRAGANVVLVARSPGPLEEAAEGLERSLVIPLDVSDLDAMQAALEQTVEHFGSLDGVVNNAGAHFRGDLETRTPEEVATMVDVNLRAPLVLTRMALPYLRGQGSGFVVNVASLAGKVPLDGAATYSATKFGLRAFTYAMAQELDGSGITVSAVSPGPIDTSFIMENLDEVEDIVFSQKMCSAEDVADMILACAQDGKVEREFPPLGGKLATLGYLVPEVRQRLKPLLSEKGRKTKERLREERGE

Radius of gyration: 23.62 Å; Cα contacts (8 Å, |Δi|>4): 1164; chains: 2; bounding box: 71×74×51 Å

Foldseek 3Di:
DAQPAAQALAEEEEEPLLDFLNLLLQVSVLSNRYQYEYEEADQVSQVVSCPPRPSYHYQHDDLLDLVSLLVSVVVSCVVSVAHAEYELDFADFDFFAPVVDDPVSLVSRLSRLAVSLVSSCVSCVVRNLVVLAHEYEYEAELLCQAVDHRGNSNVVSRVNRLVVLVVVQVVCVPSNYAGAYEYEQAAPDPVCVVPVVVDQLLSLLFDHDGSNRSSSVRSVCRRPRDHYDYPPRPPSVLSNVCHVPVVNVVVCVVVSSVSSNVSSVVVCVVVVD/DAQPFAQALAEEEFEPLLDFLNLLLQVSVLSNRYQYEYEEADQVSQCVSCPPRPSYHYQHDDLLDLVSLLVSVVVSCVVSVAHAEYELDFADFDFFAPVVDDPVSLVSRLSRLAVSLVSSVVSCVVRNLVVLAHEYEYEAELLCQAVDHRGNSNVVSRVNVLVVLVVVQVVCPPSNYAGAYEYEQAAPDPVCVVPVVVDQLLSLLFDHDGSNRSSSVRSVCRRPRDHYDYPVRPPSVLSNVCHVPVVSVVVCVVVSSVSSNVSSVVVCVVVVD

Secondary structure (DSSP, 8-state):
---SS--TT-EEEEES-SSHHHHHHHHHHHHTT-EEEEEES-HHHHHHHHTT-TTEEEEE--TT-HHHHHHHHHHHHHHHS---EEEE-------S-GGGS-HHHHHHHHIIIIIHHHHHHHHHHHHHHHHT-EEEEEE--GGGTS--TT-HHHHHHHHHHHHHHHHHHHHTTTTTEEEEEEE--SB--HHHHHTTTTS-GGGGGSPPBPHHHHHHHHHHHHHH--SEEESSTTHHHHHHHHHH-HHHHHHHHHHHHHHHHHHHHHHHHHTT-/---SS--TT-EEEEES-SSHHHHHHHHHHHHTT-EEEEEES-HHHHHHHHTT-TTEEEEE--TT-HHHHHHHHHHHHHHHS---EEEE-------S-GGGS-HHHHHHHHIIIIIHHHHHHHHHHHHHHHHT-EEEEEE--GGGTS--TT-HHHHHHHHHHHHHHHHHHHHTTTTTEEEEEEE--SB--HHHHHTTTTS-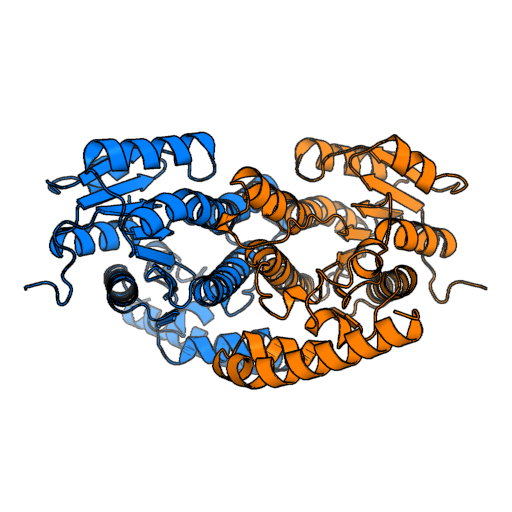GGGGGSPPBPHHHHHHHHHHHHHH--SEEESSTTHHHHHHHHHH-HHHHHHHHHHHHHHHHHHHHHHHHHTT-

Organism: Persicimonas caeni (NCBI:txid2292766)

pLDDT: mean 81.66, std 20.54, range [38.28, 98.94]